Protein AF-0000000086704972 (afdb_homodimer)

Sequence (748 aa):
MHHIGVEHRFFHHFTAEGTTPDLCILLVTHLLPDRPLFIETLAQIGRIGAILPKPKSIHADTLAWVARQYPIIELDRRWTASPGDVLARVLPLLRPHERLLILDIGGYFATTLAALHRALGERFLGVVEMTENGHQRYEAQAAPQVPVLSVARSFLKQAEDVQIGLSVVYSAESLARSLNRTFNACQAALFGYGKVGHSIAAELRRRNLWLDLVETCPLRQVEALSHGFHLADKASALARAELLICATGNGALSSADLLLLQDGAMLASVTSADDEFAFTLAELGWPSQEICHRVLRLARPDGTFIYLLNRGEAVNFVHGAVIGEYVYLVLAEIIEGVRLLATRQRAGGLHELPTAVMRDIARLWLADFHGVKGMHHIGVEHRFFHHFTAEGTTPDLCILLVTHLLPDRPLFIETLAQIGRIGAILPKPKSIHADTLAWVARQYPIIELDRRWTASPGDVLARVLPLLRPHERLLILDIGGYFATTLAALHRALGERFLGVVEMTENGHQRYEAQAAPQVPVLSVARSFLKQAEDVQIGLSVVYSAESLARSLNRTFNACQAALFGYGKVGHSIAAELRRRNLWLDLVETCPLRQVEALSHGFHLADKASALARAELLICATGNGALSSADLLLLQDGAMLASVTSADDEFAFTLAELGWPSQEICHRVLRLARPDGTFIYLLNRGEAVNFVHGAVIGEYVYLVLAEIIEGVRLLATRQRAGGLHELPTAVMRDIARLWLADFHGVKG

InterPro domains:
  IPR000043 Adenosylhomocysteinase-like [PTHR23420] (97-327)
  IPR015878 S-adenosyl-L-homocysteine hydrolase, NAD binding domain [PF00670] (174-317)
  IPR015878 S-adenosyl-L-homocysteine hydrolase, NAD binding domain [SM00997] (168-322)
  IPR036291 NAD(P)-binding domain superfamily [SSF51735] (173-319)
  IPR042172 Adenosylhomocysteinase-like superfamily [G3DSA:3.40.50.1480] (22-363)

Solvent-accessible surface area (backbone atoms only — not comparable to full-atom values): 38665 Å² total; per-residue (Å²): 128,81,77,72,49,62,65,53,60,57,56,48,69,76,47,72,88,45,61,47,84,51,34,31,31,40,38,40,40,63,27,40,87,71,37,60,61,55,51,54,51,50,49,52,34,24,44,62,46,29,38,26,48,42,82,92,39,67,32,68,69,39,47,54,56,44,62,77,74,40,51,72,45,88,62,53,68,68,45,35,52,29,50,68,49,38,51,68,63,50,56,76,54,53,55,94,83,39,25,40,35,35,36,36,66,52,34,56,50,44,76,23,48,65,53,49,34,70,76,46,43,85,34,40,46,29,35,37,30,50,31,55,68,9,44,52,46,43,65,67,49,67,75,40,83,47,23,30,39,37,47,39,82,35,77,57,33,50,30,31,30,34,35,48,13,51,32,31,54,51,36,49,48,56,50,35,42,76,71,77,41,69,59,65,74,30,38,29,21,36,34,30,62,47,70,38,24,48,29,33,54,57,54,46,55,74,48,55,35,47,65,32,34,30,60,85,52,43,58,48,42,50,44,40,46,50,74,70,48,47,78,38,58,65,69,65,32,33,48,59,15,46,33,37,37,40,42,65,52,66,32,81,40,42,73,72,54,61,71,45,36,34,78,64,16,36,35,38,22,61,36,49,36,76,34,29,28,62,50,47,75,77,72,66,64,52,60,68,46,72,79,51,92,51,29,24,39,35,43,43,96,86,71,43,40,34,32,25,32,47,63,34,26,34,24,30,49,75,73,67,54,67,51,72,76,40,55,53,50,44,53,49,50,51,53,53,46,51,49,48,42,73,74,41,93,62,68,48,22,84,41,64,79,56,65,69,58,52,37,51,51,32,43,52,50,33,35,62,76,66,66,44,78,129,129,81,78,72,48,63,63,55,60,57,55,47,70,75,47,69,86,45,61,46,83,51,34,32,31,39,37,41,39,62,30,39,86,71,37,61,62,55,53,54,51,48,48,51,34,22,45,64,45,31,39,26,47,42,83,93,41,66,31,67,68,40,47,54,56,43,63,75,75,39,52,74,46,88,61,52,68,69,46,35,53,29,51,69,50,38,50,66,64,51,56,76,55,53,56,93,84,38,24,41,35,36,37,36,67,53,35,55,49,43,78,22,47,66,53,48,35,70,74,46,44,84,33,42,46,30,35,37,31,50,31,56,68,10,44,52,45,45,65,68,48,66,75,40,84,45,25,32,40,37,44,40,82,37,76,59,33,50,29,30,31,34,34,48,13,50,32,32,52,51,37,49,48,56,51,35,42,76,69,76,40,70,59,65,73,31,37,30,22,37,34,29,62,47,70,39,24,48,29,33,53,56,54,46,55,76,46,56,36,46,64,32,34,29,60,85,51,44,58,46,43,50,43,41,45,51,75,71,50,47,79,39,57,65,69,66,32,35,48,60,16,46,32,38,39,41,41,63,52,66,32,80,42,41,75,73,53,60,70,46,38,34,79,64,17,36,34,35,22,61,36,48,35,76,34,31,27,61,50,49,75,77,72,67,65,53,59,67,44,73,79,51,91,51,29,23,39,35,44,43,95,86,73,43,40,34,33,24,33,46,62,33,27,34,22,32,49,76,74,68,52,67,51,70,74,41,55,52,49,44,53,49,49,50,55,51,46,51,50,50,42,73,75,38,92,65,69,46,21,83,42,64,78,55,67,69,59,53,35,51,51,32,43,53,49,34,36,59,77,66,66,43,78,132

Radius of gyration: 28.43 Å; Cα contacts (8 Å, |Δi|>4): 1533; chains: 2; bounding box: 58×79×82 Å

Structure (mmCIF, N/CA/C/O backbone):
data_AF-0000000086704972-model_v1
#
loop_
_entity.id
_entity.type
_entity.pdbx_description
1 polymer Adenosylhomocysteinase
#
loop_
_atom_site.group_PDB
_atom_site.id
_atom_site.type_symbol
_atom_site.label_atom_id
_atom_site.label_alt_id
_atom_site.label_comp_id
_atom_site.label_asym_id
_atom_site.label_entity_id
_atom_site.label_seq_id
_atom_site.pdbx_PDB_ins_code
_atom_site.Cartn_x
_atom_site.Cartn_y
_atom_site.Cartn_z
_atom_site.occupancy
_atom_site.B_iso_or_equiv
_atom_site.auth_seq_id
_atom_site.auth_comp_id
_atom_site.auth_asym_id
_atom_site.auth_atom_id
_atom_site.pdbx_PDB_model_num
ATOM 1 N N . MET A 1 1 ? -6.613 -9.383 -42.125 1 21.89 1 MET A N 1
ATOM 2 C CA . MET A 1 1 ? -5.68 -8.742 -41.188 1 21.89 1 MET A CA 1
ATOM 3 C C . MET A 1 1 ? -5.914 -9.227 -39.75 1 21.89 1 MET A C 1
ATOM 5 O O . MET A 1 1 ? -6.996 -9.031 -39.219 1 21.89 1 MET A O 1
ATOM 9 N N . HIS A 1 2 ? -5.57 -10.336 -39.312 1 32.59 2 HIS A N 1
ATOM 10 C CA . HIS A 1 2 ? -5.836 -11.008 -38.031 1 32.59 2 HIS A CA 1
ATOM 11 C C . HIS A 1 2 ? -5.672 -10.047 -36.875 1 32.59 2 HIS A C 1
ATOM 13 O O . HIS A 1 2 ? -4.723 -9.258 -36.844 1 32.59 2 HIS A O 1
ATOM 19 N N . HIS A 1 3 ? -6.625 -9.336 -36.344 1 41.12 3 HIS A N 1
ATOM 20 C CA . HIS A 1 3 ? -6.703 -8.336 -35.281 1 41.12 3 HIS A CA 1
ATOM 21 C C . HIS A 1 3 ? -5.648 -8.586 -34.188 1 41.12 3 HIS A C 1
ATOM 23 O O . HIS A 1 3 ? -5.75 -9.547 -33.438 1 41.12 3 HIS A O 1
ATOM 29 N N . ILE A 1 4 ? -4.465 -8.414 -34.531 1 55.97 4 ILE A N 1
ATOM 30 C CA . ILE A 1 4 ? -3.387 -8.508 -33.562 1 55.97 4 ILE A CA 1
ATOM 31 C C . ILE A 1 4 ? -3.834 -7.898 -32.25 1 55.97 4 ILE A C 1
ATOM 33 O O . ILE A 1 4 ? -4.164 -6.711 -32.188 1 55.97 4 ILE A O 1
ATOM 37 N N . GLY A 1 5 ? -4.305 -8.727 -31.281 1 80.31 5 GLY A N 1
ATOM 38 C CA . GLY A 1 5 ? -4.906 -8.344 -30.016 1 80.31 5 GLY A CA 1
ATOM 39 C C . GLY A 1 5 ? -4.047 -7.379 -29.219 1 80.31 5 GLY A C 1
ATOM 40 O O . GLY A 1 5 ? -2.855 -7.23 -29.484 1 80.31 5 GLY A O 1
ATOM 41 N N . VAL A 1 6 ? -4.492 -6.305 -28.641 1 89.38 6 VAL A N 1
ATOM 42 C CA . VAL A 1 6 ? -3.852 -5.281 -27.828 1 89.38 6 VAL A CA 1
ATOM 43 C C . VAL A 1 6 ? -2.68 -5.891 -27.062 1 89.38 6 VAL A C 1
ATOM 45 O O . VAL A 1 6 ? -1.641 -5.25 -26.891 1 89.38 6 VAL A O 1
ATOM 48 N N . GLU A 1 7 ? -2.705 -7.195 -26.781 1 92.56 7 GLU A N 1
ATOM 49 C CA . GLU A 1 7 ? -1.648 -7.871 -26.047 1 92.56 7 GLU A CA 1
ATOM 50 C C . GLU A 1 7 ? -0.398 -8.047 -26.906 1 92.56 7 GLU A C 1
ATOM 52 O O . GLU A 1 7 ? 0.724 -7.914 -26.406 1 92.56 7 GLU A O 1
ATOM 57 N N . HIS A 1 8 ? -0.597 -8.352 -28.172 1 92 8 HIS A N 1
ATOM 58 C CA . HIS A 1 8 ? 0.532 -8.516 -29.078 1 92 8 HIS A CA 1
ATOM 59 C C . HIS A 1 8 ? 1.293 -7.203 -29.25 1 92 8 HIS A C 1
ATOM 61 O O . HIS A 1 8 ? 2.525 -7.188 -29.234 1 92 8 HIS A O 1
ATOM 67 N N . ARG A 1 9 ? 0.533 -6.18 -29.422 1 90.75 9 ARG A N 1
ATOM 68 C CA . ARG A 1 9 ? 1.146 -4.859 -29.531 1 90.75 9 ARG A CA 1
ATOM 69 C C . ARG A 1 9 ? 1.957 -4.523 -28.281 1 90.75 9 ARG A C 1
ATOM 71 O O . ARG A 1 9 ? 3.088 -4.043 -28.375 1 90.75 9 ARG A O 1
ATOM 78 N N . PHE A 1 10 ? 1.417 -4.781 -27.141 1 94.88 10 PHE A N 1
ATOM 79 C CA . PHE A 1 10 ? 2.084 -4.48 -25.891 1 94.88 10 PHE A CA 1
ATOM 80 C C . PHE A 1 10 ? 3.404 -5.234 -25.781 1 94.88 10 PHE A C 1
ATOM 82 O O . PHE A 1 10 ? 4.445 -4.637 -25.5 1 94.88 10 PHE A O 1
ATOM 89 N N . PHE A 1 11 ? 3.432 -6.512 -26.094 1 94.81 11 PHE A N 1
ATOM 90 C CA . PHE A 1 11 ? 4.637 -7.32 -25.938 1 94.81 11 PHE A CA 1
ATOM 91 C C . PHE A 1 11 ? 5.66 -6.969 -27.016 1 94.81 11 PHE A C 1
ATOM 93 O O . PHE A 1 11 ? 6.863 -7.125 -26.812 1 94.81 11 PHE A O 1
ATOM 100 N N . HIS A 1 12 ? 5.203 -6.434 -28.094 1 93.38 12 HIS A N 1
ATOM 101 C CA . HIS A 1 12 ? 6.102 -6.043 -29.188 1 93.38 12 HIS A CA 1
ATOM 102 C C . HIS A 1 12 ? 7.047 -4.934 -28.734 1 93.38 12 HIS A C 1
ATOM 104 O O . HIS A 1 12 ? 8.195 -4.871 -29.188 1 93.38 12 HIS A O 1
ATOM 110 N N . HIS A 1 13 ? 6.578 -4.07 -27.828 1 94.31 13 HIS A N 1
ATOM 111 C CA . HIS A 1 13 ? 7.422 -2.992 -27.312 1 94.31 13 HIS A CA 1
ATOM 112 C C . HIS A 1 13 ? 8.703 -3.539 -26.703 1 94.31 13 HIS A C 1
ATOM 114 O O . HIS A 1 13 ? 9.711 -2.84 -26.625 1 94.31 13 HIS A O 1
ATOM 120 N N . PHE A 1 14 ? 8.68 -4.797 -26.25 1 94.62 14 PHE A N 1
ATOM 121 C CA . PHE A 1 14 ? 9.781 -5.32 -25.453 1 94.62 14 PHE A CA 1
ATOM 122 C C . PHE A 1 14 ? 10.703 -6.191 -26.297 1 94.62 14 PHE A C 1
ATOM 124 O O . PHE A 1 14 ? 11.656 -6.777 -25.781 1 94.62 14 PHE A O 1
ATOM 131 N N . THR A 1 15 ? 10.492 -6.277 -27.594 1 92.25 15 THR A N 1
ATOM 132 C CA . THR A 1 15 ? 11.336 -7.066 -28.484 1 92.25 15 THR A CA 1
ATOM 133 C C . THR A 1 15 ? 12.07 -6.164 -29.469 1 92.25 15 THR A C 1
ATOM 135 O O . THR A 1 15 ? 12.82 -6.652 -30.312 1 92.25 15 THR A O 1
ATOM 138 N N . ALA A 1 16 ? 11.828 -4.926 -29.328 1 84.69 16 ALA A N 1
ATOM 139 C CA . ALA A 1 16 ? 12.375 -3.969 -30.281 1 84.69 16 ALA A CA 1
ATOM 140 C C . ALA A 1 16 ? 13.906 -3.971 -30.25 1 84.69 16 ALA A C 1
ATOM 142 O O . ALA A 1 16 ? 14.555 -3.721 -31.266 1 84.69 16 ALA A O 1
ATOM 143 N N . GLU A 1 17 ? 14.5 -4.223 -29.109 1 82.81 17 GLU A N 1
ATOM 144 C CA . GLU A 1 17 ? 15.953 -4.195 -28.984 1 82.81 17 GLU A CA 1
ATOM 145 C C . GLU A 1 17 ? 16.578 -5.461 -29.547 1 82.81 17 GLU A C 1
ATOM 147 O O . GLU A 1 17 ? 17.812 -5.551 -29.672 1 82.81 17 GLU A O 1
ATOM 152 N N . GLY A 1 18 ? 15.789 -6.445 -29.906 1 85.56 18 GLY A N 1
ATOM 153 C CA . GLY A 1 18 ? 16.266 -7.641 -30.578 1 85.56 18 GLY A CA 1
ATOM 154 C C . GLY A 1 18 ? 16.766 -8.711 -29.625 1 85.56 18 GLY A C 1
ATOM 155 O O . GLY A 1 18 ? 16.438 -8.672 -28.438 1 85.56 18 GLY A O 1
ATOM 156 N N . THR A 1 19 ? 17.547 -9.641 -30.156 1 89.62 19 THR A N 1
ATOM 157 C CA . THR A 1 19 ? 17.969 -10.844 -29.453 1 89.62 19 THR A CA 1
ATOM 158 C C . THR A 1 19 ? 19.266 -10.602 -28.703 1 89.62 19 THR A C 1
ATOM 160 O O . THR A 1 19 ? 20.156 -9.883 -29.188 1 89.62 19 THR A O 1
ATOM 163 N N . THR A 1 20 ? 19.328 -11.039 -27.453 1 90.62 20 THR A N 1
ATOM 164 C CA . THR A 1 20 ? 20.594 -11.125 -26.719 1 90.62 20 THR A CA 1
ATOM 165 C C . THR A 1 20 ? 21.344 -12.398 -27.094 1 90.62 20 THR A C 1
ATOM 167 O O . THR A 1 20 ? 20.906 -13.5 -26.75 1 90.62 20 THR A O 1
ATOM 170 N N . PRO A 1 21 ? 22.484 -12.125 -27.703 1 88.06 21 PRO A N 1
ATOM 171 C CA . PRO A 1 21 ? 23.203 -13.312 -28.156 1 88.06 21 PRO A CA 1
ATOM 172 C C . PRO A 1 21 ? 23.703 -14.172 -27 1 88.06 21 PRO A C 1
ATOM 174 O O . PRO A 1 21 ? 23.984 -13.656 -25.922 1 88.06 21 PRO A O 1
ATOM 177 N N . ASP A 1 22 ? 23.688 -15.508 -27.031 1 94.88 22 ASP A N 1
ATOM 178 C CA . ASP A 1 22 ? 24.266 -16.484 -26.125 1 94.88 22 ASP A CA 1
ATOM 179 C C . ASP A 1 22 ? 23.453 -16.594 -24.844 1 94.88 22 ASP A C 1
ATOM 181 O O . ASP A 1 22 ? 23.969 -17.047 -23.812 1 94.88 22 ASP A O 1
ATOM 185 N N . LEU A 1 23 ? 22.281 -16 -24.828 1 97.19 23 LEU A N 1
ATOM 186 C CA . LEU A 1 23 ? 21.438 -16.078 -23.656 1 97.19 23 LEU A CA 1
ATOM 187 C C . LEU A 1 23 ? 20.562 -17.344 -23.688 1 97.19 23 LEU A C 1
ATOM 189 O O . LEU A 1 23 ? 19.859 -17.578 -24.672 1 97.19 23 LEU A O 1
ATOM 193 N N . CYS A 1 24 ? 20.703 -18.156 -22.656 1 98.44 24 CYS A N 1
ATOM 194 C CA . CYS A 1 24 ? 19.844 -19.312 -22.422 1 98.44 24 CYS A CA 1
ATOM 195 C C . CYS A 1 24 ? 18.938 -19.094 -21.219 1 98.44 24 CYS A C 1
ATOM 197 O O . CYS A 1 24 ? 19.422 -18.812 -20.109 1 98.44 24 CYS A O 1
ATOM 199 N N . ILE A 1 25 ? 17.641 -19.219 -21.391 1 98.5 25 ILE A N 1
ATOM 200 C CA . ILE A 1 25 ? 16.672 -18.953 -20.344 1 98.5 25 ILE A CA 1
ATOM 201 C C . ILE A 1 25 ? 16.078 -20.266 -19.844 1 98.5 25 ILE A C 1
ATOM 203 O O . ILE A 1 25 ? 15.602 -21.078 -20.641 1 98.5 25 ILE A O 1
ATOM 207 N N . LEU A 1 26 ? 16.219 -20.562 -18.609 1 98.75 26 LEU A N 1
ATOM 208 C CA . LEU A 1 26 ? 15.438 -21.594 -17.922 1 98.75 26 LEU A CA 1
ATOM 209 C C . LEU A 1 26 ? 14.164 -21.016 -17.328 1 98.75 26 LEU A C 1
ATOM 211 O O . LEU A 1 26 ? 14.227 -20.188 -16.422 1 98.75 26 LEU A O 1
ATOM 215 N N . LEU A 1 27 ? 13.008 -21.438 -17.75 1 98.69 27 LEU A N 1
ATOM 216 C CA . LEU A 1 27 ? 11.766 -20.719 -17.5 1 98.69 27 LEU A CA 1
ATOM 217 C C . LEU A 1 27 ? 10.828 -21.547 -16.625 1 98.69 27 LEU A C 1
ATOM 219 O O . LEU A 1 27 ? 10.258 -22.531 -17.078 1 98.69 27 LEU A O 1
ATOM 223 N N . VAL A 1 28 ? 10.703 -21.203 -15.367 1 98 28 VAL A N 1
ATOM 224 C CA . VAL A 1 28 ? 9.617 -21.688 -14.523 1 98 28 VAL A CA 1
ATOM 225 C C . VAL A 1 28 ? 8.375 -20.812 -14.734 1 98 28 VAL A C 1
ATOM 227 O O . VAL A 1 28 ? 8.422 -19.594 -14.555 1 98 28 VAL A O 1
ATOM 230 N N . THR A 1 29 ? 7.254 -21.422 -15.141 1 96.75 29 THR A N 1
ATOM 231 C CA . THR A 1 29 ? 6.109 -20.562 -15.445 1 96.75 29 THR A CA 1
ATOM 232 C C . THR A 1 29 ? 4.805 -21.344 -15.336 1 96.75 29 THR A C 1
ATOM 234 O O . THR A 1 29 ? 4.805 -22.578 -15.391 1 96.75 29 THR A O 1
ATOM 237 N N . HIS A 1 30 ? 3.721 -20.609 -15.078 1 94.06 30 HIS A N 1
ATOM 238 C CA . HIS A 1 30 ? 2.375 -21.141 -15.281 1 94.06 30 HIS A CA 1
ATOM 239 C C . HIS A 1 30 ? 2.059 -21.297 -16.766 1 94.06 30 HIS A C 1
ATOM 241 O O . HIS A 1 30 ? 2.416 -20.438 -17.578 1 94.06 30 HIS A O 1
ATOM 247 N N . LEU A 1 31 ? 1.431 -22.422 -17.094 1 95.06 31 LEU A N 1
ATOM 248 C CA . LEU A 1 31 ? 1.012 -22.594 -18.484 1 95.06 31 LEU A CA 1
ATOM 249 C C . LEU A 1 31 ? -0.48 -22.328 -18.641 1 95.06 31 LEU A C 1
ATOM 251 O O . LEU A 1 31 ? -1.264 -23.25 -18.859 1 95.06 31 LEU A O 1
ATOM 255 N N . LEU A 1 32 ? -0.772 -21.047 -18.578 1 92.12 32 LEU A N 1
ATOM 256 C CA . LEU A 1 32 ? -2.135 -20.562 -18.766 1 92.12 32 LEU A CA 1
ATOM 257 C C . LEU A 1 32 ? -2.418 -20.297 -20.234 1 92.12 32 LEU A C 1
ATOM 259 O O . LEU A 1 32 ? -1.503 -20.312 -21.062 1 92.12 32 LEU A O 1
ATOM 263 N N . PRO A 1 33 ? -3.646 -20.031 -20.625 1 87.94 33 PRO A N 1
ATOM 264 C CA . PRO A 1 33 ? -4.008 -19.891 -22.047 1 87.94 33 PRO A CA 1
ATOM 265 C C . PRO A 1 33 ? -3.275 -18.75 -22.734 1 87.94 33 PRO A C 1
ATOM 267 O O . PRO A 1 33 ? -3 -18.812 -23.922 1 87.94 33 PRO A O 1
ATOM 270 N N . ASP A 1 34 ? -2.945 -17.75 -21.969 1 88.69 34 ASP A N 1
ATOM 271 C CA . ASP A 1 34 ? -2.348 -16.578 -22.594 1 88.69 34 ASP A CA 1
ATOM 272 C C . ASP A 1 34 ? -0.824 -16.625 -22.531 1 88.69 34 ASP A C 1
ATOM 274 O O . ASP A 1 34 ? -0.143 -15.703 -22.984 1 88.69 34 ASP A O 1
ATOM 278 N N . ARG A 1 35 ? -0.202 -17.688 -22.031 1 93.38 35 ARG A N 1
ATOM 279 C CA . ARG A 1 35 ? 1.223 -17.734 -21.719 1 93.38 35 ARG A CA 1
ATOM 280 C C . ARG A 1 35 ? 2.057 -17.875 -22.984 1 93.38 35 ARG A C 1
ATOM 282 O O . ARG A 1 35 ? 3.223 -17.484 -23.016 1 93.38 35 ARG A O 1
ATOM 289 N N . PRO A 1 36 ? 1.452 -18.453 -24.094 1 95.25 36 PRO A N 1
ATOM 290 C CA . PRO A 1 36 ? 2.252 -18.625 -25.312 1 95.25 36 PRO A CA 1
ATOM 291 C C . PRO A 1 36 ? 2.842 -17.312 -25.812 1 95.25 36 PRO A C 1
ATOM 293 O O . PRO A 1 36 ? 3.996 -17.281 -26.25 1 95.25 36 PRO A O 1
ATOM 296 N N . LEU A 1 37 ? 2.1 -16.25 -25.766 1 93.44 37 LEU A N 1
ATOM 297 C CA . LEU A 1 37 ? 2.598 -14.961 -26.234 1 93.44 37 LEU A CA 1
ATOM 298 C C . LEU A 1 37 ? 3.811 -14.523 -25.422 1 93.44 37 LEU A C 1
ATOM 300 O O . LEU A 1 37 ? 4.785 -14.016 -25.984 1 93.44 37 LEU A O 1
ATOM 304 N N . PHE A 1 38 ? 3.773 -14.672 -24.188 1 96.19 38 PHE A N 1
ATOM 305 C CA . PHE A 1 38 ? 4.887 -14.344 -23.312 1 96.19 38 PHE A CA 1
ATOM 306 C C . PHE A 1 38 ? 6.105 -15.195 -23.641 1 96.19 38 PHE A C 1
ATOM 308 O O . PHE A 1 38 ? 7.219 -14.68 -23.766 1 96.19 38 PHE A O 1
ATOM 315 N N . ILE A 1 39 ? 5.906 -16.453 -23.781 1 97.56 39 ILE A N 1
ATOM 316 C CA . ILE A 1 39 ? 6.98 -17.391 -24.078 1 97.56 39 ILE A CA 1
ATOM 317 C C . ILE A 1 39 ? 7.621 -17.031 -25.422 1 97.56 39 ILE A C 1
ATOM 319 O O . ILE A 1 39 ? 8.852 -17 -25.547 1 97.56 39 ILE A O 1
ATOM 323 N N . GLU A 1 40 ? 6.793 -16.719 -26.391 1 96.25 40 GLU A N 1
ATOM 324 C CA . GLU A 1 40 ? 7.297 -16.312 -27.688 1 96.25 40 GLU A CA 1
ATOM 325 C C . GLU A 1 40 ? 8.133 -15.047 -27.609 1 96.25 40 GLU A C 1
ATOM 327 O O . GLU A 1 40 ? 9.164 -14.922 -28.266 1 96.25 40 GLU A O 1
ATOM 332 N N . THR A 1 41 ? 7.668 -14.148 -26.797 1 96.44 41 THR A N 1
ATOM 333 C CA . THR A 1 41 ? 8.398 -12.898 -26.609 1 96.44 41 THR A CA 1
ATOM 334 C C . THR A 1 41 ? 9.766 -13.164 -25.969 1 96.44 41 THR A C 1
ATOM 336 O O . THR A 1 41 ? 10.781 -12.648 -26.453 1 96.44 41 THR A O 1
ATOM 339 N N . LEU A 1 42 ? 9.805 -13.984 -24.938 1 97.38 42 LEU A N 1
ATOM 340 C CA . LEU A 1 42 ? 11.062 -14.352 -24.297 1 97.38 42 LEU A CA 1
ATOM 341 C C . LEU A 1 42 ? 12.008 -15.023 -25.297 1 97.38 42 LEU A C 1
ATOM 343 O O . LEU A 1 42 ? 13.211 -14.766 -25.297 1 97.38 42 LEU A O 1
ATOM 347 N N . ALA A 1 43 ? 11.422 -15.859 -26.188 1 96.5 43 ALA A N 1
ATOM 348 C CA . ALA A 1 43 ? 12.211 -16.609 -27.156 1 96.5 43 ALA A CA 1
ATOM 349 C C . ALA A 1 43 ? 12.867 -15.672 -28.172 1 96.5 43 ALA A C 1
ATOM 351 O O . ALA A 1 43 ? 13.883 -16.016 -28.781 1 96.5 43 ALA A O 1
ATOM 352 N N . GLN A 1 44 ? 12.266 -14.516 -28.359 1 95.5 44 GLN A N 1
ATOM 353 C CA . GLN A 1 44 ? 12.859 -13.508 -29.234 1 95.5 44 GLN A CA 1
ATOM 354 C C . GLN A 1 44 ? 14.016 -12.789 -28.562 1 95.5 44 GLN A C 1
ATOM 356 O O . GLN A 1 44 ? 14.852 -12.18 -29.234 1 95.5 44 GLN A O 1
ATOM 361 N N . ILE A 1 45 ? 14.086 -12.891 -27.297 1 95.62 45 ILE A N 1
ATOM 362 C CA . ILE A 1 45 ? 15.125 -12.203 -26.531 1 95.62 45 ILE A CA 1
ATOM 363 C C . ILE A 1 45 ? 16.297 -13.148 -26.281 1 95.62 45 ILE A C 1
ATOM 365 O O . ILE A 1 45 ? 17.453 -12.758 -26.406 1 95.62 45 ILE A O 1
ATOM 369 N N . GLY A 1 46 ? 16.016 -14.375 -25.969 1 96.56 46 GLY A N 1
ATOM 370 C CA . GLY A 1 46 ? 16.984 -15.422 -25.734 1 96.56 46 GLY A CA 1
ATOM 371 C C . GLY A 1 46 ? 16.438 -16.812 -26.016 1 96.56 46 GLY A C 1
ATOM 372 O O . GLY A 1 46 ? 15.234 -17 -26.156 1 96.56 46 GLY A O 1
ATOM 373 N N . ARG A 1 47 ? 17.375 -17.75 -26.094 1 97.62 47 ARG A N 1
ATOM 374 C CA . ARG A 1 47 ? 16.953 -19.125 -26.328 1 97.62 47 ARG A CA 1
ATOM 375 C C . ARG A 1 47 ? 16.328 -19.734 -25.062 1 97.62 47 ARG A C 1
ATOM 377 O O . ARG A 1 47 ? 16.906 -19.625 -23.969 1 97.62 47 ARG A O 1
ATOM 384 N N . ILE A 1 48 ? 15.195 -20.328 -25.219 1 98.19 48 ILE A N 1
ATOM 385 C CA . ILE A 1 48 ? 14.602 -21.062 -24.109 1 98.19 48 ILE A CA 1
ATOM 386 C C . ILE A 1 48 ? 15.211 -22.453 -24.016 1 98.19 48 ILE A C 1
ATOM 388 O O . ILE A 1 48 ? 14.961 -23.297 -24.891 1 98.19 48 ILE A O 1
ATOM 392 N N . GLY A 1 49 ? 15.977 -22.656 -23 1 98.19 49 GLY A N 1
ATOM 393 C CA . GLY A 1 49 ? 16.609 -23.969 -22.812 1 98.19 49 GLY A CA 1
ATOM 394 C C . GLY A 1 49 ? 15.617 -25.047 -22.406 1 98.19 49 GLY A C 1
ATOM 395 O O . GLY A 1 49 ? 15.695 -26.172 -22.891 1 98.19 49 GLY A O 1
ATOM 396 N N . ALA A 1 50 ? 14.773 -24.656 -21.484 1 98.56 50 ALA A N 1
ATOM 397 C CA . ALA A 1 50 ? 13.703 -25.547 -21.031 1 98.56 50 ALA A CA 1
ATOM 398 C C . ALA A 1 50 ? 12.609 -24.781 -20.312 1 98.56 50 ALA A C 1
ATOM 400 O O . ALA A 1 50 ? 12.852 -23.672 -19.812 1 98.56 50 ALA A O 1
ATOM 401 N N . ILE A 1 51 ? 11.453 -25.312 -20.359 1 98.56 51 ILE A N 1
ATOM 402 C CA . ILE A 1 51 ? 10.32 -24.797 -19.609 1 98.56 51 ILE A CA 1
ATOM 403 C C . ILE A 1 51 ? 9.953 -25.766 -18.484 1 98.56 51 ILE A C 1
ATOM 405 O O . ILE A 1 51 ? 9.898 -26.984 -18.703 1 98.56 51 ILE A O 1
ATOM 409 N N . LEU A 1 52 ? 9.883 -25.281 -17.312 1 98.19 52 LEU A N 1
ATOM 410 C CA . LEU A 1 52 ? 9.438 -26.016 -16.125 1 98.19 52 LEU A CA 1
ATOM 411 C C . LEU A 1 52 ? 8.055 -25.562 -15.688 1 98.19 52 LEU A C 1
ATOM 413 O O . LEU A 1 52 ? 7.93 -24.609 -14.914 1 98.19 52 LEU A O 1
ATOM 417 N N . PRO A 1 53 ? 6.98 -26.25 -16.094 1 96.88 53 PRO A N 1
ATOM 418 C CA . PRO A 1 53 ? 5.625 -25.828 -15.75 1 96.88 53 PRO A CA 1
ATOM 419 C C . PRO A 1 53 ? 5.301 -26.016 -14.266 1 96.88 53 PRO A C 1
ATOM 421 O O . PRO A 1 53 ? 5.633 -27.047 -13.688 1 96.88 53 PRO A O 1
ATOM 424 N N . LYS A 1 54 ? 4.711 -25.016 -13.711 1 92.5 54 LYS A N 1
ATOM 425 C CA . LYS A 1 54 ? 4.148 -25.188 -12.375 1 92.5 54 LYS A CA 1
ATOM 426 C C . LYS A 1 54 ? 3.064 -26.266 -12.367 1 92.5 54 LYS A C 1
ATOM 428 O O . LYS A 1 54 ? 2.117 -26.203 -13.156 1 92.5 54 LYS A O 1
ATOM 433 N N . PRO A 1 55 ? 3.121 -27.281 -11.57 1 83.31 55 PRO A N 1
ATOM 434 C CA . PRO A 1 55 ? 2.266 -28.469 -11.664 1 83.31 55 PRO A CA 1
ATOM 435 C C . PRO A 1 55 ? 0.783 -28.141 -11.508 1 83.31 55 PRO A C 1
ATOM 437 O O . PRO A 1 55 ? -0.059 -28.734 -12.188 1 83.31 55 PRO A O 1
ATOM 440 N N . LYS A 1 56 ? 0.261 -27.281 -10.711 1 80.44 56 LYS A N 1
ATOM 441 C CA . LYS A 1 56 ? -1.157 -27.094 -10.422 1 80.44 56 LYS A CA 1
ATOM 442 C C . LYS A 1 56 ? -1.713 -25.891 -11.164 1 80.44 56 LYS A C 1
ATOM 444 O O . LYS A 1 56 ? -2.752 -25.344 -10.781 1 80.44 56 LYS A O 1
ATOM 449 N N . SER A 1 57 ? -1.023 -25.531 -12.25 1 86.88 57 SER A N 1
ATOM 450 C CA . SER A 1 57 ? -1.459 -24.391 -13.039 1 86.88 57 SER A CA 1
ATOM 451 C C . SER A 1 57 ? -1.154 -24.594 -14.516 1 86.88 57 SER A C 1
ATOM 453 O O . SER A 1 57 ? -0.449 -23.781 -15.133 1 86.88 57 SER A O 1
ATOM 455 N N . ILE A 1 58 ? -1.758 -25.656 -15.062 1 90.56 58 ILE A N 1
ATOM 456 C CA . ILE A 1 58 ? -1.453 -26.062 -16.422 1 90.56 58 ILE A CA 1
ATOM 457 C C . ILE A 1 58 ? -2.744 -26.141 -17.25 1 90.56 58 ILE A C 1
ATOM 459 O O . ILE A 1 58 ? -3.68 -26.844 -16.859 1 90.56 58 ILE A O 1
ATOM 463 N N . HIS A 1 59 ? -2.771 -25.406 -18.25 1 90.69 59 HIS A N 1
ATOM 464 C CA . HIS A 1 59 ? -3.779 -25.531 -19.312 1 90.69 59 HIS A CA 1
ATOM 465 C C . HIS A 1 59 ? -3.35 -26.531 -20.375 1 90.69 59 HIS A C 1
ATOM 467 O O . HIS A 1 59 ? -2.27 -26.406 -20.953 1 90.69 59 HIS A O 1
ATOM 473 N N . ALA A 1 60 ? -4.156 -27.422 -20.688 1 92.56 60 ALA A N 1
ATOM 474 C CA . ALA A 1 60 ? -3.797 -28.562 -21.516 1 92.56 60 ALA A CA 1
ATOM 475 C C . ALA A 1 60 ? -3.318 -28.125 -22.891 1 92.56 60 ALA A C 1
ATOM 477 O O . ALA A 1 60 ? -2.287 -28.609 -23.375 1 92.56 60 ALA A O 1
ATOM 478 N N . ASP A 1 61 ? -4.047 -27.25 -23.516 1 94 61 ASP A N 1
ATOM 479 C CA . ASP A 1 61 ? -3.686 -26.812 -24.859 1 94 61 ASP A CA 1
ATOM 480 C C . ASP A 1 61 ? -2.355 -26.062 -24.859 1 94 61 ASP A C 1
ATOM 482 O O . ASP A 1 61 ? -1.552 -26.219 -25.781 1 94 61 ASP A O 1
ATOM 486 N N . THR A 1 62 ? -2.164 -25.297 -23.844 1 95.44 62 THR A N 1
ATOM 487 C CA . THR A 1 62 ? -0.905 -24.578 -23.734 1 95.44 62 THR A CA 1
ATOM 488 C C . THR A 1 62 ? 0.259 -25.531 -23.516 1 95.44 62 THR A C 1
ATOM 490 O O . THR A 1 62 ? 1.325 -25.375 -24.109 1 95.44 62 THR A O 1
ATOM 493 N N . LEU A 1 63 ? 0.066 -26.516 -22.703 1 96.62 63 LEU A N 1
ATOM 494 C CA . LEU A 1 63 ? 1.097 -27.531 -22.484 1 96.62 63 LEU A CA 1
ATOM 495 C C . LEU A 1 63 ? 1.446 -28.234 -23.797 1 96.62 63 LEU A C 1
ATOM 497 O O . LEU A 1 63 ? 2.623 -28.438 -24.094 1 96.62 63 LEU A O 1
ATOM 501 N N . ALA A 1 64 ? 0.454 -28.594 -24.516 1 97.06 64 ALA A N 1
ATOM 502 C CA . ALA A 1 64 ? 0.668 -29.25 -25.781 1 97.06 64 ALA A CA 1
ATOM 503 C C . ALA A 1 64 ? 1.47 -28.375 -26.75 1 97.06 64 ALA A C 1
ATOM 505 O O . ALA A 1 64 ? 2.379 -28.859 -27.422 1 97.06 64 ALA A O 1
ATOM 506 N N . TRP A 1 65 ? 1.058 -27.141 -26.766 1 97 65 TRP A N 1
ATOM 507 C CA . TRP A 1 65 ? 1.761 -26.188 -27.625 1 97 65 TRP A CA 1
ATOM 508 C C . TRP A 1 65 ? 3.227 -26.078 -27.203 1 97 65 TRP A C 1
ATOM 510 O O . TRP A 1 65 ? 4.121 -26.125 -28.062 1 97 65 TRP A O 1
ATOM 520 N N . VAL A 1 66 ? 3.508 -25.984 -25.969 1 97.56 66 VAL A N 1
ATOM 521 C CA . VAL A 1 66 ? 4.859 -25.859 -25.438 1 97.56 66 VAL A CA 1
ATOM 522 C C . VAL A 1 66 ? 5.66 -27.125 -25.734 1 97.56 66 VAL A C 1
ATOM 524 O O . VAL A 1 66 ? 6.812 -27.047 -26.172 1 97.56 66 VAL A O 1
ATOM 527 N N . ALA A 1 67 ? 5.062 -28.266 -25.562 1 97.25 67 ALA A N 1
ATOM 528 C CA . ALA A 1 67 ? 5.73 -29.547 -25.719 1 97.25 67 ALA A CA 1
ATOM 529 C C . ALA A 1 67 ? 6.227 -29.734 -27.141 1 97.25 67 ALA A C 1
ATOM 531 O O . ALA A 1 67 ? 7.195 -30.469 -27.391 1 97.25 67 ALA A O 1
ATOM 532 N N . ARG A 1 68 ? 5.621 -29.094 -28.094 1 97.31 68 ARG A N 1
ATOM 533 C CA . ARG A 1 68 ? 5.992 -29.203 -29.5 1 97.31 68 ARG A CA 1
ATOM 534 C C . ARG A 1 68 ? 7.199 -28.328 -29.812 1 97.31 68 ARG A C 1
ATOM 536 O O . ARG A 1 68 ? 7.902 -28.562 -30.797 1 97.31 68 ARG A O 1
ATOM 543 N N . GLN A 1 69 ? 7.445 -27.375 -29 1 96.94 69 GLN A N 1
ATOM 544 C CA . GLN A 1 69 ? 8.383 -26.344 -29.422 1 96.94 69 GLN A CA 1
ATOM 545 C C . GLN A 1 69 ? 9.594 -26.297 -28.484 1 96.94 69 GLN A C 1
ATOM 547 O O . GLN A 1 69 ? 10.672 -25.844 -28.891 1 96.94 69 GLN A O 1
ATOM 552 N N . TYR A 1 70 ? 9.391 -26.719 -27.234 1 97.62 70 TYR A N 1
ATOM 553 C CA . TYR A 1 70 ? 10.445 -26.516 -26.25 1 97.62 70 TYR A CA 1
ATOM 554 C C . TYR A 1 70 ? 10.648 -27.781 -25.406 1 97.62 70 TYR A C 1
ATOM 556 O O . TYR A 1 70 ? 9.703 -28.547 -25.188 1 97.62 70 TYR A O 1
ATOM 564 N N . PRO A 1 71 ? 11.891 -28.031 -24.938 1 97.38 71 PRO A N 1
ATOM 565 C CA . PRO A 1 71 ? 12.07 -29.078 -23.922 1 97.38 71 PRO A CA 1
ATOM 566 C C . PRO A 1 71 ? 11.312 -28.781 -22.641 1 97.38 71 PRO A C 1
ATOM 568 O O . PRO A 1 71 ? 11.25 -27.625 -22.203 1 97.38 71 PRO A O 1
ATOM 571 N N . ILE A 1 72 ? 10.695 -29.75 -22.047 1 97.81 72 ILE A N 1
ATOM 572 C CA . ILE A 1 72 ? 9.961 -29.625 -20.797 1 97.81 72 ILE A CA 1
ATOM 573 C C . ILE A 1 72 ? 10.648 -30.453 -19.719 1 97.81 72 ILE A C 1
ATOM 575 O O . ILE A 1 72 ? 11.055 -31.594 -19.953 1 97.81 72 ILE A O 1
ATOM 579 N N . ILE A 1 73 ? 10.906 -29.859 -18.594 1 97.44 73 ILE A N 1
ATOM 580 C CA . ILE A 1 73 ? 11.383 -30.547 -17.406 1 97.44 73 ILE A CA 1
ATOM 581 C C . ILE A 1 73 ? 10.344 -30.453 -16.297 1 97.44 73 ILE A C 1
ATOM 583 O O . ILE A 1 73 ? 9.875 -29.344 -15.977 1 97.44 73 ILE A O 1
ATOM 587 N N . GLU A 1 74 ? 9.953 -31.562 -15.695 1 96.06 74 GLU A N 1
ATOM 588 C CA . GLU A 1 74 ? 9 -31.547 -14.586 1 96.06 74 GLU A CA 1
ATOM 589 C C . GLU A 1 74 ? 9.57 -30.812 -13.383 1 96.06 74 GLU A C 1
ATOM 591 O O . GLU A 1 74 ? 10.703 -31.062 -12.969 1 96.06 74 GLU A O 1
ATOM 596 N N . LEU A 1 75 ? 8.805 -29.906 -12.922 1 95.19 75 LEU A N 1
ATOM 597 C CA . LEU A 1 75 ? 9.242 -29.109 -11.781 1 95.19 75 LEU A CA 1
ATOM 598 C C . LEU A 1 75 ? 8.953 -29.828 -10.469 1 95.19 75 LEU A C 1
ATOM 600 O O . LEU A 1 75 ? 7.824 -30.266 -10.234 1 95.19 75 LEU A O 1
ATOM 604 N N . ASP A 1 76 ? 9.961 -29.922 -9.633 1 91.75 76 ASP A N 1
ATOM 605 C CA . ASP A 1 76 ? 9.891 -30.578 -8.336 1 91.75 76 ASP A CA 1
ATOM 606 C C . ASP A 1 76 ? 10.883 -29.969 -7.348 1 91.75 76 ASP A C 1
ATOM 608 O O . ASP A 1 76 ? 12.016 -29.672 -7.711 1 91.75 76 ASP A O 1
ATOM 612 N N . ARG A 1 77 ? 10.445 -29.812 -6.098 1 89.88 77 ARG A N 1
ATOM 613 C CA . ARG A 1 77 ? 11.297 -29.172 -5.105 1 89.88 77 ARG A CA 1
ATOM 614 C C . ARG A 1 77 ? 12.453 -30.078 -4.703 1 89.88 77 ARG A C 1
ATOM 616 O O . ARG A 1 77 ? 13.492 -29.594 -4.238 1 89.88 77 ARG A O 1
ATOM 623 N N . ARG A 1 78 ? 12.32 -31.328 -4.879 1 92 78 ARG A N 1
ATOM 624 C CA . ARG A 1 78 ? 13.352 -32.281 -4.48 1 92 78 ARG A CA 1
ATOM 625 C C . ARG A 1 78 ? 14.617 -32.094 -5.324 1 92 78 ARG A C 1
ATOM 627 O O . ARG A 1 78 ? 15.695 -31.859 -4.785 1 92 78 ARG A O 1
ATOM 634 N N . TRP A 1 79 ? 14.445 -32.094 -6.613 1 95.19 79 TRP A N 1
ATOM 635 C CA . TRP A 1 79 ? 15.656 -32 -7.422 1 95.19 79 TRP A CA 1
ATOM 636 C C . TRP A 1 79 ? 16.156 -30.562 -7.52 1 95.19 79 TRP A C 1
ATOM 638 O O . TRP A 1 79 ? 17.359 -30.328 -7.629 1 95.19 79 TRP A O 1
ATOM 648 N N . THR A 1 80 ? 15.273 -29.547 -7.453 1 96.5 80 THR A N 1
ATOM 649 C CA . THR A 1 80 ? 15.711 -28.156 -7.551 1 96.5 80 THR A CA 1
ATOM 650 C C . THR A 1 80 ? 16.5 -27.75 -6.309 1 96.5 80 THR A C 1
ATOM 652 O O . THR A 1 80 ? 17.266 -26.797 -6.348 1 96.5 80 THR A O 1
ATOM 655 N N . ALA A 1 81 ? 16.344 -28.516 -5.195 1 94.56 81 ALA A N 1
ATOM 656 C CA . ALA A 1 81 ? 17.062 -28.219 -3.955 1 94.56 81 ALA A CA 1
ATOM 657 C C . ALA A 1 81 ? 18.328 -29.062 -3.855 1 94.56 81 ALA A C 1
ATOM 659 O O . ALA A 1 81 ? 19.094 -28.906 -2.9 1 94.56 81 ALA A O 1
ATOM 660 N N . SER A 1 82 ? 18.641 -29.906 -4.805 1 97.12 82 SER A N 1
ATOM 661 C CA . SER A 1 82 ? 19.828 -30.766 -4.836 1 97.12 82 SER A CA 1
ATOM 662 C C . SER A 1 82 ? 20.875 -30.234 -5.805 1 97.12 82 SER A C 1
ATOM 664 O O . SER A 1 82 ? 20.688 -30.281 -7.02 1 97.12 82 SER A O 1
ATOM 666 N N . PRO A 1 83 ? 21.984 -29.812 -5.246 1 96.81 83 PRO A N 1
ATOM 667 C CA . PRO A 1 83 ? 23.031 -29.266 -6.125 1 96.81 83 PRO A CA 1
ATOM 668 C C . PRO A 1 83 ? 23.406 -30.219 -7.25 1 96.81 83 PRO A C 1
ATOM 670 O O . PRO A 1 83 ? 23.516 -29.812 -8.406 1 96.81 83 PRO A O 1
ATOM 673 N N . GLY A 1 84 ? 23.578 -31.453 -6.902 1 97.69 84 GLY A N 1
ATOM 674 C CA . GLY A 1 84 ? 23.953 -32.438 -7.902 1 97.69 84 GLY A CA 1
ATOM 675 C C . GLY A 1 84 ? 22.891 -32.625 -8.977 1 97.69 84 GLY A C 1
ATOM 676 O O . GLY A 1 84 ? 23.219 -32.625 -10.172 1 97.69 84 GLY A O 1
ATOM 677 N N . ASP A 1 85 ? 21.641 -32.688 -8.594 1 98 85 ASP A N 1
ATOM 678 C CA . ASP A 1 85 ? 20.547 -32.906 -9.539 1 98 85 ASP A CA 1
ATOM 679 C C . ASP A 1 85 ? 20.359 -31.672 -10.445 1 98 85 ASP A C 1
ATOM 681 O O . ASP A 1 85 ? 20.109 -31.812 -11.641 1 98 85 ASP A O 1
ATOM 685 N N . VAL A 1 86 ? 20.453 -30.531 -9.859 1 98.19 86 VAL A N 1
ATOM 686 C CA . VAL A 1 86 ? 20.281 -29.297 -10.625 1 98.19 86 VAL A CA 1
ATOM 687 C C . VAL A 1 86 ? 21.359 -29.188 -11.695 1 98.19 86 VAL A C 1
ATOM 689 O O . VAL A 1 86 ? 21.062 -28.891 -12.859 1 98.19 86 VAL A O 1
ATOM 692 N N . LEU A 1 87 ? 22.641 -29.484 -11.336 1 98.19 87 LEU A N 1
ATOM 693 C CA . LEU A 1 87 ? 23.734 -29.406 -12.297 1 98.19 87 LEU A CA 1
ATOM 694 C C . LEU A 1 87 ? 23.562 -30.438 -13.398 1 98.19 87 LEU A C 1
ATOM 696 O O . LEU A 1 87 ? 23.766 -30.141 -14.578 1 98.19 87 LEU A O 1
ATOM 700 N N . ALA A 1 88 ? 23.109 -31.609 -13.031 1 97.75 88 ALA A N 1
ATOM 701 C CA . ALA A 1 88 ? 22.938 -32.688 -13.984 1 97.75 88 ALA A CA 1
ATOM 702 C C . ALA A 1 88 ? 21.844 -32.375 -15 1 97.75 88 ALA A C 1
ATOM 704 O O . ALA A 1 88 ? 21.906 -32.812 -16.156 1 97.75 88 ALA A O 1
ATOM 705 N N . ARG A 1 89 ? 20.859 -31.609 -14.633 1 97.44 89 ARG A N 1
ATOM 706 C CA . ARG A 1 89 ? 19.703 -31.359 -15.492 1 97.44 89 ARG A CA 1
ATOM 707 C C . ARG A 1 89 ? 19.859 -30.047 -16.25 1 97.44 89 ARG A C 1
ATOM 709 O O . ARG A 1 89 ? 19.375 -29.922 -17.375 1 97.44 89 ARG A O 1
ATOM 716 N N . VAL A 1 90 ? 20.5 -29.078 -15.656 1 97.69 90 VAL A N 1
ATOM 717 C CA . VAL A 1 90 ? 20.516 -27.734 -16.203 1 97.69 90 VAL A CA 1
ATOM 718 C C . VAL A 1 90 ? 21.703 -27.547 -17.125 1 97.69 90 VAL A C 1
ATOM 720 O O . VAL A 1 90 ? 21.578 -26.969 -18.219 1 97.69 90 VAL A O 1
ATOM 723 N N . LEU A 1 91 ? 22.938 -28.062 -16.797 1 97.44 91 LEU A N 1
ATOM 724 C CA . LEU A 1 91 ? 24.172 -27.781 -17.531 1 97.44 91 LEU A CA 1
ATOM 725 C C . LEU A 1 91 ? 24.078 -28.328 -18.953 1 97.44 91 LEU A C 1
ATOM 727 O O . LEU A 1 91 ? 24.5 -27.656 -19.906 1 97.44 91 LEU A O 1
ATOM 731 N N . PRO A 1 92 ? 23.453 -29.516 -19.156 1 97.25 92 PRO A N 1
ATOM 732 C CA . PRO A 1 92 ? 23.375 -30.047 -20.516 1 97.25 92 PRO A CA 1
ATOM 733 C C . PRO A 1 92 ? 22.484 -29.219 -21.422 1 97.25 92 PRO A C 1
ATOM 735 O O . PRO A 1 92 ? 22.531 -29.375 -22.656 1 97.25 92 PRO A O 1
ATOM 738 N N . LEU A 1 93 ? 21.656 -28.391 -20.844 1 96.69 93 LEU A N 1
ATOM 739 C CA . LEU A 1 93 ? 20.766 -27.547 -21.641 1 96.69 93 LEU A CA 1
ATOM 740 C C . LEU A 1 93 ? 21.531 -26.438 -22.344 1 96.69 93 LEU A C 1
ATOM 742 O O . LEU A 1 93 ? 21.047 -25.844 -23.312 1 96.69 93 LEU A O 1
ATOM 746 N N . LEU A 1 94 ? 22.719 -26.078 -21.828 1 97.44 94 LEU A N 1
ATOM 747 C CA . LEU A 1 94 ? 23.484 -24.938 -22.312 1 97.44 94 LEU A CA 1
ATOM 748 C C . LEU A 1 94 ? 24.406 -25.344 -23.469 1 97.44 94 LEU A C 1
ATOM 750 O O . LEU A 1 94 ? 25.078 -26.375 -23.391 1 97.44 94 LEU A O 1
ATOM 754 N N . ARG A 1 95 ? 24.312 -24.625 -24.562 1 95.25 95 ARG A N 1
ATOM 755 C CA . ARG A 1 95 ? 25.344 -24.719 -25.609 1 95.25 95 ARG A CA 1
ATOM 756 C C . ARG A 1 95 ? 26.656 -24.109 -25.141 1 95.25 95 ARG A C 1
ATOM 758 O O . ARG A 1 95 ? 26.688 -23.359 -24.156 1 95.25 95 ARG A O 1
ATOM 765 N N . PRO A 1 96 ? 27.703 -24.453 -26.094 1 89.62 96 PRO A N 1
ATOM 766 C CA . PRO A 1 96 ? 28.984 -23.844 -25.719 1 89.62 96 PRO A CA 1
ATOM 767 C C . PRO A 1 96 ? 28.938 -22.312 -25.734 1 89.62 96 PRO A C 1
ATOM 769 O O . PRO A 1 96 ? 28.281 -21.719 -26.594 1 89.62 96 PRO A O 1
ATOM 772 N N . HIS A 1 97 ? 29.266 -21.562 -24.719 1 92.25 97 HIS A N 1
ATOM 773 C CA . HIS A 1 97 ? 29.438 -20.125 -24.609 1 92.25 97 HIS A CA 1
ATOM 774 C C . HIS A 1 97 ? 28.156 -19.453 -24.109 1 92.25 97 HIS A C 1
ATOM 776 O O . HIS A 1 97 ? 28.125 -18.234 -23.938 1 92.25 97 HIS A O 1
ATOM 782 N N . GLU A 1 98 ? 27.031 -20.25 -24.094 1 97.19 98 GLU A N 1
ATOM 783 C CA . GLU A 1 98 ? 25.781 -19.641 -23.641 1 97.19 98 GLU A CA 1
ATOM 784 C C . GLU A 1 98 ? 25.844 -19.266 -22.156 1 97.19 98 GLU A C 1
ATOM 786 O O . GLU A 1 98 ? 26.562 -19.922 -21.391 1 97.19 98 GLU A O 1
ATOM 791 N N . ARG A 1 99 ? 25.188 -18.234 -21.844 1 97.19 99 ARG A N 1
ATOM 792 C CA . ARG A 1 99 ? 25 -17.781 -20.469 1 97.19 99 ARG A CA 1
ATOM 793 C C . ARG A 1 99 ? 23.609 -18.109 -19.969 1 97.19 99 ARG A C 1
ATOM 795 O O . ARG A 1 99 ? 22.641 -18.062 -20.734 1 97.19 99 ARG A O 1
ATOM 802 N N . LEU A 1 100 ? 23.484 -18.422 -18.656 1 98.19 100 LEU A N 1
ATOM 803 C CA . LEU A 1 100 ? 22.234 -18.922 -18.094 1 98.19 100 LEU A CA 1
ATOM 804 C C . LEU A 1 100 ? 21.531 -17.828 -17.297 1 98.19 100 LEU A C 1
ATOM 806 O O . LEU A 1 100 ? 22.156 -17.109 -16.516 1 98.19 100 LEU A O 1
ATOM 810 N N . LEU A 1 101 ? 20.312 -17.672 -17.516 1 98.25 101 LEU A N 1
ATOM 811 C CA . LEU A 1 101 ? 19.406 -16.891 -16.688 1 98.25 101 LEU A CA 1
ATOM 812 C C . LEU A 1 101 ? 18.172 -17.703 -16.312 1 98.25 101 LEU A C 1
ATOM 814 O O . LEU A 1 101 ? 17.562 -18.359 -17.172 1 98.25 101 LEU A O 1
ATOM 818 N N . ILE A 1 102 ? 17.812 -17.703 -15.047 1 98.56 102 ILE A N 1
ATOM 819 C CA . ILE A 1 102 ? 16.672 -18.469 -14.578 1 98.56 102 ILE A CA 1
ATOM 820 C C . ILE A 1 102 ? 15.508 -17.531 -14.273 1 98.56 102 ILE A C 1
ATOM 822 O O . ILE A 1 102 ? 15.68 -16.531 -13.562 1 98.56 102 ILE A O 1
ATOM 826 N N . LEU A 1 103 ? 14.414 -17.766 -14.859 1 98.69 103 LEU A N 1
ATOM 827 C CA . LEU A 1 103 ? 13.164 -17.156 -14.445 1 98.69 103 LEU A CA 1
ATOM 828 C C . LEU A 1 103 ? 12.406 -18.062 -13.484 1 98.69 103 LEU A C 1
ATOM 830 O O . LEU A 1 103 ? 11.969 -19.156 -13.867 1 98.69 103 LEU A O 1
ATOM 834 N N . ASP A 1 104 ? 12.281 -17.594 -12.281 1 97.94 104 ASP A N 1
ATOM 835 C CA . ASP A 1 104 ? 11.75 -18.469 -11.227 1 97.94 104 ASP A CA 1
ATOM 836 C C . ASP A 1 104 ? 10.438 -17.922 -10.68 1 97.94 104 ASP A C 1
ATOM 838 O O . ASP A 1 104 ? 10.211 -16.703 -10.672 1 97.94 104 ASP A O 1
ATOM 842 N N . ILE A 1 105 ? 9.523 -18.828 -10.344 1 95.56 105 ILE A N 1
ATOM 843 C CA . ILE A 1 105 ? 8.266 -18.562 -9.656 1 95.56 105 ILE A CA 1
ATOM 844 C C . ILE A 1 105 ? 8.172 -19.438 -8.406 1 95.56 105 ILE A C 1
ATOM 846 O O . ILE A 1 105 ? 7.738 -20.594 -8.484 1 95.56 105 ILE A O 1
ATOM 850 N N . GLY A 1 106 ? 8.562 -18.859 -7.293 1 92.88 106 GLY A N 1
ATOM 851 C CA . GLY A 1 106 ? 8.406 -19.625 -6.062 1 92.88 106 GLY A CA 1
ATOM 852 C C . GLY A 1 106 ? 9.734 -19.953 -5.398 1 92.88 106 GLY A C 1
ATOM 853 O O . GLY A 1 106 ? 9.766 -20.703 -4.418 1 92.88 106 GLY A O 1
ATOM 854 N N . GLY A 1 107 ? 10.828 -19.562 -5.906 1 94.94 107 GLY A N 1
ATOM 855 C CA . GLY A 1 107 ? 12.133 -19.719 -5.281 1 94.94 107 GLY A CA 1
ATOM 856 C C . GLY A 1 107 ? 12.656 -21.141 -5.34 1 94.94 107 GLY A C 1
ATOM 857 O O . GLY A 1 107 ? 13.258 -21.625 -4.379 1 94.94 107 GLY A O 1
ATOM 858 N N . TYR A 1 108 ? 12.461 -21.797 -6.41 1 95.81 108 TYR A N 1
ATOM 859 C CA . TYR A 1 108 ? 12.797 -23.203 -6.535 1 95.81 108 TYR A CA 1
ATOM 860 C C . TYR A 1 108 ? 14.305 -23.406 -6.523 1 95.81 108 TYR A C 1
ATOM 862 O O . TYR A 1 108 ? 14.797 -24.469 -6.113 1 95.81 108 TYR A O 1
ATOM 870 N N . PHE A 1 109 ? 15.07 -22.406 -6.871 1 97.12 109 PHE A N 1
ATOM 871 C CA . PHE A 1 109 ? 16.5 -22.578 -7.035 1 97.12 109 PHE A CA 1
ATOM 872 C C . PHE A 1 109 ? 17.266 -21.828 -5.957 1 97.12 109 PHE A C 1
ATOM 874 O O . PHE A 1 109 ? 18.484 -21.594 -6.09 1 97.12 109 PHE A O 1
ATOM 881 N N . ALA A 1 110 ? 16.562 -21.344 -4.918 1 95.88 110 ALA A N 1
ATOM 882 C CA . ALA A 1 110 ? 17.156 -20.5 -3.885 1 95.88 110 ALA A CA 1
ATOM 883 C C . ALA A 1 110 ? 18.328 -21.203 -3.203 1 95.88 110 ALA A C 1
ATOM 885 O O . ALA A 1 110 ? 19.359 -20.578 -2.91 1 95.88 110 ALA A O 1
ATOM 886 N N . THR A 1 111 ? 18.344 -22.516 -3.021 1 94.81 111 THR A N 1
ATOM 887 C CA . THR A 1 111 ? 19.344 -23.234 -2.248 1 94.81 111 THR A CA 1
ATOM 888 C C . THR A 1 111 ? 20.453 -23.766 -3.158 1 94.81 111 THR A C 1
ATOM 890 O O . THR A 1 111 ? 21.438 -24.328 -2.68 1 94.81 111 THR A O 1
ATOM 893 N N . THR A 1 112 ? 20.359 -23.625 -4.48 1 96.19 112 THR A N 1
ATOM 894 C CA . THR A 1 112 ? 21.328 -24.219 -5.387 1 96.19 112 THR A CA 1
ATOM 895 C C . THR A 1 112 ? 22.047 -23.156 -6.207 1 96.19 112 THR A C 1
ATOM 897 O O . THR A 1 112 ? 22.75 -23.469 -7.168 1 96.19 112 THR A O 1
ATOM 900 N N . LEU A 1 113 ? 21.859 -21.906 -5.863 1 94.88 113 LEU A N 1
ATOM 901 C CA . LEU A 1 113 ? 22.5 -20.797 -6.578 1 94.88 113 LEU A CA 1
ATOM 902 C C . LEU A 1 113 ? 24.016 -20.922 -6.543 1 94.88 113 LEU A C 1
ATOM 904 O O . LEU A 1 113 ? 24.688 -20.703 -7.555 1 94.88 113 LEU A O 1
ATOM 908 N N . ALA A 1 114 ? 24.516 -21.25 -5.375 1 93.56 114 ALA A N 1
ATOM 909 C CA . ALA A 1 114 ? 25.969 -21.344 -5.203 1 93.56 114 ALA A CA 1
ATOM 910 C C . ALA A 1 114 ? 26.547 -22.422 -6.102 1 93.56 114 ALA A C 1
ATOM 912 O O . ALA A 1 114 ? 27.625 -22.25 -6.68 1 93.56 114 ALA A O 1
ATOM 913 N N . ALA A 1 115 ? 25.891 -23.531 -6.184 1 95.81 115 ALA A N 1
ATOM 914 C CA . ALA A 1 115 ? 26.359 -24.641 -7.023 1 95.81 115 ALA A CA 1
ATOM 915 C C . ALA A 1 115 ? 26.406 -24.219 -8.492 1 95.81 115 ALA A C 1
ATOM 917 O O . ALA A 1 115 ? 27.375 -24.516 -9.203 1 95.81 115 ALA A O 1
ATOM 918 N N . LEU A 1 116 ? 25.359 -23.562 -8.914 1 96.25 116 LEU A N 1
ATOM 919 C CA . LEU A 1 116 ? 25.297 -23.094 -10.289 1 96.25 116 LEU A CA 1
ATOM 920 C C . LEU A 1 116 ? 26.375 -22.062 -10.57 1 96.25 116 LEU A C 1
ATOM 922 O O . LEU A 1 116 ? 27.016 -22.078 -11.625 1 96.25 116 LEU A O 1
ATOM 926 N N . HIS A 1 117 ? 26.594 -21.188 -9.609 1 95 117 HIS A N 1
ATOM 927 C CA . HIS A 1 117 ? 27.625 -20.156 -9.75 1 95 117 HIS A CA 1
ATOM 928 C C . HIS A 1 117 ? 29.016 -20.781 -9.828 1 95 117 HIS A C 1
ATOM 930 O O . HIS A 1 117 ? 29.859 -20.328 -10.602 1 95 117 HIS A O 1
ATOM 936 N N . ARG A 1 118 ? 29.297 -21.703 -9.016 1 95.38 118 ARG A N 1
ATOM 937 C CA . ARG A 1 118 ? 30.594 -22.375 -9.031 1 95.38 118 ARG A CA 1
ATOM 938 C C . ARG A 1 118 ? 30.828 -23.078 -10.367 1 95.38 118 ARG A C 1
ATOM 940 O O . ARG A 1 118 ? 31.938 -23.047 -10.898 1 95.38 118 ARG A O 1
ATOM 947 N N . ALA A 1 119 ? 29.859 -23.656 -10.883 1 96.56 119 ALA A N 1
ATOM 948 C CA . ALA A 1 119 ? 29.984 -24.438 -12.109 1 96.56 119 ALA A CA 1
ATOM 949 C C . ALA A 1 119 ? 30.109 -23.516 -13.328 1 96.56 119 ALA A C 1
ATOM 951 O O . ALA A 1 119 ? 30.859 -23.828 -14.258 1 96.56 119 ALA A O 1
ATOM 952 N N . LEU A 1 120 ? 29.375 -22.359 -13.328 1 96.12 120 LEU A N 1
ATOM 953 C CA . LEU A 1 120 ? 29.25 -21.578 -14.547 1 96.12 120 LEU A CA 1
ATOM 954 C C . LEU A 1 120 ? 30 -20.25 -14.422 1 96.12 120 LEU A C 1
ATOM 956 O O . LEU A 1 120 ? 30.297 -19.609 -15.43 1 96.12 120 LEU A O 1
ATOM 960 N N . GLY A 1 121 ? 30.266 -19.812 -13.164 1 92.88 121 GLY A N 1
ATOM 961 C CA . GLY A 1 121 ? 30.938 -18.531 -12.945 1 92.88 121 GLY A CA 1
ATOM 962 C C . GLY A 1 121 ? 30.172 -17.359 -13.531 1 92.88 121 GLY A C 1
ATOM 963 O O . GLY A 1 121 ? 28.969 -17.203 -13.266 1 92.88 121 GLY A O 1
ATOM 964 N N . GLU A 1 122 ? 30.797 -16.641 -14.422 1 92.06 122 GLU A N 1
ATOM 965 C CA . GLU A 1 122 ? 30.234 -15.422 -15 1 92.06 122 GLU A CA 1
ATOM 966 C C . GLU A 1 122 ? 29.156 -15.758 -16.031 1 92.06 122 GLU A C 1
ATOM 968 O O . GLU A 1 122 ? 28.391 -14.883 -16.438 1 92.06 122 GLU A O 1
ATOM 973 N N . ARG A 1 123 ? 29.109 -16.984 -16.359 1 95 123 ARG A N 1
ATOM 974 C CA . ARG A 1 123 ? 28.094 -17.391 -17.344 1 95 123 ARG A CA 1
ATOM 975 C C . ARG A 1 123 ? 26.734 -17.547 -16.672 1 95 123 ARG A C 1
ATOM 977 O O . ARG A 1 123 ? 25.719 -17.672 -17.359 1 95 123 ARG A O 1
ATOM 984 N N . PHE A 1 124 ? 26.703 -17.609 -15.43 1 96.69 124 PHE A N 1
ATOM 985 C CA . PHE A 1 124 ? 25.438 -17.578 -14.711 1 96.69 124 PHE A CA 1
ATOM 986 C C . PHE A 1 124 ? 25.031 -16.141 -14.383 1 96.69 124 PHE A C 1
ATOM 988 O O . PHE A 1 124 ? 25.594 -15.523 -13.469 1 96.69 124 PHE A O 1
ATOM 995 N N . LEU A 1 125 ? 24.031 -15.672 -15 1 96.75 125 LEU A N 1
ATOM 996 C CA . LEU A 1 125 ? 23.672 -14.258 -14.961 1 96.75 125 LEU A CA 1
ATOM 997 C C . LEU A 1 125 ? 22.781 -13.953 -13.766 1 96.75 125 LEU A C 1
ATOM 999 O O . LEU A 1 125 ? 22.609 -12.789 -13.391 1 96.75 125 LEU A O 1
ATOM 1003 N N . GLY A 1 126 ? 22.125 -15.047 -13.203 1 96.69 126 GLY A N 1
ATOM 1004 C CA . GLY A 1 126 ? 21.297 -14.836 -12.023 1 96.69 126 GLY A CA 1
ATOM 1005 C C . GLY A 1 126 ? 19.859 -15.297 -12.219 1 96.69 126 GLY A C 1
ATOM 1006 O O . GLY A 1 126 ? 19.594 -16.203 -13.008 1 96.69 126 GLY A O 1
ATOM 1007 N N . VAL A 1 127 ? 18.984 -14.734 -11.367 1 97.88 127 VAL A N 1
ATOM 1008 C CA . VAL A 1 127 ? 17.594 -15.172 -11.328 1 97.88 127 VAL A CA 1
ATOM 1009 C C . VAL A 1 127 ? 16.656 -13.961 -11.359 1 97.88 127 VAL A C 1
ATOM 1011 O O . VAL A 1 127 ? 16.938 -12.938 -10.727 1 97.88 127 VAL A O 1
ATOM 1014 N N . VAL A 1 128 ? 15.617 -14.062 -12.125 1 98.19 128 VAL A N 1
ATOM 1015 C CA . VAL A 1 128 ? 14.484 -13.164 -11.984 1 98.19 128 VAL A CA 1
ATOM 1016 C C . VAL A 1 128 ? 13.344 -13.875 -11.25 1 98.19 128 VAL A C 1
ATOM 1018 O O . VAL A 1 128 ? 12.891 -14.938 -11.68 1 98.19 128 VAL A O 1
ATOM 1021 N N . GLU A 1 129 ? 12.93 -13.336 -10.125 1 98.06 129 GLU A N 1
ATOM 1022 C CA . GLU A 1 129 ? 11.922 -13.953 -9.273 1 98.06 129 GLU A CA 1
ATOM 1023 C C . GLU A 1 129 ? 10.617 -13.156 -9.289 1 98.06 129 GLU A C 1
ATOM 1025 O O . GLU A 1 129 ? 10.633 -11.93 -9.172 1 98.06 129 GLU A O 1
ATOM 1030 N N . MET A 1 130 ? 9.547 -13.898 -9.352 1 96.56 130 MET A N 1
ATOM 1031 C CA . MET A 1 130 ? 8.266 -13.227 -9.555 1 96.56 130 MET A CA 1
ATOM 1032 C C . MET A 1 130 ? 7.48 -13.141 -8.25 1 96.56 130 MET A C 1
ATOM 1034 O O . MET A 1 130 ? 6.781 -12.156 -8 1 96.56 130 MET A O 1
ATOM 1038 N N . THR A 1 131 ? 7.543 -14.141 -7.387 1 93.81 131 THR A N 1
ATOM 1039 C CA . THR A 1 131 ? 6.566 -14.258 -6.309 1 93.81 131 THR A CA 1
ATOM 1040 C C . THR A 1 131 ? 7.184 -13.836 -4.977 1 93.81 131 THR A C 1
ATOM 1042 O O . THR A 1 131 ? 8.398 -13.906 -4.801 1 93.81 131 THR A O 1
ATOM 1045 N N . GLU A 1 132 ? 6.34 -13.445 -4.086 1 92.75 132 GLU A N 1
ATOM 1046 C CA . GLU A 1 132 ? 6.742 -13.086 -2.73 1 92.75 132 GLU A CA 1
ATOM 1047 C C . GLU A 1 132 ? 7.379 -14.266 -2.006 1 92.75 132 GLU A C 1
ATOM 1049 O O . GLU A 1 132 ? 8.406 -14.109 -1.339 1 92.75 132 GLU A O 1
ATOM 1054 N N . ASN A 1 133 ? 6.777 -15.469 -2.092 1 89.5 133 ASN A N 1
ATOM 1055 C CA . ASN A 1 133 ? 7.363 -16.656 -1.465 1 89.5 133 ASN A CA 1
ATOM 1056 C C . ASN A 1 133 ? 8.781 -16.906 -1.969 1 89.5 133 ASN A C 1
ATOM 1058 O O . ASN A 1 133 ? 9.68 -17.188 -1.181 1 89.5 133 ASN A O 1
ATOM 1062 N N . GLY A 1 134 ? 8.906 -16.797 -3.264 1 93.69 134 GLY A N 1
ATOM 1063 C CA . GLY A 1 134 ? 10.242 -16.938 -3.826 1 93.69 134 GLY A CA 1
ATOM 1064 C C . GLY A 1 134 ? 11.203 -15.867 -3.34 1 93.69 134 GLY A C 1
ATOM 1065 O O . GLY A 1 134 ? 12.352 -16.172 -3.002 1 93.69 134 GLY A O 1
ATOM 1066 N N . HIS A 1 135 ? 10.719 -14.648 -3.34 1 94.75 135 HIS A N 1
ATOM 1067 C CA . HIS A 1 135 ? 11.531 -13.547 -2.82 1 94.75 135 HIS A CA 1
ATOM 1068 C C . HIS A 1 135 ? 12.047 -13.859 -1.422 1 94.75 135 HIS A C 1
ATOM 1070 O O . HIS A 1 135 ? 13.234 -13.68 -1.142 1 94.75 135 HIS A O 1
ATOM 1076 N N . GLN A 1 136 ? 11.188 -14.289 -0.552 1 91.5 136 GLN A N 1
ATOM 1077 C CA . GLN A 1 136 ? 11.562 -14.602 0.823 1 91.5 136 GLN A CA 1
ATOM 1078 C C . GLN A 1 136 ? 12.602 -15.719 0.868 1 91.5 136 GLN A C 1
ATOM 1080 O O . GLN A 1 136 ? 13.539 -15.672 1.673 1 91.5 136 GLN A O 1
ATOM 1085 N N . ARG A 1 137 ? 12.484 -16.688 0.057 1 92.88 137 ARG A N 1
ATOM 1086 C CA . ARG A 1 137 ? 13.422 -17.797 0.02 1 92.88 137 ARG A CA 1
ATOM 1087 C C . ARG A 1 137 ? 14.805 -17.344 -0.436 1 92.88 137 ARG A C 1
ATOM 1089 O O . ARG A 1 137 ? 15.82 -17.75 0.121 1 92.88 137 ARG A O 1
ATOM 1096 N N . TYR A 1 138 ? 14.812 -16.469 -1.406 1 95.75 138 TYR A N 1
ATOM 1097 C CA . TYR A 1 138 ? 16.094 -15.938 -1.863 1 95.75 138 TYR A CA 1
ATOM 1098 C C . TYR A 1 138 ? 16.703 -15.016 -0.815 1 95.75 138 TYR A C 1
ATOM 1100 O O . TYR A 1 138 ? 17.922 -15.031 -0.602 1 95.75 138 TYR A O 1
ATOM 1108 N N . GLU A 1 139 ? 15.82 -14.211 -0.216 1 92.62 139 GLU A N 1
ATOM 1109 C CA . GLU A 1 139 ? 16.281 -13.312 0.837 1 92.62 139 GLU A CA 1
ATOM 1110 C C . GLU A 1 139 ? 16.891 -14.086 2 1 92.62 139 GLU A C 1
ATOM 1112 O O . GLU A 1 139 ? 17.828 -13.609 2.637 1 92.62 139 GLU A O 1
ATOM 1117 N N . ALA A 1 140 ? 16.438 -15.234 2.293 1 90.69 140 ALA A N 1
ATOM 1118 C CA . ALA A 1 140 ? 16.875 -16.062 3.41 1 90.69 140 ALA A CA 1
ATOM 1119 C C . ALA A 1 140 ? 18.281 -16.609 3.162 1 90.69 140 ALA A C 1
ATOM 1121 O O . ALA A 1 140 ? 18.953 -17.047 4.098 1 90.69 140 ALA A O 1
ATOM 1122 N N . GLN A 1 141 ? 18.719 -16.734 1.854 1 87.75 141 GLN A N 1
ATOM 1123 C CA . GLN A 1 141 ? 20.047 -17.266 1.517 1 87.75 141 GLN A CA 1
ATOM 1124 C C . GLN A 1 141 ? 21.125 -16.234 1.782 1 87.75 141 GLN A C 1
ATOM 1126 O O . GLN A 1 141 ? 22.312 -16.562 1.788 1 87.75 141 GLN A O 1
ATOM 1131 N N . ALA A 1 142 ? 21.453 -15.773 2.957 1 67.5 142 ALA A N 1
ATOM 1132 C CA . ALA A 1 142 ? 22.469 -14.805 3.324 1 67.5 142 ALA A CA 1
ATOM 1133 C C . ALA A 1 142 ? 23.219 -14.305 2.094 1 67.5 142 ALA A C 1
ATOM 1135 O O . ALA A 1 142 ? 23.984 -15.055 1.475 1 67.5 142 ALA A O 1
ATOM 1136 N N . ALA A 1 143 ? 23.156 -13.078 1.554 1 67.38 143 ALA A N 1
ATOM 1137 C CA . ALA A 1 143 ? 23.766 -12.336 0.453 1 67.38 143 ALA A CA 1
ATOM 1138 C C . ALA A 1 143 ? 24.172 -13.273 -0.688 1 67.38 143 ALA A C 1
ATOM 1140 O O . ALA A 1 143 ? 25.266 -13.828 -0.692 1 67.38 143 ALA A O 1
ATOM 1141 N N . PRO A 1 144 ? 23.172 -13.578 -1.635 1 74.81 144 PRO A N 1
ATOM 1142 C CA . PRO A 1 144 ? 23.516 -14.438 -2.773 1 74.81 144 PRO A CA 1
ATOM 1143 C C . PRO A 1 144 ? 24.703 -13.922 -3.568 1 74.81 144 PRO A C 1
ATOM 1145 O O . PRO A 1 144 ? 24.875 -12.711 -3.717 1 74.81 144 PRO A O 1
ATOM 1148 N N . GLN A 1 145 ? 25.641 -14.766 -3.91 1 83.62 145 GLN A N 1
ATOM 1149 C CA . GLN A 1 145 ? 26.812 -14.422 -4.703 1 83.62 145 GLN A CA 1
ATOM 1150 C C . GLN A 1 145 ? 26.422 -13.992 -6.113 1 83.62 145 GLN A C 1
ATOM 1152 O O . GLN A 1 145 ? 27.219 -13.391 -6.832 1 83.62 145 GLN A O 1
ATOM 1157 N N . VAL A 1 146 ? 25.188 -14.398 -6.484 1 91.75 146 VAL A N 1
ATOM 1158 C CA . VAL A 1 146 ? 24.688 -14.039 -7.805 1 91.75 146 VAL A CA 1
ATOM 1159 C C . VAL A 1 146 ? 23.5 -13.086 -7.66 1 91.75 146 VAL A C 1
ATOM 1161 O O . VAL A 1 146 ? 22.812 -13.094 -6.637 1 91.75 146 VAL A O 1
ATOM 1164 N N . PRO A 1 147 ? 23.234 -12.297 -8.727 1 95.81 147 PRO A N 1
ATOM 1165 C CA . PRO A 1 147 ? 22.125 -11.352 -8.641 1 95.81 147 PRO A CA 1
ATOM 1166 C C . PRO A 1 147 ? 20.766 -12.031 -8.742 1 95.81 147 PRO A C 1
ATOM 1168 O O . PRO A 1 147 ? 20.578 -12.938 -9.562 1 95.81 147 PRO A O 1
ATOM 1171 N N . VAL A 1 148 ? 19.891 -11.672 -7.895 1 97.19 148 VAL A N 1
ATOM 1172 C CA . VAL A 1 148 ? 18.484 -12.039 -7.953 1 97.19 148 VAL A CA 1
ATOM 1173 C C . VAL A 1 148 ? 17.625 -10.781 -8.102 1 97.19 148 VAL A C 1
ATOM 1175 O O . VAL A 1 148 ? 17.578 -9.953 -7.191 1 97.19 148 VAL A O 1
ATOM 1178 N N . LEU A 1 149 ? 17.047 -10.609 -9.25 1 97.56 149 LEU A N 1
ATOM 1179 C CA . LEU A 1 149 ? 16.125 -9.5 -9.469 1 97.56 149 LEU A CA 1
ATOM 1180 C C . LEU A 1 149 ? 14.695 -9.93 -9.172 1 97.56 149 LEU A C 1
ATOM 1182 O O . LEU A 1 149 ? 14.125 -10.75 -9.906 1 97.56 149 LEU A O 1
ATOM 1186 N N . SER A 1 150 ? 14.148 -9.398 -8.125 1 97.56 150 SER A N 1
ATOM 1187 C CA . SER A 1 150 ? 12.797 -9.773 -7.715 1 97.56 150 SER A CA 1
ATOM 1188 C C . SER A 1 150 ? 11.789 -8.695 -8.086 1 97.56 150 SER A C 1
ATOM 1190 O O . SER A 1 150 ? 12 -7.516 -7.793 1 97.56 150 SER A O 1
ATOM 1192 N N . VAL A 1 151 ? 10.703 -9.141 -8.734 1 97.88 151 VAL A N 1
ATOM 1193 C CA . VAL A 1 151 ? 9.641 -8.188 -9.055 1 97.88 151 VAL A CA 1
ATOM 1194 C C . VAL A 1 151 ? 8.453 -8.414 -8.125 1 97.88 151 VAL A C 1
ATOM 1196 O O . VAL A 1 151 ? 7.395 -7.805 -8.305 1 97.88 151 VAL A O 1
ATOM 1199 N N . ALA A 1 152 ? 8.625 -9.25 -7.105 1 95.94 152 ALA A N 1
ATOM 1200 C CA . ALA A 1 152 ? 7.551 -9.68 -6.219 1 95.94 152 ALA A CA 1
ATOM 1201 C C . ALA A 1 152 ? 6.961 -8.5 -5.449 1 95.94 152 ALA A C 1
ATOM 1203 O O . ALA A 1 152 ? 5.781 -8.508 -5.102 1 95.94 152 ALA A O 1
ATOM 1204 N N . ARG A 1 153 ? 7.781 -7.492 -5.223 1 94.06 153 ARG A N 1
ATOM 1205 C CA . ARG A 1 153 ? 7.355 -6.387 -4.375 1 94.06 153 ARG A CA 1
ATOM 1206 C C . ARG A 1 153 ? 7.336 -5.074 -5.156 1 94.06 153 ARG A C 1
ATOM 1208 O O . ARG A 1 153 ? 7.367 -3.994 -4.566 1 94.06 153 ARG A O 1
ATOM 1215 N N . SER A 1 154 ? 7.332 -5.234 -6.48 1 95.69 154 SER A N 1
ATOM 1216 C CA . SER A 1 154 ? 7.305 -4.051 -7.332 1 95.69 154 SER A CA 1
ATOM 1217 C C . SER A 1 154 ? 5.949 -3.352 -7.262 1 95.69 154 SER A C 1
ATOM 1219 O O . SER A 1 154 ? 4.949 -3.961 -6.875 1 95.69 154 SER A O 1
ATOM 1221 N N . PHE A 1 155 ? 5.926 -2.098 -7.652 1 92.75 155 PHE A N 1
ATOM 1222 C CA . PHE A 1 155 ? 4.703 -1.3 -7.699 1 92.75 155 PHE A CA 1
ATOM 1223 C C . PHE A 1 155 ? 3.705 -1.897 -8.68 1 92.75 155 PHE A C 1
ATOM 1225 O O . PHE A 1 155 ? 2.51 -1.97 -8.391 1 92.75 155 PHE A O 1
ATOM 1232 N N . LEU A 1 156 ? 4.152 -2.346 -9.805 1 95.5 156 LEU A N 1
ATOM 1233 C CA . LEU A 1 156 ? 3.27 -2.877 -10.844 1 95.5 156 LEU A CA 1
ATOM 1234 C C . LEU A 1 156 ? 2.68 -4.219 -10.414 1 95.5 156 LEU A C 1
ATOM 1236 O O . LEU A 1 156 ? 1.541 -4.539 -10.766 1 95.5 156 LEU A O 1
ATOM 1240 N N . LYS A 1 157 ? 3.449 -4.965 -9.664 1 95.94 157 LYS A N 1
ATOM 1241 C CA . LYS A 1 157 ? 2.965 -6.25 -9.164 1 95.94 157 LYS A CA 1
ATOM 1242 C C . LYS A 1 157 ? 1.778 -6.059 -8.227 1 95.94 157 LYS A C 1
ATOM 1244 O O . LYS A 1 157 ? 0.893 -6.914 -8.156 1 95.94 157 LYS A O 1
ATOM 1249 N N . GLN A 1 158 ? 1.719 -4.977 -7.574 1 94.06 158 GLN A N 1
ATOM 1250 C CA . GLN A 1 158 ? 0.622 -4.699 -6.652 1 94.06 158 GLN A CA 1
ATOM 1251 C C . GLN A 1 158 ? -0.716 -4.664 -7.383 1 94.06 158 GLN A C 1
ATOM 1253 O O . GLN A 1 158 ? -1.739 -5.086 -6.84 1 94.06 158 GLN A O 1
ATOM 1258 N N . ALA A 1 159 ? -0.683 -4.129 -8.609 1 95.19 159 ALA A N 1
ATOM 1259 C CA . ALA A 1 159 ? -1.904 -4.094 -9.406 1 95.19 159 ALA A CA 1
ATOM 1260 C C . ALA A 1 159 ? -2.395 -5.504 -9.719 1 95.19 159 ALA A C 1
ATOM 1262 O O . ALA A 1 159 ? -3.598 -5.773 -9.688 1 95.19 159 ALA A O 1
ATOM 1263 N N . GLU A 1 160 ? -1.485 -6.316 -10 1 94.25 160 GLU A N 1
ATOM 1264 C CA . GLU A 1 160 ? -1.826 -7.719 -10.219 1 94.25 160 GLU A CA 1
ATOM 1265 C C . GLU A 1 160 ? -2.387 -8.359 -8.953 1 94.25 160 GLU A C 1
ATOM 1267 O O . GLU A 1 160 ? -3.373 -9.094 -9.008 1 94.25 160 GLU A O 1
ATOM 1272 N N . ASP A 1 161 ? -1.762 -8.109 -7.805 1 94.94 161 ASP A N 1
ATOM 1273 C CA . ASP A 1 161 ? -2.156 -8.711 -6.531 1 94.94 161 ASP A CA 1
ATOM 1274 C C . ASP A 1 161 ? -3.598 -8.352 -6.18 1 94.94 161 ASP A C 1
ATOM 1276 O O . ASP A 1 161 ? -4.332 -9.18 -5.629 1 94.94 161 ASP A O 1
ATOM 1280 N N . VAL A 1 162 ? -3.984 -7.133 -6.512 1 96.06 162 VAL A N 1
ATOM 1281 C CA . VAL A 1 162 ? -5.359 -6.711 -6.277 1 96.06 162 VAL A CA 1
ATOM 1282 C C . VAL A 1 162 ? -6.32 -7.613 -7.051 1 96.06 162 VAL A C 1
ATOM 1284 O O . VAL A 1 162 ? -7.297 -8.109 -6.488 1 96.06 162 VAL A O 1
ATOM 1287 N N . GLN A 1 163 ? -6.008 -7.879 -8.289 1 95.25 163 GLN A N 1
ATOM 1288 C CA . GLN A 1 163 ? -6.875 -8.695 -9.133 1 95.25 163 GLN A CA 1
ATOM 1289 C C . GLN A 1 163 ? -6.879 -10.148 -8.68 1 95.25 163 GLN A C 1
ATOM 1291 O O . GLN A 1 163 ? -7.902 -10.828 -8.773 1 95.25 163 GLN A O 1
ATOM 1296 N N . ILE A 1 164 ? -5.766 -10.602 -8.211 1 95.12 164 ILE A N 1
ATOM 1297 C CA . ILE A 1 164 ? -5.695 -11.961 -7.676 1 95.12 164 ILE A CA 1
ATOM 1298 C C . ILE A 1 164 ? -6.648 -12.102 -6.492 1 95.12 164 ILE A C 1
ATOM 1300 O O . ILE A 1 164 ? -7.375 -13.086 -6.383 1 95.12 164 ILE A O 1
ATOM 1304 N N . GLY A 1 165 ? -6.684 -11.117 -5.602 1 96.69 165 GLY A N 1
ATOM 1305 C CA . GLY A 1 165 ? -7.613 -11.141 -4.48 1 96.69 165 GLY A CA 1
ATOM 1306 C C . GLY A 1 165 ? -9.062 -11.219 -4.91 1 96.69 165 GLY A C 1
ATOM 1307 O O . GLY A 1 165 ? -9.852 -11.969 -4.336 1 96.69 165 GLY A O 1
ATOM 1308 N N . LEU A 1 166 ? -9.398 -10.438 -5.957 1 94.81 166 LEU A N 1
ATOM 1309 C CA . LEU A 1 166 ? -10.75 -10.469 -6.492 1 94.81 166 LEU A CA 1
ATOM 1310 C C . LEU A 1 166 ? -11.086 -11.852 -7.047 1 94.81 166 LEU A C 1
ATOM 1312 O O . LEU A 1 166 ? -12.18 -12.375 -6.816 1 94.81 166 LEU A O 1
ATOM 1316 N N . SER A 1 167 ? -10.078 -12.398 -7.73 1 95.44 167 SER A N 1
ATOM 1317 C CA . SER A 1 167 ? -10.258 -13.719 -8.32 1 95.44 167 SER A CA 1
ATOM 1318 C C . SER A 1 167 ? -10.453 -14.781 -7.242 1 95.44 167 SER A C 1
ATOM 1320 O O . SER A 1 167 ? -11.273 -15.688 -7.395 1 95.44 167 SER A O 1
ATOM 1322 N N . VAL A 1 168 ? -9.758 -14.688 -6.145 1 96.69 168 VAL A N 1
ATOM 1323 C CA . VAL A 1 168 ? -9.859 -15.625 -5.035 1 96.69 168 VAL A CA 1
ATOM 1324 C C . VAL A 1 168 ? -11.273 -15.609 -4.469 1 96.69 168 VAL A C 1
ATOM 1326 O O . VAL A 1 168 ? -11.898 -16.656 -4.301 1 96.69 168 VAL A O 1
ATOM 1329 N N . VAL A 1 169 ? -11.805 -14.438 -4.219 1 96.88 169 VAL A N 1
ATOM 1330 C CA . VAL A 1 169 ? -13.125 -14.312 -3.625 1 96.88 169 VAL A CA 1
ATOM 1331 C C . VAL A 1 169 ? -14.18 -14.82 -4.605 1 96.88 169 VAL A C 1
ATOM 1333 O O . VAL A 1 169 ? -15.086 -15.562 -4.227 1 96.88 169 VAL A O 1
ATOM 1336 N N . TYR A 1 170 ? -13.984 -14.469 -5.902 1 95.12 170 TYR A N 1
ATOM 1337 C CA . TYR A 1 170 ? -14.906 -14.922 -6.934 1 95.12 170 TYR A CA 1
ATOM 1338 C C . TYR A 1 170 ? -14.945 -16.438 -7 1 95.12 170 TYR A C 1
ATOM 1340 O O . TYR A 1 170 ? -16.016 -17.047 -6.945 1 95.12 170 TYR A O 1
ATOM 1348 N N . SER A 1 171 ? -13.789 -17.047 -7.098 1 96.31 171 SER A N 1
ATOM 1349 C CA . SER A 1 171 ? -13.695 -18.5 -7.254 1 96.31 171 SER A CA 1
ATOM 1350 C C . SER A 1 171 ? -14.18 -19.219 -6.004 1 96.31 171 SER A C 1
ATOM 1352 O O . SER A 1 171 ? -14.859 -20.234 -6.098 1 96.31 171 SER A O 1
ATOM 1354 N N . ALA A 1 172 ? -13.844 -18.703 -4.828 1 96.81 172 ALA A N 1
ATOM 1355 C CA . ALA A 1 172 ? -14.305 -19.297 -3.582 1 96.81 172 ALA A CA 1
ATOM 1356 C C . ALA A 1 172 ? -15.828 -19.266 -3.496 1 96.81 172 ALA A C 1
ATOM 1358 O O . ALA A 1 172 ? -16.453 -20.266 -3.121 1 96.81 172 ALA A O 1
ATOM 1359 N N . GLU A 1 173 ? -16.391 -18.172 -3.879 1 95.88 173 GLU A N 1
ATOM 1360 C CA . GLU A 1 173 ? -17.844 -18.062 -3.826 1 95.88 173 GLU A CA 1
ATOM 1361 C C . GLU A 1 173 ? -18.516 -19 -4.836 1 95.88 173 GLU A C 1
ATOM 1363 O O . GLU A 1 173 ? -19.547 -19.609 -4.547 1 95.88 173 GLU A O 1
ATOM 1368 N N . SER A 1 174 ? -17.906 -19.016 -6.023 1 95.44 174 SER A N 1
ATOM 1369 C CA . SER A 1 174 ? -18.406 -19.938 -7.035 1 95.44 174 SER A CA 1
ATOM 1370 C C . SER A 1 174 ? -18.469 -21.375 -6.504 1 95.44 174 SER A C 1
ATOM 1372 O O . SER A 1 174 ? -19.484 -22.062 -6.656 1 95.44 174 SER A O 1
ATOM 1374 N N . LEU A 1 175 ? -17.438 -21.781 -5.816 1 96.44 175 LEU A N 1
ATOM 1375 C CA . LEU A 1 175 ? -17.391 -23.141 -5.277 1 96.44 175 LEU A CA 1
ATOM 1376 C C . LEU A 1 175 ? -18.328 -23.281 -4.09 1 96.44 175 LEU A C 1
ATOM 1378 O O . LEU A 1 175 ? -18.969 -24.328 -3.922 1 96.44 175 LEU A O 1
ATOM 1382 N N . ALA A 1 176 ? -18.484 -22.266 -3.271 1 95.5 176 ALA A N 1
ATOM 1383 C CA . ALA A 1 176 ? -19.438 -22.297 -2.166 1 95.5 176 ALA A CA 1
ATOM 1384 C C . ALA A 1 176 ? -20.859 -22.5 -2.676 1 95.5 176 ALA A C 1
ATOM 1386 O O . ALA A 1 176 ? -21.641 -23.234 -2.072 1 95.5 176 ALA A O 1
ATOM 1387 N N . ARG A 1 177 ? -21.172 -21.906 -3.752 1 92.75 177 ARG A N 1
ATOM 1388 C CA . ARG A 1 177 ? -22.516 -22.031 -4.328 1 92.75 177 ARG A CA 1
ATOM 1389 C C . ARG A 1 177 ? -22.781 -23.453 -4.805 1 92.75 177 ARG A C 1
ATOM 1391 O O . ARG A 1 177 ? -23.906 -23.938 -4.758 1 92.75 177 ARG A O 1
ATOM 1398 N N . SER A 1 178 ? -21.703 -24.125 -5.219 1 94.44 178 SER A N 1
ATOM 1399 C CA . SER A 1 178 ? -21.859 -25.531 -5.562 1 94.44 178 SER A CA 1
ATOM 1400 C C . SER A 1 178 ? -22.234 -26.359 -4.34 1 94.44 178 SER A C 1
ATOM 1402 O O . SER A 1 178 ? -22.766 -27.469 -4.473 1 94.44 178 SER A O 1
ATOM 1404 N N . LEU A 1 179 ? -22 -25.812 -3.162 1 94.62 179 LEU A N 1
ATOM 1405 C CA . LEU A 1 179 ? -22.375 -26.453 -1.9 1 94.62 179 LEU A CA 1
ATOM 1406 C C . LEU A 1 179 ? -23.688 -25.875 -1.374 1 94.62 179 LEU A C 1
ATOM 1408 O O . LEU A 1 179 ? -24.062 -26.109 -0.223 1 94.62 179 LEU A O 1
ATOM 1412 N N . ASN A 1 180 ? -24.344 -25.094 -2.178 1 93.25 180 ASN A N 1
ATOM 1413 C CA . ASN A 1 180 ? -25.594 -24.422 -1.838 1 93.25 180 ASN A CA 1
ATOM 1414 C C . ASN A 1 180 ? -25.391 -23.422 -0.694 1 93.25 180 ASN A C 1
ATOM 1416 O O . ASN A 1 180 ? -26.234 -23.328 0.193 1 93.25 180 ASN A O 1
ATOM 1420 N N . ARG A 1 181 ? -24.25 -22.766 -0.699 1 93 181 ARG A N 1
ATOM 1421 C CA . ARG A 1 181 ? -23.906 -21.75 0.298 1 93 181 ARG A CA 1
ATOM 1422 C C . ARG A 1 181 ? -23.594 -20.422 -0.363 1 93 181 ARG A C 1
ATOM 1424 O O . ARG A 1 181 ? -23.141 -20.375 -1.511 1 93 181 ARG A O 1
ATOM 1431 N N . THR A 1 182 ? -23.906 -19.344 0.413 1 91.31 182 THR A N 1
ATOM 1432 C CA . THR A 1 182 ? -23.547 -18 -0.037 1 91.31 182 THR A CA 1
ATOM 1433 C C . THR A 1 182 ? -22.688 -17.297 1.005 1 91.31 182 THR A C 1
ATOM 1435 O O . THR A 1 182 ? -22.547 -17.781 2.131 1 91.31 182 THR A O 1
ATOM 1438 N N . PHE A 1 183 ? -22.109 -16.188 0.601 1 91.75 183 PHE A N 1
ATOM 1439 C CA . PHE A 1 183 ? -21.234 -15.43 1.488 1 91.75 183 PHE A CA 1
ATOM 1440 C C . PHE A 1 183 ? -22.047 -14.477 2.365 1 91.75 183 PHE A C 1
ATOM 1442 O O . PHE A 1 183 ? -21.547 -13.953 3.355 1 91.75 183 PHE A O 1
ATOM 1449 N N . ASN A 1 184 ? -23.375 -14.367 2.057 1 87.88 184 ASN A N 1
ATOM 1450 C CA . ASN A 1 184 ? -24.188 -13.43 2.818 1 87.88 184 ASN A CA 1
ATOM 1451 C C . ASN A 1 184 ? -24.328 -13.867 4.273 1 87.88 184 ASN A C 1
ATOM 1453 O O . ASN A 1 184 ? -24.734 -15 4.555 1 87.88 184 ASN A O 1
ATOM 1457 N N . ALA A 1 185 ? -23.953 -12.969 5.211 1 88.94 185 ALA A N 1
ATOM 1458 C CA . ALA A 1 185 ? -24.062 -13.164 6.652 1 88.94 185 ALA A CA 1
ATOM 1459 C C . ALA A 1 185 ? -23.219 -14.344 7.109 1 88.94 185 ALA A C 1
ATOM 1461 O O . ALA A 1 185 ? -23.469 -14.922 8.172 1 88.94 185 ALA A O 1
ATOM 1462 N N . CYS A 1 186 ? -22.25 -14.648 6.27 1 93.12 186 CYS A N 1
ATOM 1463 C CA . CYS A 1 186 ? -21.297 -15.719 6.578 1 93.12 186 CYS A CA 1
ATOM 1464 C C . CYS A 1 186 ? -20.234 -15.234 7.547 1 93.12 186 CYS A C 1
ATOM 1466 O O . CYS A 1 186 ? -19.734 -14.109 7.414 1 93.12 186 CYS A O 1
ATOM 1468 N N . GLN A 1 187 ? -19.906 -16.047 8.578 1 96.06 187 GLN A N 1
ATOM 1469 C CA . GLN A 1 187 ? -18.75 -15.773 9.422 1 96.06 187 GLN A CA 1
ATOM 1470 C C . GLN A 1 187 ? -17.469 -16.281 8.773 1 96.06 187 GLN A C 1
ATOM 1472 O O . GLN A 1 187 ? -17.25 -17.484 8.664 1 96.06 187 GLN A O 1
ATOM 1477 N N . ALA A 1 188 ? -16.594 -15.391 8.414 1 97.69 188 ALA A N 1
ATOM 1478 C CA . ALA A 1 188 ? -15.375 -15.773 7.703 1 97.69 188 ALA A CA 1
ATOM 1479 C C . ALA A 1 188 ? -14.133 -15.406 8.516 1 97.69 188 ALA A C 1
ATOM 1481 O O . ALA A 1 188 ? -14.195 -14.555 9.398 1 97.69 188 ALA A O 1
ATOM 1482 N N . ALA A 1 189 ? -13.062 -16.125 8.25 1 98.12 189 ALA A N 1
ATOM 1483 C CA . ALA A 1 189 ? -11.734 -15.797 8.758 1 98.12 189 ALA A CA 1
ATOM 1484 C C . ALA A 1 189 ? -10.727 -15.68 7.621 1 98.12 189 ALA A C 1
ATOM 1486 O O . ALA A 1 189 ? -10.758 -16.469 6.672 1 98.12 189 ALA A O 1
ATOM 1487 N N . LEU A 1 190 ? -9.922 -14.719 7.672 1 98.31 190 LEU A N 1
ATOM 1488 C CA . LEU A 1 190 ? -8.812 -14.539 6.742 1 98.31 190 LEU A CA 1
ATOM 1489 C C . LEU A 1 190 ? -7.48 -14.586 7.477 1 98.31 190 LEU A C 1
ATOM 1491 O O . LEU A 1 190 ? -7.25 -13.812 8.406 1 98.31 190 LEU A O 1
ATOM 1495 N N . PHE A 1 191 ? -6.668 -15.547 7.109 1 97.75 191 PHE A N 1
ATOM 1496 C CA . PHE A 1 191 ? -5.301 -15.617 7.621 1 97.75 191 PHE A CA 1
ATOM 1497 C C . PHE A 1 191 ? -4.336 -14.898 6.688 1 97.75 191 PHE A C 1
ATOM 1499 O O . PHE A 1 191 ? -4.113 -15.344 5.559 1 97.75 191 PHE A O 1
ATOM 1506 N N . GLY A 1 192 ? -3.768 -13.797 7.23 1 97 192 GLY A N 1
ATOM 1507 C CA . GLY A 1 192 ? -2.791 -13.062 6.445 1 97 192 GLY A CA 1
ATOM 1508 C C . GLY A 1 192 ? -3.342 -11.773 5.867 1 97 192 GLY A C 1
ATOM 1509 O O . GLY A 1 192 ? -4.344 -11.789 5.152 1 97 192 GLY A O 1
ATOM 1510 N N . TYR A 1 193 ? -2.678 -10.664 6.102 1 97 193 TYR A N 1
ATOM 1511 C CA . TYR A 1 193 ? -3.049 -9.352 5.59 1 97 193 TYR A CA 1
ATOM 1512 C C . TYR A 1 193 ? -1.903 -8.734 4.797 1 97 193 TYR A C 1
ATOM 1514 O O . TYR A 1 193 ? -1.564 -7.562 4.996 1 97 193 TYR A O 1
ATOM 1522 N N . GLY A 1 194 ? -1.338 -9.562 3.947 1 94.19 194 GLY A N 1
ATOM 1523 C CA . GLY A 1 194 ? -0.388 -9.086 2.957 1 94.19 194 GLY A CA 1
ATOM 1524 C C . GLY A 1 194 ? -1.055 -8.445 1.752 1 94.19 194 GLY A C 1
ATOM 1525 O O . GLY A 1 194 ? -2.203 -8.008 1.831 1 94.19 194 GLY A O 1
ATOM 1526 N N . LYS A 1 195 ? -0.385 -8.367 0.635 1 92.88 195 LYS A N 1
ATOM 1527 C CA . LYS A 1 195 ? -0.867 -7.66 -0.549 1 92.88 195 LYS A CA 1
ATOM 1528 C C . LYS A 1 195 ? -2.17 -8.266 -1.059 1 92.88 195 LYS A C 1
ATOM 1530 O O . LYS A 1 195 ? -3.16 -7.559 -1.249 1 92.88 195 LYS A O 1
ATOM 1535 N N . VAL A 1 196 ? -2.111 -9.578 -1.264 1 95.69 196 VAL A N 1
ATOM 1536 C CA . VAL A 1 196 ? -3.318 -10.242 -1.757 1 95.69 196 VAL A CA 1
ATOM 1537 C C . VAL A 1 196 ? -4.391 -10.234 -0.669 1 95.69 196 VAL A C 1
ATOM 1539 O O . VAL A 1 196 ? -5.574 -10.062 -0.958 1 95.69 196 VAL A O 1
ATOM 1542 N N . GLY A 1 197 ? -3.982 -10.453 0.604 1 96.94 197 GLY A N 1
ATOM 1543 C CA . GLY A 1 197 ? -4.902 -10.414 1.729 1 96.94 197 GLY A CA 1
ATOM 1544 C C . GLY A 1 197 ? -5.672 -9.109 1.823 1 96.94 197 GLY A C 1
ATOM 1545 O O . GLY A 1 197 ? -6.852 -9.102 2.186 1 96.94 197 GLY A O 1
ATOM 1546 N N . HIS A 1 198 ? -5.031 -7.969 1.493 1 95.81 198 HIS A N 1
ATOM 1547 C CA . HIS A 1 198 ? -5.688 -6.664 1.461 1 95.81 198 HIS A CA 1
ATOM 1548 C C . HIS A 1 198 ? -6.891 -6.676 0.524 1 95.81 198 HIS A C 1
ATOM 1550 O O . HIS A 1 198 ? -7.98 -6.25 0.905 1 95.81 198 HIS A O 1
ATOM 1556 N N . SER A 1 199 ? -6.625 -7.168 -0.646 1 96.56 199 SER A N 1
ATOM 1557 C CA . SER A 1 199 ? -7.664 -7.207 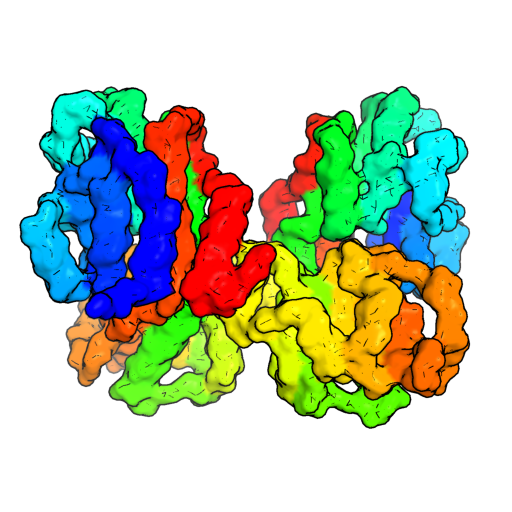-1.669 1 96.56 199 SER A CA 1
ATOM 1558 C C . SER A 1 199 ? -8.789 -8.156 -1.277 1 96.56 199 SER A C 1
ATOM 1560 O O . SER A 1 199 ? -9.969 -7.828 -1.428 1 96.56 199 SER A O 1
ATOM 1562 N N . ILE A 1 200 ? -8.43 -9.281 -0.724 1 97.56 200 ILE A N 1
ATOM 1563 C CA . ILE A 1 200 ? -9.422 -10.266 -0.31 1 97.56 200 ILE A CA 1
ATOM 1564 C C . ILE A 1 200 ? -10.312 -9.68 0.785 1 97.56 200 ILE A C 1
ATOM 1566 O O . ILE A 1 200 ? -11.539 -9.75 0.705 1 97.56 200 ILE A O 1
ATOM 1570 N N . ALA A 1 201 ? -9.688 -9.086 1.818 1 97.25 201 ALA A N 1
ATOM 1571 C CA . ALA A 1 201 ? -10.438 -8.508 2.932 1 97.25 201 ALA A CA 1
ATOM 1572 C C . ALA A 1 201 ? -11.414 -7.445 2.441 1 97.25 201 ALA A C 1
ATOM 1574 O O . ALA A 1 201 ? -12.586 -7.438 2.844 1 97.25 201 ALA A O 1
ATOM 1575 N N . ALA A 1 202 ? -10.938 -6.566 1.572 1 94.5 202 ALA A N 1
ATOM 1576 C CA . ALA A 1 202 ? -11.781 -5.504 1.04 1 94.5 202 ALA A CA 1
ATOM 1577 C C . ALA A 1 202 ? -12.969 -6.078 0.264 1 94.5 202 ALA A C 1
ATOM 1579 O O . ALA A 1 202 ? -14.102 -5.617 0.416 1 94.5 202 ALA A O 1
ATOM 1580 N N . GLU A 1 203 ? -12.688 -7.078 -0.591 1 93.94 203 GLU A N 1
ATOM 1581 C CA . GLU A 1 203 ? -13.727 -7.684 -1.413 1 93.94 203 GLU A CA 1
ATOM 1582 C C . GLU A 1 203 ? -14.75 -8.43 -0.553 1 93.94 203 GLU A C 1
ATOM 1584 O O . GLU A 1 203 ? -15.953 -8.359 -0.804 1 93.94 203 GLU A O 1
ATOM 1589 N N . LEU A 1 204 ? -14.297 -9.148 0.49 1 94.88 204 LEU A N 1
ATOM 1590 C CA . LEU A 1 204 ? -15.195 -9.867 1.382 1 94.88 204 LEU A CA 1
ATOM 1591 C C . LEU A 1 204 ? -16.109 -8.906 2.131 1 94.88 204 LEU A C 1
ATOM 1593 O O . LEU A 1 204 ? -17.297 -9.188 2.312 1 94.88 204 LEU A O 1
ATOM 1597 N N . ARG A 1 205 ? -15.586 -7.824 2.564 1 89.81 205 ARG A N 1
ATOM 1598 C CA . ARG A 1 205 ? -16.391 -6.824 3.266 1 89.81 205 ARG A CA 1
ATOM 1599 C C . ARG A 1 205 ? -17.547 -6.34 2.396 1 89.81 205 ARG A C 1
ATOM 1601 O O . ARG A 1 205 ? -18.641 -6.062 2.902 1 89.81 205 ARG A O 1
ATOM 1608 N N . ARG A 1 206 ? -17.375 -6.328 1.089 1 87.88 206 ARG A N 1
ATOM 1609 C CA . ARG A 1 206 ? -18.406 -5.863 0.16 1 87.88 206 ARG A CA 1
ATOM 1610 C C . ARG A 1 206 ? -19.484 -6.926 -0.041 1 87.88 206 ARG A C 1
ATOM 1612 O O . ARG A 1 206 ? -20.531 -6.648 -0.633 1 87.88 206 ARG A O 1
ATOM 1619 N N . ARG A 1 207 ? -19.297 -8.133 0.481 1 89.56 207 ARG A N 1
ATOM 1620 C CA . ARG A 1 207 ? -20.25 -9.234 0.329 1 89.56 207 ARG A CA 1
ATOM 1621 C C . ARG A 1 207 ? -21.109 -9.383 1.574 1 89.56 207 ARG A C 1
ATOM 1623 O O . ARG A 1 207 ? -21.812 -10.391 1.738 1 89.56 207 ARG A O 1
ATOM 1630 N N . ASN A 1 208 ? -21.172 -8.523 2.504 1 83.38 208 ASN A N 1
ATOM 1631 C CA . ASN A 1 208 ? -22 -8.492 3.701 1 83.38 208 ASN A CA 1
ATOM 1632 C C . ASN A 1 208 ? -21.672 -9.664 4.633 1 83.38 208 ASN A C 1
ATOM 1634 O O . ASN A 1 208 ? -22.578 -10.328 5.129 1 83.38 208 ASN A O 1
ATOM 1638 N N . LEU A 1 209 ? -20.453 -9.93 4.805 1 89.81 209 LEU A N 1
ATOM 1639 C CA . LEU A 1 209 ? -20.094 -10.992 5.738 1 89.81 209 LEU A CA 1
ATOM 1640 C C . LEU A 1 209 ? -19.359 -10.43 6.949 1 89.81 209 LEU A C 1
ATOM 1642 O O . LEU A 1 209 ? -18.984 -9.258 6.969 1 89.81 209 LEU A O 1
ATOM 1646 N N . TRP A 1 210 ? -19.266 -11.266 8.016 1 92.38 210 TRP A N 1
ATOM 1647 C CA . TRP A 1 210 ? -18.484 -10.945 9.203 1 92.38 210 TRP A CA 1
ATOM 1648 C C . TRP A 1 210 ? -17.078 -11.531 9.086 1 92.38 210 TRP A C 1
ATOM 1650 O O . TRP A 1 210 ? -16.906 -12.742 8.922 1 92.38 210 TRP A O 1
ATOM 1660 N N . LEU A 1 211 ? -16.094 -10.617 9.18 1 96.38 211 LEU A N 1
ATOM 1661 C CA . LEU A 1 211 ? -14.742 -11.055 8.883 1 96.38 211 LEU A CA 1
ATOM 1662 C C . LEU A 1 211 ? -13.844 -10.922 10.109 1 96.38 211 LEU A C 1
ATOM 1664 O O . LEU A 1 211 ? -13.695 -9.828 10.656 1 96.38 211 LEU A O 1
ATOM 1668 N N . ASP A 1 212 ? -13.266 -12.055 10.555 1 96.69 212 ASP A N 1
ATOM 1669 C CA . ASP A 1 212 ? -12.164 -12.07 11.516 1 96.69 212 ASP A CA 1
ATOM 1670 C C . ASP A 1 212 ? -10.82 -12.156 10.797 1 96.69 212 ASP A C 1
ATOM 1672 O O . ASP A 1 212 ? -10.586 -13.078 10.016 1 96.69 212 ASP A O 1
ATOM 1676 N N . LEU A 1 213 ? -9.953 -11.203 11.07 1 97.38 213 LEU A N 1
ATOM 1677 C CA . LEU A 1 213 ? -8.633 -11.195 10.461 1 97.38 213 LEU A CA 1
ATOM 1678 C C . LEU A 1 213 ? -7.578 -11.703 11.445 1 97.38 213 LEU A C 1
ATOM 1680 O O . LEU A 1 213 ? -7.504 -11.219 12.578 1 97.38 213 LEU A O 1
ATOM 1684 N N . VAL A 1 214 ? -6.863 -12.688 11.016 1 97.31 214 VAL A N 1
ATOM 1685 C CA . VAL A 1 214 ? -5.742 -13.203 11.805 1 97.31 214 VAL A CA 1
ATOM 1686 C C . VAL A 1 214 ? -4.426 -12.812 11.141 1 97.31 214 VAL A C 1
ATOM 1688 O O . VAL A 1 214 ? -4.164 -13.188 9.992 1 97.31 214 VAL A O 1
ATOM 1691 N N . GLU A 1 215 ? -3.656 -12.07 11.781 1 96.31 215 GLU A N 1
ATOM 1692 C CA . GLU A 1 215 ? -2.365 -11.57 11.32 1 96.31 215 GLU A CA 1
ATOM 1693 C C . GLU A 1 215 ? -1.336 -11.578 12.445 1 96.31 215 GLU A C 1
ATOM 1695 O O . GLU A 1 215 ? -1.648 -11.211 13.578 1 96.31 215 GLU A O 1
ATOM 1700 N N . THR A 1 216 ? -0.11 -12.039 12.086 1 94.12 216 THR A N 1
ATOM 1701 C CA . THR A 1 216 ? 0.899 -12.18 13.125 1 94.12 216 THR A CA 1
ATOM 1702 C C . THR A 1 216 ? 1.861 -11 13.117 1 94.12 216 THR A C 1
ATOM 1704 O O . THR A 1 216 ? 2.5 -10.703 14.125 1 94.12 216 THR A O 1
ATOM 1707 N N . CYS A 1 217 ? 2.078 -10.344 11.992 1 94.25 217 CYS A N 1
ATOM 1708 C CA . CYS A 1 217 ? 2.98 -9.203 11.891 1 94.25 217 CYS A CA 1
ATOM 1709 C C . CYS A 1 217 ? 2.357 -7.957 12.516 1 94.25 217 CYS A C 1
ATOM 1711 O O . CYS A 1 217 ? 1.318 -7.48 12.055 1 94.25 217 CYS A O 1
ATOM 1713 N N . PRO A 1 218 ? 2.988 -7.391 13.531 1 95.62 218 PRO A N 1
ATOM 1714 C CA . PRO A 1 218 ? 2.398 -6.23 14.195 1 95.62 218 PRO A CA 1
ATOM 1715 C C . PRO A 1 218 ? 2.176 -5.055 13.25 1 95.62 218 PRO A C 1
ATOM 1717 O O . PRO A 1 218 ? 1.205 -4.309 13.398 1 95.62 218 PRO A O 1
ATOM 1720 N N . LEU A 1 219 ? 3.051 -4.828 12.359 1 95.62 219 LEU A N 1
ATOM 1721 C CA . LEU A 1 219 ? 2.883 -3.74 11.406 1 95.62 219 LEU A CA 1
ATOM 1722 C C . LEU A 1 219 ? 1.615 -3.934 10.578 1 95.62 219 LEU A C 1
ATOM 1724 O O . LEU A 1 219 ? 0.845 -2.99 10.391 1 95.62 219 LEU A O 1
ATOM 1728 N N . ARG A 1 220 ? 1.396 -5.133 10.133 1 95.38 220 ARG A N 1
ATOM 1729 C CA . ARG A 1 220 ? 0.217 -5.434 9.328 1 95.38 220 ARG A CA 1
ATOM 1730 C C . ARG A 1 220 ? -1.048 -5.418 10.18 1 95.38 220 ARG A C 1
ATOM 1732 O O . ARG A 1 220 ? -2.131 -5.094 9.688 1 95.38 220 ARG A O 1
ATOM 1739 N N . GLN A 1 221 ? -0.869 -5.77 11.445 1 95.94 221 GLN A N 1
ATOM 1740 C CA . GLN A 1 221 ? -2.002 -5.652 12.359 1 95.94 221 GLN A CA 1
ATOM 1741 C C . GLN A 1 221 ? -2.467 -4.203 12.477 1 95.94 221 GLN A C 1
ATOM 1743 O O . GLN A 1 221 ? -3.664 -3.922 12.398 1 95.94 221 GLN A O 1
ATOM 1748 N N . VAL A 1 222 ? -1.523 -3.271 12.609 1 96 222 VAL A N 1
ATOM 1749 C CA . VAL A 1 222 ? -1.841 -1.85 12.688 1 96 222 VAL A CA 1
ATOM 1750 C C . VAL A 1 222 ? -2.529 -1.407 11.398 1 96 222 VAL A C 1
ATOM 1752 O O . VAL A 1 222 ? -3.529 -0.686 11.438 1 96 222 VAL A O 1
ATOM 1755 N N . GLU A 1 223 ? -1.991 -1.829 10.336 1 95.38 223 GLU A N 1
ATOM 1756 C CA . GLU A 1 223 ? -2.564 -1.493 9.039 1 95.38 223 GLU A CA 1
ATOM 1757 C C . GLU A 1 223 ? -4.012 -1.972 8.93 1 95.38 223 GLU A C 1
ATOM 1759 O O . GLU A 1 223 ? -4.891 -1.215 8.516 1 95.38 223 GLU A O 1
ATOM 1764 N N . ALA A 1 224 ? -4.242 -3.221 9.297 1 95.62 224 ALA A N 1
ATOM 1765 C CA . ALA A 1 224 ? -5.578 -3.807 9.219 1 95.62 224 ALA A CA 1
ATOM 1766 C C . ALA A 1 224 ? -6.574 -3.016 10.062 1 95.62 224 ALA A C 1
ATOM 1768 O O . ALA A 1 224 ? -7.684 -2.723 9.617 1 95.62 224 ALA A O 1
ATOM 1769 N N . LEU A 1 225 ? -6.191 -2.674 11.281 1 94.56 225 LEU A N 1
ATOM 1770 C CA . LEU A 1 225 ? -7.047 -1.883 12.156 1 94.56 225 LEU A CA 1
ATOM 1771 C C . LEU A 1 225 ? -7.359 -0.528 11.531 1 94.56 225 LEU A C 1
ATOM 1773 O O . LEU A 1 225 ? -8.5 -0.064 11.586 1 94.56 225 LEU A O 1
ATOM 1777 N N . SER A 1 226 ? -6.355 0.052 10.922 1 94.38 226 SER A N 1
ATOM 1778 C CA . SER A 1 226 ? -6.559 1.359 10.305 1 94.38 226 SER A CA 1
ATOM 1779 C C . SER A 1 226 ? -7.562 1.282 9.164 1 94.38 226 SER A C 1
ATOM 1781 O O . SER A 1 226 ? -8.219 2.271 8.844 1 94.38 226 SER A O 1
ATOM 1783 N N . HIS A 1 227 ? -7.656 0.118 8.5 1 93.25 227 HIS A N 1
ATOM 1784 C CA . HIS A 1 227 ? -8.609 -0.095 7.418 1 93.25 227 HIS A CA 1
ATOM 1785 C C . HIS A 1 227 ? -9.977 -0.511 7.957 1 93.25 227 HIS A C 1
ATOM 1787 O O . HIS A 1 227 ? -10.906 -0.744 7.184 1 93.25 227 HIS A O 1
ATOM 1793 N N . GLY A 1 228 ? -10.102 -0.699 9.336 1 92.5 228 GLY A N 1
ATOM 1794 C CA . GLY A 1 228 ? -11.391 -0.96 9.953 1 92.5 228 GLY A CA 1
ATOM 1795 C C . GLY A 1 228 ? -11.68 -2.439 10.125 1 92.5 228 GLY A C 1
ATOM 1796 O O . GLY A 1 228 ? -12.836 -2.834 10.289 1 92.5 228 GLY A O 1
ATOM 1797 N N . PHE A 1 229 ? -10.664 -3.256 10.062 1 94.06 229 PHE A N 1
ATOM 1798 C CA . PHE A 1 229 ? -10.898 -4.688 10.195 1 94.06 229 PHE A CA 1
ATOM 1799 C C . PHE A 1 229 ? -10.695 -5.141 11.633 1 94.06 229 PHE A C 1
ATOM 1801 O O . PHE A 1 229 ? -9.891 -4.559 12.367 1 94.06 229 PHE A O 1
ATOM 1808 N N . HIS A 1 230 ? -11.375 -6.141 11.984 1 93.81 230 HIS A N 1
ATOM 1809 C CA . HIS A 1 230 ? -11.289 -6.73 13.312 1 93.81 230 HIS A CA 1
ATOM 1810 C C . HIS A 1 230 ? -10.211 -7.809 13.367 1 93.81 230 HIS A C 1
ATOM 1812 O O . HIS A 1 230 ? -10.211 -8.734 12.547 1 93.81 230 HIS A O 1
ATOM 1818 N N . LEU A 1 231 ? -9.312 -7.641 14.367 1 95.75 231 LEU A N 1
ATOM 1819 C CA . LEU A 1 231 ? -8.289 -8.656 14.594 1 95.75 231 LEU A CA 1
ATOM 1820 C C . LEU A 1 231 ? -8.781 -9.711 15.578 1 95.75 231 LEU A C 1
ATOM 1822 O O . LEU A 1 231 ? -9.453 -9.391 16.562 1 95.75 231 LEU A O 1
ATOM 1826 N N . ALA A 1 232 ? -8.516 -10.945 15.273 1 95.94 232 ALA A N 1
ATOM 1827 C CA . ALA A 1 232 ? -8.875 -12.062 16.141 1 95.94 232 ALA A CA 1
ATOM 1828 C C . ALA A 1 232 ? -7.688 -12.992 16.359 1 95.94 232 ALA A C 1
ATOM 1830 O O . ALA A 1 232 ? -6.766 -13.031 15.547 1 95.94 232 ALA A O 1
ATOM 1831 N N . ASP A 1 233 ? -7.672 -13.641 17.5 1 95.25 233 ASP A N 1
ATOM 1832 C CA . ASP A 1 233 ? -6.691 -14.711 17.672 1 95.25 233 ASP A CA 1
ATOM 1833 C C . ASP A 1 233 ? -7.055 -15.938 16.844 1 95.25 233 ASP A C 1
ATOM 1835 O O . ASP A 1 233 ? -8.227 -16.156 16.516 1 95.25 233 ASP A O 1
ATOM 1839 N N . LYS A 1 234 ? -6.078 -16.734 16.578 1 96.31 234 LYS A N 1
ATOM 1840 C CA . LYS A 1 234 ? -6.215 -17.844 15.648 1 96.31 234 LYS A CA 1
ATOM 1841 C C . LYS A 1 234 ? -7.297 -18.812 16.125 1 96.31 234 LYS A C 1
ATOM 1843 O O . LYS A 1 234 ? -8.188 -19.188 15.344 1 96.31 234 LYS A O 1
ATOM 1848 N N . ALA A 1 235 ? -7.293 -19.188 17.359 1 96.44 235 ALA A N 1
ATOM 1849 C CA . ALA A 1 235 ? -8.211 -20.203 17.891 1 96.44 235 ALA A CA 1
ATOM 1850 C C . ALA A 1 235 ? -9.656 -19.719 17.797 1 96.44 235 ALA A C 1
ATOM 1852 O O . ALA A 1 235 ? -10.531 -20.453 17.328 1 96.44 235 ALA A O 1
ATOM 1853 N N . SER A 1 236 ? -9.883 -18.484 18.219 1 96.25 236 SER A N 1
ATOM 1854 C CA . SER A 1 236 ? -11.234 -17.922 18.188 1 96.25 236 SER A CA 1
ATOM 1855 C C . SER A 1 236 ? -11.758 -17.797 16.766 1 96.25 236 SER A C 1
ATOM 1857 O O . SER A 1 236 ? -12.922 -18.078 16.5 1 96.25 236 SER A O 1
ATOM 1859 N N . ALA A 1 237 ? -10.883 -17.375 15.883 1 97.38 237 ALA A N 1
ATOM 1860 C CA . ALA A 1 237 ? -11.273 -17.203 14.484 1 97.38 237 ALA A CA 1
ATOM 1861 C C . ALA A 1 237 ? -11.648 -18.547 13.859 1 97.38 237 ALA A C 1
ATOM 1863 O O . ALA A 1 237 ? -12.648 -18.656 13.148 1 97.38 237 ALA A O 1
ATOM 1864 N N . LEU A 1 238 ? -10.828 -19.562 14.133 1 97.75 238 LEU A N 1
ATOM 1865 C CA . LEU A 1 238 ? -11.078 -20.906 13.602 1 97.75 238 LEU A CA 1
ATOM 1866 C C . LEU A 1 238 ? -12.398 -21.453 14.125 1 97.75 238 LEU A C 1
ATOM 1868 O O . LEU A 1 238 ? -13.203 -21.984 13.352 1 97.75 238 LEU A O 1
ATOM 1872 N N . ALA A 1 239 ? -12.695 -21.266 15.375 1 96.56 239 ALA A N 1
ATOM 1873 C CA . ALA A 1 239 ? -13.859 -21.859 16.031 1 96.56 239 ALA A CA 1
ATOM 1874 C C . ALA A 1 239 ? -15.156 -21.266 15.469 1 96.56 239 ALA A C 1
ATOM 1876 O O . ALA A 1 239 ? -16.188 -21.922 15.477 1 96.56 239 ALA A O 1
ATOM 1877 N N . ARG A 1 240 ? -15.102 -20.109 14.914 1 96.25 240 ARG A N 1
ATOM 1878 C CA . ARG A 1 240 ? -16.312 -19.438 14.484 1 96.25 240 ARG A CA 1
ATOM 1879 C C . ARG A 1 240 ? -16.453 -19.484 12.961 1 96.25 240 ARG A C 1
ATOM 1881 O O . ARG A 1 240 ? -17.547 -19.234 12.43 1 96.25 240 ARG A O 1
ATOM 1888 N N . ALA A 1 241 ? -15.445 -19.828 12.242 1 97.5 241 ALA A N 1
ATOM 1889 C CA . ALA A 1 241 ? -15.383 -19.594 10.805 1 97.5 241 ALA A CA 1
ATOM 1890 C C . ALA A 1 241 ? -16.219 -20.641 10.047 1 97.5 241 ALA A C 1
ATOM 1892 O O . ALA A 1 241 ? -16.047 -21.844 10.258 1 97.5 241 ALA A O 1
ATOM 1893 N N . GLU A 1 242 ? -17.109 -20.109 9.258 1 97.31 242 GLU A N 1
ATOM 1894 C CA . GLU A 1 242 ? -17.781 -20.922 8.242 1 97.31 242 GLU A CA 1
ATOM 1895 C C . GLU A 1 242 ? -16.953 -20.984 6.961 1 97.31 242 GLU A C 1
ATOM 1897 O O . GLU A 1 242 ? -17.062 -21.953 6.195 1 97.31 242 GLU A O 1
ATOM 1902 N N . LEU A 1 243 ? -16.203 -19.984 6.727 1 98 243 LEU A N 1
ATOM 1903 C CA . LEU A 1 243 ? -15.273 -19.859 5.613 1 98 243 LEU A CA 1
ATOM 1904 C C . LEU A 1 243 ? -13.906 -19.406 6.102 1 98 243 LEU A C 1
ATOM 1906 O O . LEU A 1 243 ? -13.797 -18.375 6.785 1 98 243 LEU A O 1
ATOM 1910 N N . LEU A 1 244 ? -12.914 -20.188 5.828 1 98.12 244 LEU A N 1
ATOM 1911 C CA . LEU A 1 244 ? -11.531 -19.828 6.109 1 98.12 244 LEU A CA 1
ATOM 1912 C C . LEU A 1 244 ? -10.742 -19.641 4.82 1 98.12 244 LEU A C 1
ATOM 1914 O O . LEU A 1 244 ? -10.688 -20.547 3.984 1 98.12 244 LEU A O 1
ATOM 1918 N N . ILE A 1 245 ? -10.164 -18.5 4.598 1 97.69 245 ILE A N 1
ATOM 1919 C CA . ILE A 1 245 ? -9.242 -18.266 3.492 1 97.69 245 ILE A CA 1
ATOM 1920 C C . ILE A 1 245 ? -7.836 -18.047 4.035 1 97.69 245 ILE A C 1
ATOM 1922 O O . ILE A 1 245 ? -7.609 -17.141 4.852 1 97.69 245 ILE A O 1
ATOM 1926 N N . CYS A 1 246 ? -6.941 -18.828 3.641 1 96.81 246 CYS A N 1
ATOM 1927 C CA . CYS A 1 246 ? -5.551 -18.734 4.078 1 96.81 246 CYS A CA 1
ATOM 1928 C C . CYS A 1 246 ? -4.684 -18.078 3.012 1 96.81 246 CYS A C 1
ATOM 1930 O O . CYS A 1 246 ? -4.527 -18.625 1.916 1 96.81 246 CYS A O 1
ATOM 1932 N N . ALA A 1 247 ? -4.109 -16.938 3.34 1 96.06 247 ALA A N 1
ATOM 1933 C CA . ALA A 1 247 ? -3.318 -16.172 2.383 1 96.06 247 ALA A CA 1
ATOM 1934 C C . ALA A 1 247 ? -1.938 -15.844 2.949 1 96.06 247 ALA A C 1
ATOM 1936 O O . ALA A 1 247 ? -1.445 -14.719 2.795 1 96.06 247 ALA A O 1
ATOM 1937 N N . THR A 1 248 ? -1.314 -16.703 3.605 1 93 248 THR A N 1
ATOM 1938 C CA . THR A 1 248 ? -0.032 -16.453 4.25 1 93 248 THR A CA 1
ATOM 1939 C C . THR A 1 248 ? 1.112 -17.062 3.443 1 93 248 THR A C 1
ATOM 1941 O O . THR A 1 248 ? 2.215 -16.5 3.408 1 93 248 THR A O 1
ATOM 1944 N N . GLY A 1 249 ? 0.854 -18.203 2.918 1 87.31 249 GLY A N 1
ATOM 1945 C CA . GLY A 1 249 ? 1.875 -18.953 2.211 1 87.31 249 GLY A CA 1
ATOM 1946 C C . GLY A 1 249 ? 2.967 -19.484 3.123 1 87.31 249 GLY A C 1
ATOM 1947 O O . GLY A 1 249 ? 4.098 -19.703 2.686 1 87.31 249 GLY A O 1
ATOM 1948 N N . ASN A 1 250 ? 2.666 -19.641 4.414 1 88.06 250 ASN A N 1
ATOM 1949 C CA . ASN A 1 250 ? 3.732 -19.953 5.355 1 88.06 250 ASN A CA 1
ATOM 1950 C C . ASN A 1 250 ? 3.318 -21.062 6.316 1 88.06 250 ASN A C 1
ATOM 1952 O O . ASN A 1 250 ? 3.684 -21.031 7.492 1 88.06 250 ASN A O 1
ATOM 1956 N N . GLY A 1 251 ? 2.455 -21.969 5.836 1 90.19 251 GLY A N 1
ATOM 1957 C CA . GLY A 1 251 ? 2.078 -23.094 6.664 1 90.19 251 GLY A CA 1
ATOM 1958 C C . GLY A 1 251 ? 1.307 -22.703 7.906 1 90.19 251 GLY A C 1
ATOM 1959 O O . GLY A 1 251 ? 1.558 -23.219 8.992 1 90.19 251 GLY A O 1
ATOM 1960 N N . ALA A 1 252 ? 0.423 -21.781 7.754 1 90.12 252 ALA A N 1
ATOM 1961 C CA . ALA A 1 252 ? -0.249 -21.156 8.891 1 90.12 252 ALA A CA 1
ATOM 1962 C C . ALA A 1 252 ? -1.325 -22.078 9.461 1 90.12 252 ALA A C 1
ATOM 1964 O O . ALA A 1 252 ? -1.824 -21.844 10.562 1 90.12 252 ALA A O 1
ATOM 1965 N N . LEU A 1 253 ? -1.654 -23.125 8.758 1 93.56 253 LEU A N 1
ATOM 1966 C CA . LEU A 1 253 ? -2.736 -24 9.188 1 93.56 253 LEU A CA 1
ATOM 1967 C C . LEU A 1 253 ? -2.221 -25.406 9.438 1 93.56 253 LEU A C 1
ATOM 1969 O O . LEU A 1 253 ? -1.742 -26.078 8.516 1 93.56 253 LEU A O 1
ATOM 1973 N N . SER A 1 254 ? -2.33 -25.906 10.633 1 93.88 254 SER A N 1
ATOM 1974 C CA . SER A 1 254 ? -1.931 -27.266 11 1 93.88 254 SER A CA 1
ATOM 1975 C C . SER A 1 254 ? -3.121 -28.203 10.977 1 93.88 254 SER A C 1
ATOM 1977 O O . SER A 1 254 ? -4.27 -27.766 10.891 1 93.88 254 SER A O 1
ATOM 1979 N N . SER A 1 255 ? -2.758 -29.484 11.078 1 92.81 255 SER A N 1
ATOM 1980 C CA . SER A 1 255 ? -3.82 -30.484 11.172 1 92.81 255 SER A CA 1
ATOM 1981 C C . SER A 1 255 ? -4.652 -30.281 12.438 1 92.81 255 SER A C 1
ATOM 1983 O O . SER A 1 255 ? -5.863 -30.516 12.43 1 92.81 255 SER A O 1
ATOM 1985 N N . ALA A 1 256 ? -4.008 -29.859 13.531 1 94 256 ALA A N 1
ATOM 1986 C CA . ALA A 1 256 ? -4.715 -29.578 14.773 1 94 256 ALA A CA 1
ATOM 1987 C C . ALA A 1 256 ? -5.691 -28.406 14.602 1 94 256 ALA A C 1
ATOM 1989 O O . ALA A 1 256 ? -6.777 -28.406 15.188 1 94 256 ALA A O 1
ATOM 1990 N N . ASP A 1 257 ? -5.324 -27.469 13.797 1 95.88 257 ASP A N 1
ATOM 1991 C CA . ASP A 1 257 ? -6.18 -26.312 13.531 1 95.88 257 ASP A CA 1
ATOM 1992 C C . ASP A 1 257 ? -7.469 -26.734 12.828 1 95.88 257 ASP A C 1
ATOM 1994 O O . ASP A 1 257 ? -8.531 -26.156 13.07 1 95.88 257 ASP A O 1
ATOM 1998 N N . LEU A 1 258 ? -7.383 -27.719 11.992 1 95.19 258 LEU A N 1
ATOM 1999 C CA . LEU A 1 258 ? -8.547 -28.172 11.242 1 95.19 258 LEU A CA 1
ATOM 2000 C C . LEU A 1 258 ? -9.617 -28.734 12.172 1 95.19 258 LEU A C 1
ATOM 2002 O O . LEU A 1 258 ? -10.805 -28.656 11.867 1 95.19 258 LEU A O 1
ATOM 2006 N N . LEU A 1 259 ? -9.164 -29.219 13.289 1 95.44 259 LEU A N 1
ATOM 2007 C CA . LEU A 1 259 ? -10.086 -29.812 14.25 1 95.44 259 LEU A CA 1
ATOM 2008 C C . LEU A 1 259 ? -10.859 -28.734 15.008 1 95.44 259 LEU A C 1
ATOM 2010 O O . LEU A 1 259 ? -11.875 -29.031 15.633 1 95.44 259 LEU A O 1
ATOM 2014 N N . LEU A 1 260 ? -10.391 -27.5 14.961 1 96.56 260 LEU A N 1
ATOM 2015 C CA . LEU A 1 260 ? -11.039 -26.406 15.664 1 96.56 260 LEU A CA 1
ATOM 2016 C C . LEU A 1 260 ? -12.164 -25.812 14.828 1 96.56 260 LEU A C 1
ATOM 2018 O O . LEU A 1 260 ? -13 -25.062 15.344 1 96.56 260 LEU A O 1
ATOM 2022 N N . LEU A 1 261 ? -12.195 -26.141 13.516 1 97.06 261 LEU A N 1
ATOM 2023 C CA . LEU A 1 261 ? -13.172 -25.547 12.609 1 97.06 261 LEU A CA 1
ATOM 2024 C C . LEU A 1 261 ? -14.57 -26.078 12.906 1 97.06 261 LEU A C 1
ATOM 2026 O O . LEU A 1 261 ? -14.727 -27.172 13.445 1 97.06 261 LEU A O 1
ATOM 2030 N N . GLN A 1 262 ? -15.57 -25.344 12.5 1 95.62 262 GLN A N 1
ATOM 2031 C CA . GLN A 1 262 ? -16.953 -25.781 12.602 1 95.62 262 GLN A CA 1
ATOM 2032 C C . GLN A 1 262 ? -17.234 -26.922 11.617 1 95.62 262 GLN A C 1
ATOM 2034 O O . GLN A 1 262 ? -16.578 -27.031 10.578 1 95.62 262 GLN A O 1
ATOM 2039 N N . ASP A 1 263 ? -18.25 -27.703 12.094 1 96.88 263 ASP A N 1
ATOM 2040 C CA . ASP A 1 263 ? -18.75 -28.688 11.141 1 96.88 263 ASP A CA 1
ATOM 2041 C C . ASP A 1 263 ? -19.266 -28.016 9.867 1 96.88 263 ASP A C 1
ATOM 2043 O O . ASP A 1 263 ? -20.031 -27.047 9.938 1 96.88 263 ASP A O 1
ATOM 2047 N N . GLY A 1 264 ? -18.703 -28.453 8.75 1 97.12 264 GLY A N 1
ATOM 2048 C CA . GLY A 1 264 ? -19.156 -27.938 7.48 1 97.12 264 GLY A CA 1
ATOM 2049 C C . GLY A 1 264 ? -18.375 -26.734 7.008 1 97.12 264 GLY A C 1
ATOM 2050 O O . GLY A 1 264 ? -18.672 -26.156 5.953 1 97.12 264 GLY A O 1
ATOM 2051 N N . ALA A 1 265 ? -17.344 -26.328 7.723 1 97.94 265 ALA A N 1
ATOM 2052 C CA . ALA A 1 265 ? -16.547 -25.156 7.352 1 97.94 265 ALA A CA 1
ATOM 2053 C C . ALA A 1 265 ? -15.867 -25.359 6 1 97.94 265 ALA A C 1
ATOM 2055 O O . ALA A 1 265 ? -15.469 -26.469 5.656 1 97.94 265 ALA A O 1
ATOM 2056 N N . MET A 1 266 ? -15.75 -24.312 5.223 1 98 266 MET A N 1
ATOM 2057 C CA . MET A 1 266 ? -15.047 -24.297 3.943 1 98 266 MET A CA 1
ATOM 2058 C C . MET A 1 266 ? -13.664 -23.672 4.09 1 98 266 MET A C 1
ATOM 2060 O O . MET A 1 266 ? -13.508 -22.656 4.766 1 98 266 MET A O 1
ATOM 2064 N N . LEU A 1 267 ? -12.727 -24.344 3.482 1 97.19 267 LEU A N 1
ATOM 2065 C CA . LEU A 1 267 ? -11.344 -23.859 3.523 1 97.19 267 LEU A CA 1
ATOM 2066 C C . LEU A 1 267 ? -10.828 -23.578 2.117 1 97.19 267 LEU A C 1
ATOM 2068 O O . LEU A 1 267 ? -10.906 -24.438 1.237 1 97.19 267 LEU A O 1
ATOM 2072 N N . ALA A 1 268 ? -10.328 -22.375 1.888 1 96.5 268 ALA A N 1
ATOM 2073 C CA . ALA A 1 268 ? -9.719 -21.984 0.621 1 96.5 268 ALA A CA 1
ATOM 2074 C C . ALA A 1 268 ? -8.281 -21.531 0.824 1 96.5 268 ALA A C 1
ATOM 2076 O O . ALA A 1 268 ? -7.965 -20.844 1.802 1 96.5 268 ALA A O 1
ATOM 2077 N N . SER A 1 269 ? -7.461 -21.922 -0.079 1 95.25 269 SER A N 1
ATOM 2078 C CA . SER A 1 269 ? -6.059 -21.516 -0.071 1 95.25 269 SER A CA 1
ATOM 2079 C C . SER A 1 269 ? -5.758 -20.562 -1.219 1 95.25 269 SER A C 1
ATOM 2081 O O . SER A 1 269 ? -6.277 -20.719 -2.324 1 95.25 269 SER A O 1
ATOM 2083 N N . VAL A 1 270 ? -4.906 -19.562 -0.908 1 94.19 270 VAL A N 1
ATOM 2084 C CA . VAL A 1 270 ? -4.523 -18.578 -1.915 1 94.19 270 VAL A CA 1
ATOM 2085 C C . VAL A 1 270 ? -3.275 -19.047 -2.656 1 94.19 270 VAL A C 1
ATOM 2087 O O . VAL A 1 270 ? -3.117 -18.797 -3.852 1 94.19 270 VAL A O 1
ATOM 2090 N N . THR A 1 271 ? -2.377 -19.672 -1.944 1 89.12 271 THR A N 1
ATOM 2091 C CA . THR A 1 271 ? -1.195 -20.266 -2.549 1 89.12 271 THR A CA 1
ATOM 2092 C C . THR A 1 271 ? -1.314 -21.797 -2.568 1 89.12 271 THR A C 1
ATOM 2094 O O . THR A 1 271 ? -2.359 -22.344 -2.213 1 89.12 271 THR A O 1
ATOM 2097 N N . SER A 1 272 ? -0.305 -22.438 -3.066 1 84.5 272 SER A N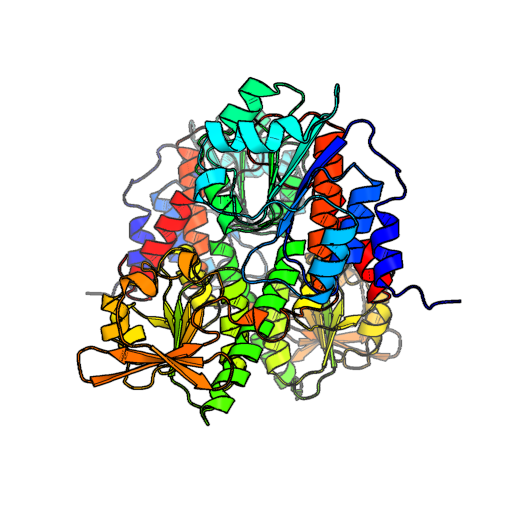 1
ATOM 2098 C CA . SER A 1 272 ? -0.317 -23.906 -3.121 1 84.5 272 SER A CA 1
ATOM 2099 C C . SER A 1 272 ? -0.542 -24.5 -1.738 1 84.5 272 SER A C 1
ATOM 2101 O O . SER A 1 272 ? -0.122 -23.938 -0.73 1 84.5 272 SER A O 1
ATOM 2103 N N . ALA A 1 273 ? -1.227 -25.594 -1.728 1 82.88 273 ALA A N 1
ATOM 2104 C CA . ALA A 1 273 ? -1.53 -26.281 -0.473 1 82.88 273 ALA A CA 1
ATOM 2105 C C . ALA A 1 273 ? -0.261 -26.531 0.334 1 82.88 273 ALA A C 1
ATOM 2107 O O . ALA A 1 273 ? -0.239 -26.328 1.55 1 82.88 273 ALA A O 1
ATOM 2108 N N . ASP A 1 274 ? 0.763 -26.844 -0.333 1 80.94 274 ASP A N 1
ATOM 2109 C CA . ASP A 1 274 ? 2.025 -27.172 0.321 1 80.94 274 ASP A CA 1
ATOM 2110 C C . ASP A 1 274 ? 2.65 -25.938 0.965 1 80.94 274 ASP A C 1
ATOM 2112 O O . ASP A 1 274 ? 3.484 -26.047 1.866 1 80.94 274 ASP A O 1
ATOM 2116 N N . ASP A 1 275 ? 2.248 -24.828 0.503 1 84.19 275 ASP A N 1
ATOM 2117 C CA . ASP A 1 275 ? 2.781 -23.594 1.067 1 84.19 275 ASP A CA 1
ATOM 2118 C C . ASP A 1 275 ? 1.892 -23.078 2.195 1 84.19 275 ASP A C 1
ATOM 2120 O O . ASP A 1 275 ? 2.385 -22.484 3.162 1 84.19 275 ASP A O 1
ATOM 2124 N N . GLU A 1 276 ? 0.632 -23.312 2.119 1 87 276 GLU A N 1
ATOM 2125 C CA . GLU A 1 276 ? -0.322 -22.734 3.057 1 87 276 GLU A CA 1
ATOM 2126 C C . GLU A 1 276 ? -0.507 -23.625 4.281 1 87 276 GLU A C 1
ATOM 2128 O O . GLU A 1 276 ? -0.695 -23.125 5.395 1 87 276 GLU A O 1
ATOM 2133 N N . PHE A 1 277 ? -0.459 -24.922 4.066 1 89.44 277 PHE A N 1
ATOM 2134 C CA . PHE A 1 277 ? -0.735 -25.875 5.137 1 89.44 277 PHE A CA 1
ATOM 2135 C C . PHE A 1 277 ? 0.562 -26.406 5.734 1 89.44 277 PHE A C 1
ATOM 2137 O O . PHE A 1 277 ? 1.554 -26.578 5.02 1 89.44 277 PHE A O 1
ATOM 2144 N N . ALA A 1 278 ? 0.532 -26.656 7.004 1 90 278 ALA A N 1
ATOM 2145 C CA . ALA A 1 278 ? 1.683 -27.25 7.684 1 90 278 ALA A CA 1
ATOM 2146 C C . ALA A 1 278 ? 1.67 -28.766 7.562 1 90 278 ALA A C 1
ATOM 2148 O O . ALA A 1 278 ? 2.297 -29.469 8.367 1 90 278 ALA A O 1
ATOM 2149 N N . PHE A 1 279 ? 0.799 -29.266 6.637 1 86.12 279 PHE A N 1
ATOM 2150 C CA . PHE A 1 279 ? 0.644 -30.688 6.371 1 86.12 279 PHE A CA 1
ATOM 2151 C C . PHE A 1 279 ? 0.353 -30.938 4.898 1 86.12 279 PHE A C 1
ATOM 2153 O O . PHE A 1 279 ? -0.055 -30.031 4.176 1 86.12 279 PHE A O 1
ATOM 2160 N N . THR A 1 280 ? 0.686 -32.156 4.469 1 86.44 280 THR A N 1
ATOM 2161 C CA . THR A 1 280 ? 0.154 -32.562 3.178 1 86.44 280 THR A CA 1
ATOM 2162 C C . THR A 1 280 ? -1.136 -33.375 3.361 1 86.44 280 THR A C 1
ATOM 2164 O O . THR A 1 280 ? -1.37 -33.938 4.426 1 86.44 280 THR A O 1
ATOM 2167 N N . LEU A 1 281 ? -1.967 -33.312 2.34 1 83.06 281 LEU A N 1
ATOM 2168 C CA . LEU A 1 281 ? -3.207 -34.062 2.418 1 83.06 281 LEU A CA 1
ATOM 2169 C C . LEU A 1 281 ? -2.918 -35.562 2.635 1 83.06 281 LEU A C 1
ATOM 2171 O O . LEU A 1 281 ? -3.66 -36.25 3.342 1 83.06 281 LEU A O 1
ATOM 2175 N N . ALA A 1 282 ? -1.853 -35.938 2.051 1 84.38 282 ALA A N 1
ATOM 2176 C CA . ALA A 1 282 ? -1.451 -37.344 2.217 1 84.38 282 ALA A CA 1
ATOM 2177 C C . ALA A 1 282 ? -1.101 -37.625 3.672 1 84.38 282 ALA A C 1
ATOM 2179 O O . ALA A 1 282 ? -1.471 -38.688 4.203 1 84.38 282 ALA A O 1
ATOM 2180 N N . GLU A 1 283 ? -0.468 -36.719 4.285 1 88.62 283 GLU A N 1
ATOM 2181 C CA . GLU A 1 283 ? -0.057 -36.875 5.68 1 88.62 283 GLU A CA 1
ATOM 2182 C C . GLU A 1 283 ? -1.258 -36.812 6.617 1 88.62 283 GLU A C 1
ATOM 2184 O O . GLU A 1 283 ? -1.26 -37.438 7.672 1 88.62 283 GLU A O 1
ATOM 2189 N N . LEU A 1 284 ? -2.166 -36 6.297 1 89.25 284 LEU A N 1
ATOM 2190 C CA . LEU A 1 284 ? -3.363 -35.875 7.121 1 89.25 284 LEU A CA 1
ATOM 2191 C C . LEU A 1 284 ? -4.055 -37.219 7.273 1 89.25 284 LEU A C 1
ATOM 2193 O O . LEU A 1 284 ? -4.445 -37.594 8.383 1 89.25 284 LEU A O 1
ATOM 2197 N N . GLY A 1 285 ? -4.211 -37.969 6.211 1 89.88 285 GLY A N 1
ATOM 2198 C CA . GLY A 1 285 ? -4.703 -39.344 6.238 1 89.88 285 GLY A CA 1
ATOM 2199 C C . GLY A 1 285 ? -6.199 -39.438 6.484 1 89.88 285 GLY A C 1
ATOM 2200 O O . GLY A 1 285 ? -6.719 -40.5 6.785 1 89.88 285 GLY A O 1
ATOM 2201 N N . TRP A 1 286 ? -6.926 -38.375 6.516 1 93.88 286 TRP A N 1
ATOM 2202 C CA . TRP A 1 286 ? -8.375 -38.375 6.672 1 93.88 286 TRP A CA 1
ATOM 2203 C C . TRP A 1 286 ? -9.055 -38.812 5.371 1 93.88 286 TRP A C 1
ATOM 2205 O O . TRP A 1 286 ? -8.617 -38.438 4.281 1 93.88 286 TRP A O 1
ATOM 2215 N N . PRO A 1 287 ? -10.109 -39.688 5.492 1 95.5 287 PRO A N 1
ATOM 2216 C CA . PRO A 1 287 ? -10.852 -39.969 4.266 1 95.5 287 PRO A CA 1
ATOM 2217 C C . PRO A 1 287 ? -11.32 -38.719 3.533 1 95.5 287 PRO A C 1
ATOM 2219 O O . PRO A 1 287 ? -11.766 -37.75 4.168 1 95.5 287 PRO A O 1
ATOM 2222 N N . SER A 1 288 ? -11.047 -38.688 2.324 1 94.75 288 SER A N 1
ATOM 2223 C CA . SER A 1 288 ? -11.414 -37.531 1.504 1 94.75 288 SER A CA 1
ATOM 2224 C C . SER A 1 288 ? -12.156 -37.969 0.244 1 94.75 288 SER A C 1
ATOM 2226 O O . SER A 1 288 ? -11.875 -39.031 -0.305 1 94.75 288 SER A O 1
ATOM 2228 N N . GLN A 1 289 ? -13.203 -37.219 -0.156 1 96.31 289 GLN A N 1
ATOM 2229 C CA . GLN A 1 289 ? -14 -37.469 -1.35 1 96.31 289 GLN A CA 1
ATOM 2230 C C . GLN A 1 289 ? -14.375 -36.188 -2.066 1 96.31 289 GLN A C 1
ATOM 2232 O O . GLN A 1 289 ? -14.797 -35.219 -1.433 1 96.31 289 GLN A O 1
ATOM 2237 N N . GLU A 1 290 ? -14.133 -36.125 -3.35 1 97 290 GLU A N 1
ATOM 2238 C CA . GLU A 1 290 ? -14.633 -35 -4.117 1 97 290 GLU A CA 1
ATOM 2239 C C . GLU A 1 290 ? -16.141 -35.062 -4.312 1 97 290 GLU A C 1
ATOM 2241 O O . GLU A 1 290 ? -16.641 -35.969 -4.992 1 97 290 GLU A O 1
ATOM 2246 N N . ILE A 1 291 ? -16.891 -34.188 -3.791 1 96.31 291 ILE A N 1
ATOM 2247 C CA . ILE A 1 291 ? -18.344 -34.344 -3.744 1 96.31 291 ILE A CA 1
ATOM 2248 C C . ILE A 1 291 ? -18.969 -33.469 -4.836 1 96.31 291 ILE A C 1
ATOM 2250 O O . ILE A 1 291 ? -20.125 -33.688 -5.211 1 96.31 291 ILE A O 1
ATOM 2254 N N . CYS A 1 292 ? -18.375 -32.469 -5.312 1 93.38 292 CYS A N 1
ATOM 2255 C CA . CYS A 1 292 ? -18.703 -31.672 -6.492 1 93.38 292 CYS A CA 1
ATOM 2256 C C . CYS A 1 292 ? -17.438 -31.125 -7.141 1 93.38 292 CYS A C 1
ATOM 2258 O O . CYS A 1 292 ? -16.328 -31.422 -6.707 1 93.38 292 CYS A O 1
ATOM 2260 N N . HIS A 1 293 ? -17.609 -30.391 -8.164 1 92.12 293 HIS A N 1
ATOM 2261 C CA . HIS A 1 293 ? -16.469 -29.922 -8.969 1 92.12 293 HIS A CA 1
ATOM 2262 C C . HIS A 1 293 ? -15.445 -29.203 -8.102 1 92.12 293 HIS A C 1
ATOM 2264 O O . HIS A 1 293 ? -15.688 -28.094 -7.637 1 92.12 293 HIS A O 1
ATOM 2270 N N . ARG A 1 294 ? -14.289 -29.859 -7.816 1 95.06 294 ARG A N 1
ATOM 2271 C CA . ARG A 1 294 ? -13.094 -29.297 -7.188 1 95.06 294 ARG A CA 1
ATOM 2272 C C . ARG A 1 294 ? -13.336 -29.031 -5.707 1 95.06 294 ARG A C 1
ATOM 2274 O O . ARG A 1 294 ? -12.633 -28.203 -5.102 1 95.06 294 ARG A O 1
ATOM 2281 N N . VAL A 1 295 ? -14.375 -29.672 -5.129 1 97.06 295 VAL A N 1
ATOM 2282 C CA . VAL A 1 295 ? -14.617 -29.562 -3.693 1 97.06 295 VAL A CA 1
ATOM 2283 C C . VAL A 1 295 ? -14.375 -30.906 -3.016 1 97.06 295 VAL A C 1
ATOM 2285 O O . VAL A 1 295 ? -15.062 -31.875 -3.301 1 97.06 295 VAL A O 1
ATOM 2288 N N . LEU A 1 296 ? -13.414 -30.906 -2.166 1 96.75 296 LEU A N 1
ATOM 2289 C CA . LEU A 1 296 ? -13.07 -32.125 -1.427 1 96.75 296 LEU A CA 1
ATOM 2290 C C . LEU A 1 296 ? -13.688 -32.094 -0.034 1 96.75 296 LEU A C 1
ATOM 2292 O O . LEU A 1 296 ? -13.492 -31.156 0.729 1 96.75 296 LEU A O 1
ATOM 2296 N N . ARG A 1 297 ? -14.492 -33.062 0.269 1 97.5 297 ARG A N 1
ATOM 2297 C CA . ARG A 1 297 ? -15 -33.281 1.622 1 97.5 297 ARG A CA 1
ATOM 2298 C C . ARG A 1 297 ? -14.031 -34.094 2.455 1 97.5 297 ARG A C 1
ATOM 2300 O O . ARG A 1 297 ? -13.609 -35.188 2.037 1 97.5 297 ARG A O 1
ATOM 2307 N N . LEU A 1 298 ? -13.617 -33.594 3.561 1 96.56 298 LEU A N 1
ATOM 2308 C CA . LEU A 1 298 ? -12.742 -34.281 4.5 1 96.56 298 LEU A CA 1
ATOM 2309 C C . LEU A 1 298 ? -13.523 -34.781 5.719 1 96.56 298 LEU A C 1
ATOM 2311 O O . LEU A 1 298 ? -14.203 -34 6.379 1 96.56 298 LEU A O 1
ATOM 2315 N N . ALA A 1 299 ? -13.398 -36.062 5.945 1 96.94 299 ALA A N 1
ATOM 2316 C CA . ALA A 1 299 ? -14.016 -36.625 7.145 1 96.94 299 ALA A CA 1
ATOM 2317 C C . ALA A 1 299 ? -13.062 -36.562 8.336 1 96.94 299 ALA A C 1
ATOM 2319 O O . ALA A 1 299 ? -12.008 -37.188 8.336 1 96.94 299 ALA A O 1
ATOM 2320 N N . ARG A 1 300 ? -13.453 -35.875 9.367 1 95.69 300 ARG A N 1
ATOM 2321 C CA . ARG A 1 300 ? -12.625 -35.75 10.562 1 95.69 300 ARG A CA 1
ATOM 2322 C C . ARG A 1 300 ? -12.805 -36.938 11.484 1 95.69 300 ARG A C 1
ATOM 2324 O O . ARG A 1 300 ? -13.781 -37.688 11.359 1 95.69 300 ARG A O 1
ATOM 2331 N N . PRO A 1 301 ? -11.844 -37.094 12.359 1 93.81 301 PRO A N 1
ATOM 2332 C CA . PRO A 1 301 ? -11.898 -38.25 13.258 1 93.81 301 PRO A CA 1
ATOM 2333 C C . PRO A 1 301 ? -13.164 -38.25 14.125 1 93.81 301 PRO A C 1
ATOM 2335 O O . PRO A 1 301 ? -13.625 -39.344 14.531 1 93.81 301 PRO A O 1
ATOM 2338 N N . ASP A 1 302 ? -13.758 -37.156 14.344 1 94.31 302 ASP A N 1
ATOM 2339 C CA . ASP A 1 302 ? -14.922 -37.094 15.227 1 94.31 302 ASP A CA 1
ATOM 2340 C C . ASP A 1 302 ? -16.219 -37.312 14.438 1 94.31 302 ASP A C 1
ATOM 2342 O O . ASP A 1 302 ? -17.312 -37.156 14.984 1 94.31 302 ASP A O 1
ATOM 2346 N N . GLY A 1 303 ? -16.109 -37.531 13.148 1 95 303 GLY A N 1
ATOM 2347 C CA . GLY A 1 303 ? -17.266 -37.875 12.336 1 95 303 GLY A CA 1
ATOM 2348 C C . GLY A 1 303 ? -17.828 -36.656 11.594 1 95 303 GLY A C 1
ATOM 2349 O O . GLY A 1 303 ? -18.719 -36.812 10.758 1 95 303 GLY A O 1
ATOM 2350 N N . THR A 1 304 ? -17.328 -35.531 11.945 1 96.62 304 THR A N 1
ATOM 2351 C CA . THR A 1 304 ? -17.766 -34.312 11.242 1 96.62 304 THR A CA 1
ATOM 2352 C C . THR A 1 304 ? -16.984 -34.125 9.953 1 96.62 304 THR A C 1
ATOM 2354 O O . THR A 1 304 ? -16.047 -34.875 9.672 1 96.62 304 THR A O 1
ATOM 2357 N N . PHE A 1 305 ? -17.469 -33.094 9.117 1 97.25 305 PHE A N 1
ATOM 2358 C CA . PHE A 1 305 ? -16.828 -32.906 7.824 1 97.25 305 PHE A CA 1
ATOM 2359 C C . PHE A 1 305 ? -16.438 -31.438 7.652 1 97.25 305 PHE A C 1
ATOM 2361 O O . PHE A 1 305 ? -17.078 -30.531 8.195 1 97.25 305 PHE A O 1
ATOM 2368 N N . ILE A 1 306 ? -15.398 -31.219 6.93 1 97.62 306 ILE A N 1
ATOM 2369 C CA . ILE A 1 306 ? -15.055 -29.906 6.414 1 97.62 306 ILE A CA 1
ATOM 2370 C C . ILE A 1 306 ? -14.789 -30 4.91 1 97.62 306 ILE A C 1
ATOM 2372 O O . ILE A 1 306 ? -14.664 -31.094 4.363 1 97.62 306 ILE A O 1
ATOM 2376 N N . TYR A 1 307 ? -14.766 -28.859 4.246 1 97.75 307 TYR A N 1
ATOM 2377 C CA . TYR A 1 307 ? -14.625 -28.844 2.793 1 97.75 307 TYR A CA 1
ATOM 2378 C C . TYR A 1 307 ? -13.383 -28.078 2.371 1 97.75 307 TYR A C 1
ATOM 2380 O O . TYR A 1 307 ? -13.156 -26.953 2.832 1 97.75 307 TYR A O 1
ATOM 2388 N N . LEU A 1 308 ? -12.57 -28.688 1.554 1 96.88 308 LEU A N 1
ATOM 2389 C CA . LEU A 1 308 ? -11.453 -28 0.911 1 96.88 308 LEU A CA 1
ATOM 2390 C C . LEU A 1 308 ? -11.844 -27.531 -0.484 1 96.88 308 LEU A C 1
ATOM 2392 O O . LEU A 1 308 ? -12.133 -28.328 -1.366 1 96.88 308 LEU A O 1
ATOM 2396 N N . LEU A 1 309 ? -11.875 -26.234 -0.648 1 97.06 309 LEU A N 1
ATOM 2397 C CA . LEU A 1 309 ? -12.141 -25.656 -1.961 1 97.06 309 LEU A CA 1
ATOM 2398 C C . LEU A 1 309 ? -10.938 -25.812 -2.879 1 97.06 309 LEU A C 1
ATOM 2400 O O . LEU A 1 309 ? -9.789 -25.703 -2.428 1 97.06 309 LEU A O 1
ATOM 2404 N N . ASN A 1 310 ? -11.234 -26.141 -4.133 1 96.19 310 ASN A N 1
ATOM 2405 C CA . ASN A 1 310 ? -10.211 -26.438 -5.129 1 96.19 310 ASN A CA 1
ATOM 2406 C C . ASN A 1 310 ? -9.273 -27.547 -4.656 1 96.19 310 ASN A C 1
ATOM 2408 O O . ASN A 1 310 ? -8.055 -27.469 -4.848 1 96.19 310 ASN A O 1
ATOM 2412 N N . ARG A 1 311 ? -9.82 -28.469 -3.881 1 93.69 311 ARG A N 1
ATOM 2413 C CA . ARG A 1 311 ? -9.094 -29.625 -3.365 1 93.69 311 ARG A CA 1
ATOM 2414 C C . ARG A 1 311 ? -7.938 -29.188 -2.475 1 93.69 311 ARG A C 1
ATOM 2416 O O . ARG A 1 311 ? -6.902 -29.859 -2.42 1 93.69 311 ARG A O 1
ATOM 2423 N N . GLY A 1 312 ? -8 -27.953 -1.974 1 92.88 312 GLY A N 1
ATOM 2424 C CA . GLY A 1 312 ? -6.98 -27.438 -1.079 1 92.88 312 GLY A CA 1
ATOM 2425 C C . GLY A 1 312 ? -5.922 -26.609 -1.794 1 92.88 312 GLY A C 1
ATOM 2426 O O . GLY A 1 312 ? -5.113 -25.938 -1.153 1 92.88 312 GLY A O 1
ATOM 2427 N N . GLU A 1 313 ? -5.965 -26.656 -3.115 1 92.69 313 GLU A N 1
ATOM 2428 C CA . GLU A 1 313 ? -4.992 -25.891 -3.904 1 92.69 313 GLU A CA 1
ATOM 2429 C C . GLU A 1 313 ? -5.426 -24.438 -4.066 1 92.69 313 GLU A C 1
ATOM 2431 O O . GLU A 1 313 ? -6.512 -24.062 -3.635 1 92.69 313 GLU A O 1
ATOM 2436 N N . ALA A 1 314 ? -4.59 -23.672 -4.699 1 93.69 314 ALA A N 1
ATOM 2437 C CA . ALA A 1 314 ? -4.891 -22.25 -4.879 1 93.69 314 ALA A CA 1
ATOM 2438 C C . ALA A 1 314 ? -6.223 -22.047 -5.594 1 93.69 314 ALA A C 1
ATOM 2440 O O . ALA A 1 314 ? -6.383 -22.469 -6.746 1 93.69 314 ALA A O 1
ATOM 2441 N N . VAL A 1 315 ? -7.133 -21.391 -4.973 1 95.69 315 VAL A N 1
ATOM 2442 C CA . VAL A 1 315 ? -8.531 -21.391 -5.391 1 95.69 315 VAL A CA 1
ATOM 2443 C C . VAL A 1 315 ? -8.695 -20.5 -6.613 1 95.69 315 VAL A C 1
ATOM 2445 O O . VAL A 1 315 ? -9.602 -20.703 -7.43 1 95.69 315 VAL A O 1
ATOM 2448 N N . ASN A 1 316 ? -7.773 -19.5 -6.805 1 93.12 316 ASN A N 1
ATOM 2449 C CA . ASN A 1 316 ? -7.926 -18.562 -7.918 1 93.12 316 ASN A CA 1
ATOM 2450 C C . ASN A 1 316 ? -7.684 -19.25 -9.258 1 93.12 316 ASN A C 1
ATOM 2452 O O . ASN A 1 316 ? -8.016 -18.688 -10.312 1 93.12 316 ASN A O 1
ATOM 2456 N N . PHE A 1 317 ? -7.25 -20.469 -9.266 1 91.31 317 PHE A N 1
ATOM 2457 C CA . PHE A 1 317 ? -6.938 -21.141 -10.516 1 91.31 317 PHE A CA 1
ATOM 2458 C C . PHE A 1 317 ? -8.141 -21.953 -11.016 1 91.31 317 PHE A C 1
ATOM 2460 O O . PHE A 1 317 ? -8.125 -22.453 -12.133 1 91.31 317 PHE A O 1
ATOM 2467 N N . VAL A 1 318 ? -9.188 -22.016 -10.25 1 89.75 318 VAL A N 1
ATOM 2468 C CA . VAL A 1 318 ? -10.383 -22.766 -10.609 1 89.75 318 VAL A CA 1
ATOM 2469 C C . VAL A 1 318 ? -10.953 -22.25 -11.93 1 89.75 318 VAL A C 1
ATOM 2471 O O . VAL A 1 318 ? -11.406 -23.016 -12.766 1 89.75 318 VAL A O 1
ATOM 2474 N N . HIS A 1 319 ? -10.906 -21.016 -12.117 1 86.38 319 HIS A N 1
ATOM 2475 C CA . HIS A 1 319 ? -11.492 -20.406 -13.305 1 86.38 319 HIS A CA 1
ATOM 2476 C C . HIS A 1 319 ? -10.406 -19.797 -14.203 1 86.38 319 HIS A C 1
ATOM 2478 O O . HIS A 1 319 ? -10.609 -18.75 -14.805 1 86.38 319 HIS A O 1
ATOM 2484 N N . GLY A 1 320 ? -9.227 -20.422 -14.125 1 84.25 320 GLY A N 1
ATOM 2485 C CA . GLY A 1 320 ? -8.172 -20.078 -15.062 1 84.25 320 GLY A CA 1
ATOM 2486 C C . GLY A 1 320 ? -7.281 -18.953 -14.562 1 84.25 320 GLY A C 1
ATOM 2487 O O . GLY A 1 320 ? -6.438 -18.438 -15.305 1 84.25 320 GLY A O 1
ATOM 2488 N N . ALA A 1 321 ? -7.535 -18.5 -13.344 1 86.94 321 ALA A N 1
ATOM 2489 C CA . ALA A 1 321 ? -6.727 -17.438 -12.742 1 86.94 321 ALA A CA 1
ATOM 2490 C C . ALA A 1 321 ? -6.719 -16.188 -13.609 1 86.94 321 ALA A C 1
ATOM 2492 O O . ALA A 1 321 ? -5.684 -15.547 -13.773 1 86.94 321 ALA A O 1
ATOM 2493 N N . VAL A 1 322 ? -7.879 -15.852 -14.172 1 83.69 322 VAL A N 1
ATOM 2494 C CA . VAL A 1 322 ? -7.988 -14.734 -15.102 1 83.69 322 VAL A CA 1
ATOM 2495 C C . VAL A 1 322 ? -7.961 -13.414 -14.336 1 83.69 322 VAL A C 1
ATOM 2497 O O . VAL A 1 322 ? -8.781 -13.195 -13.438 1 83.69 322 VAL A O 1
ATOM 2500 N N . ILE A 1 323 ? -7.004 -12.562 -14.711 1 88.81 323 ILE A N 1
ATOM 2501 C CA . ILE A 1 323 ? -6.906 -11.266 -14.055 1 88.81 323 ILE A CA 1
ATOM 2502 C C . ILE A 1 323 ? -6.766 -10.164 -15.102 1 88.81 323 ILE A C 1
ATOM 2504 O O . ILE A 1 323 ? -6.293 -9.062 -14.805 1 88.81 323 ILE A O 1
ATOM 2508 N N . GLY A 1 324 ? -7.125 -10.492 -16.328 1 89.5 324 GLY A N 1
ATOM 2509 C CA . GLY A 1 324 ? -7.121 -9.516 -17.406 1 89.5 324 GLY A CA 1
ATOM 2510 C C . GLY A 1 324 ? -5.727 -9.055 -17.781 1 89.5 324 GLY A C 1
ATOM 2511 O O . GLY A 1 324 ? -4.77 -9.828 -17.719 1 89.5 324 GLY A O 1
ATOM 2512 N N . GLU A 1 325 ? -5.66 -7.812 -18.234 1 93.62 325 GLU A N 1
ATOM 2513 C CA . GLU A 1 325 ? -4.414 -7.285 -18.781 1 93.62 325 GLU A CA 1
ATOM 2514 C C . GLU A 1 325 ? -3.42 -6.945 -17.672 1 93.62 325 GLU A C 1
ATOM 2516 O O . GLU A 1 325 ? -2.262 -6.625 -17.953 1 93.62 325 GLU A O 1
ATOM 2521 N N . TYR A 1 326 ? -3.799 -7.066 -16.406 1 94.56 326 TYR A N 1
ATOM 2522 C CA . TYR A 1 326 ? -2.926 -6.699 -15.297 1 94.56 326 TYR A CA 1
ATOM 2523 C C . TYR A 1 326 ? -1.756 -7.668 -15.18 1 94.56 326 TYR A C 1
ATOM 2525 O O . TYR A 1 326 ? -0.675 -7.297 -14.719 1 94.56 326 TYR A O 1
ATOM 2533 N N . VAL A 1 327 ? -1.933 -8.945 -15.633 1 94.44 327 VAL A N 1
ATOM 2534 C CA . VAL A 1 327 ? -0.857 -9.93 -15.578 1 94.44 327 VAL A CA 1
ATOM 2535 C C . VAL A 1 327 ? 0.281 -9.508 -16.5 1 94.44 327 VAL A C 1
ATOM 2537 O O . VAL A 1 327 ? 1.445 -9.82 -16.25 1 94.44 327 VAL A O 1
ATOM 2540 N N . TYR A 1 328 ? -0.013 -8.719 -17.531 1 95.88 328 TYR A N 1
ATOM 2541 C CA . TYR A 1 328 ? 0.991 -8.344 -18.531 1 95.88 328 TYR A CA 1
ATOM 2542 C C . TYR A 1 328 ? 1.97 -7.328 -17.953 1 95.88 328 TYR A C 1
ATOM 2544 O O . TYR A 1 328 ? 3.09 -7.184 -18.438 1 95.88 328 TYR A O 1
ATOM 2552 N N . LEU A 1 329 ? 1.521 -6.578 -16.875 1 97.25 329 LEU A N 1
ATOM 2553 C CA . LEU A 1 329 ? 2.434 -5.668 -16.188 1 97.25 329 LEU A CA 1
ATOM 2554 C C . LEU A 1 329 ? 3.613 -6.426 -15.602 1 97.25 329 LEU A C 1
ATOM 2556 O O . LEU A 1 329 ? 4.77 -6.055 -15.82 1 97.25 329 LEU A O 1
ATOM 2560 N N . VAL A 1 330 ? 3.352 -7.535 -14.945 1 97 330 VAL A N 1
ATOM 2561 C CA . VAL A 1 330 ? 4.387 -8.297 -14.266 1 97 330 VAL A CA 1
ATOM 2562 C C . VAL A 1 330 ? 5.227 -9.07 -15.281 1 97 330 VAL A C 1
ATOM 2564 O O . VAL A 1 330 ? 6.445 -9.188 -15.133 1 97 330 VAL A O 1
ATOM 2567 N N . LEU A 1 331 ? 4.559 -9.57 -16.328 1 97.31 331 LEU A N 1
ATOM 2568 C CA . LEU A 1 331 ? 5.305 -10.266 -17.375 1 97.31 331 LEU A CA 1
ATOM 2569 C C . LEU A 1 331 ? 6.281 -9.32 -18.062 1 97.31 331 LEU A C 1
ATOM 2571 O O . LEU A 1 331 ? 7.402 -9.711 -18.391 1 97.31 331 LEU A O 1
ATOM 2575 N N . ALA A 1 332 ? 5.84 -8.078 -18.25 1 97.56 332 ALA A N 1
ATOM 2576 C CA . ALA A 1 332 ? 6.734 -7.066 -18.812 1 97.56 332 ALA A CA 1
ATOM 2577 C C . ALA A 1 332 ? 7.906 -6.785 -17.875 1 97.56 332 ALA A C 1
ATOM 2579 O O . ALA A 1 332 ? 9.039 -6.609 -18.328 1 97.56 332 ALA A O 1
ATOM 2580 N N . GLU A 1 333 ? 7.625 -6.73 -16.578 1 98.19 333 GLU A N 1
ATOM 2581 C CA . GLU A 1 333 ? 8.695 -6.535 -15.609 1 98.19 333 GLU A CA 1
ATOM 2582 C C . GLU A 1 333 ? 9.719 -7.664 -15.68 1 98.19 333 GLU A C 1
ATOM 2584 O O . GLU A 1 333 ? 10.93 -7.426 -15.594 1 98.19 333 GLU A O 1
ATOM 2589 N N . ILE A 1 334 ? 9.234 -8.867 -15.82 1 98.06 334 ILE A N 1
ATOM 2590 C CA . ILE A 1 334 ? 10.109 -10.031 -15.914 1 98.06 334 ILE A CA 1
ATOM 2591 C C . ILE A 1 334 ? 10.992 -9.914 -17.156 1 98.06 334 ILE A C 1
ATOM 2593 O O . ILE A 1 334 ? 12.203 -10.141 -17.078 1 98.06 334 ILE A O 1
ATOM 2597 N N . ILE A 1 335 ? 10.398 -9.539 -18.266 1 97.44 335 ILE A N 1
ATOM 2598 C CA . ILE A 1 335 ? 11.141 -9.375 -19.516 1 97.44 335 ILE A CA 1
ATOM 2599 C C . ILE A 1 335 ? 12.234 -8.328 -19.328 1 97.44 335 ILE A C 1
ATOM 2601 O O . ILE A 1 335 ? 13.391 -8.547 -19.719 1 97.44 335 ILE A O 1
ATOM 2605 N N . GLU A 1 336 ? 11.891 -7.195 -18.719 1 96.94 336 GLU A N 1
ATOM 2606 C CA . GLU A 1 336 ? 12.875 -6.145 -18.484 1 96.94 336 GLU A CA 1
ATOM 2607 C C . GLU A 1 336 ? 13.945 -6.602 -17.5 1 96.94 336 GLU A C 1
ATOM 2609 O O . GLU A 1 336 ? 15.109 -6.203 -17.609 1 96.94 336 GLU A O 1
ATOM 2614 N N . GLY A 1 337 ? 13.523 -7.402 -16.516 1 97 337 GLY A N 1
ATOM 2615 C CA . GLY A 1 337 ? 14.5 -7.988 -15.617 1 97 337 GLY A CA 1
ATOM 2616 C C . GLY A 1 337 ? 15.516 -8.859 -16.328 1 97 337 GLY A C 1
ATOM 2617 O O . GLY A 1 337 ? 16.719 -8.797 -16.031 1 97 337 GLY A O 1
ATOM 2618 N N . VAL A 1 338 ? 15.07 -9.648 -17.297 1 96.5 338 VAL A N 1
ATOM 2619 C CA . VAL A 1 338 ? 15.945 -10.484 -18.109 1 96.5 338 VAL A CA 1
ATOM 2620 C C . VAL A 1 338 ? 16.953 -9.617 -18.859 1 96.5 338 VAL A C 1
ATOM 2622 O O . VAL A 1 338 ? 18.156 -9.883 -18.828 1 96.5 338 VAL A O 1
ATOM 2625 N N . ARG A 1 339 ? 16.484 -8.578 -19.422 1 94.56 339 ARG A N 1
ATOM 2626 C CA . ARG A 1 339 ? 17.328 -7.688 -20.203 1 94.56 339 ARG A CA 1
ATOM 2627 C C . ARG A 1 339 ? 18.391 -7.027 -19.312 1 94.56 339 ARG A C 1
ATOM 2629 O O . ARG A 1 339 ? 19.547 -6.926 -19.688 1 94.56 339 ARG A O 1
ATOM 2636 N N . LEU A 1 340 ? 17.953 -6.602 -18.203 1 94.62 340 LEU A N 1
ATOM 2637 C CA . LEU A 1 340 ? 18.875 -5.906 -17.297 1 94.62 340 LEU A CA 1
ATOM 2638 C C . LEU A 1 340 ? 19.984 -6.836 -16.828 1 94.62 340 LEU A C 1
ATOM 2640 O O . LEU A 1 340 ? 21.156 -6.438 -16.797 1 94.62 340 LEU A O 1
ATOM 2644 N N . LEU A 1 341 ? 19.609 -8.055 -16.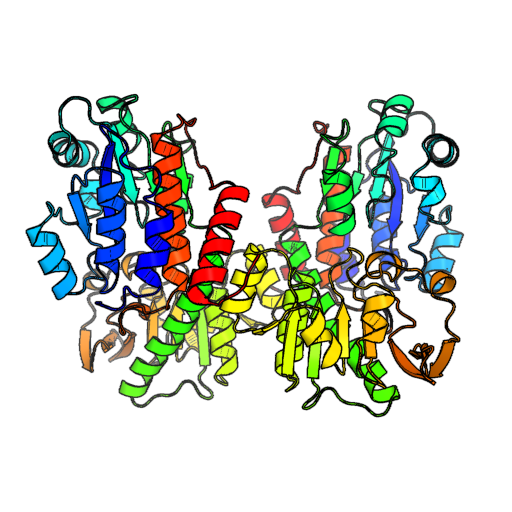484 1 95.56 341 LEU A N 1
ATOM 2645 C CA . LEU A 1 341 ? 20.609 -8.992 -16 1 95.56 341 LEU A CA 1
ATOM 2646 C C . LEU A 1 341 ? 21.5 -9.484 -17.141 1 95.56 341 LEU A C 1
ATOM 2648 O O . LEU A 1 341 ? 22.672 -9.781 -16.938 1 95.56 341 LEU A O 1
ATOM 2652 N N . ALA A 1 342 ? 20.984 -9.508 -18.359 1 94 342 ALA A N 1
ATOM 2653 C CA . ALA A 1 342 ? 21.703 -10.016 -19.516 1 94 342 ALA A CA 1
ATOM 2654 C C . ALA A 1 342 ? 22.703 -8.977 -20.031 1 94 342 ALA A C 1
ATOM 2656 O O . ALA A 1 342 ? 23.719 -9.328 -20.625 1 94 342 ALA A O 1
ATOM 2657 N N . THR A 1 343 ? 22.453 -7.699 -19.844 1 90.25 343 THR A N 1
ATOM 2658 C CA . THR A 1 343 ? 23.234 -6.656 -20.5 1 90.25 343 THR A CA 1
ATOM 2659 C C . THR A 1 343 ? 24.203 -6.016 -19.5 1 90.25 343 THR A C 1
ATOM 2661 O O . THR A 1 343 ? 25.203 -5.422 -19.906 1 90.25 343 THR A O 1
ATOM 2664 N N . ARG A 1 344 ? 23.891 -5.996 -18.234 1 84 344 ARG A N 1
ATOM 2665 C CA . ARG A 1 344 ? 24.75 -5.371 -17.234 1 84 344 ARG A CA 1
ATOM 2666 C C . ARG A 1 344 ? 25.016 -6.316 -16.078 1 84 344 ARG A C 1
ATOM 2668 O O . ARG A 1 344 ? 24.078 -6.828 -15.461 1 84 344 ARG A O 1
ATOM 2675 N N . GLN A 1 345 ? 26.328 -6.516 -15.93 1 78.75 345 GLN A N 1
ATOM 2676 C CA . GLN A 1 345 ? 26.688 -7.324 -14.766 1 78.75 345 GLN A CA 1
ATOM 2677 C C . GLN A 1 345 ? 26.297 -6.625 -13.469 1 78.75 345 GLN A C 1
ATOM 2679 O O . GLN A 1 345 ? 26.531 -5.426 -13.305 1 78.75 345 GLN A O 1
ATOM 2684 N N . ARG A 1 346 ? 25.578 -7.387 -12.633 1 84 346 ARG A N 1
ATOM 2685 C CA . ARG A 1 346 ? 25.172 -6.875 -11.328 1 84 346 ARG A CA 1
ATOM 2686 C C . ARG A 1 346 ? 25.859 -7.625 -10.203 1 84 346 ARG A C 1
ATOM 2688 O O . ARG A 1 346 ? 26.25 -8.781 -10.367 1 84 346 ARG A O 1
ATOM 2695 N N . ALA A 1 347 ? 26.094 -6.871 -9.156 1 88.56 347 ALA A N 1
ATOM 2696 C CA . ALA A 1 347 ? 26.641 -7.496 -7.961 1 88.56 347 ALA A CA 1
ATOM 2697 C C . ALA A 1 347 ? 25.656 -8.492 -7.359 1 88.56 347 ALA A C 1
ATOM 2699 O O . ALA A 1 347 ? 24.453 -8.398 -7.594 1 88.56 347 ALA A O 1
ATOM 2700 N N . GLY A 1 348 ? 26.234 -9.477 -6.672 1 91.31 348 GLY A N 1
ATOM 2701 C CA . GLY A 1 348 ? 25.375 -10.414 -5.969 1 91.31 348 GLY A CA 1
ATOM 2702 C C . GLY A 1 348 ? 24.422 -9.734 -4.992 1 91.31 348 GLY A C 1
ATOM 2703 O O . GLY A 1 348 ? 24.688 -8.625 -4.531 1 91.31 348 GLY A O 1
ATOM 2704 N N . GLY A 1 349 ? 23.281 -10.477 -4.754 1 93.69 349 GLY A N 1
ATOM 2705 C CA . GLY A 1 349 ? 22.297 -9.945 -3.828 1 93.69 349 GLY A CA 1
ATOM 2706 C C . GLY A 1 349 ? 20.938 -9.75 -4.457 1 93.69 349 GLY A C 1
ATOM 2707 O O . GLY A 1 349 ? 20.719 -10.117 -5.617 1 93.69 349 GLY A O 1
ATOM 2708 N N . LEU A 1 350 ? 20.031 -9.219 -3.68 1 94.88 350 LEU A N 1
ATOM 2709 C CA . LEU A 1 350 ? 18.672 -8.961 -4.137 1 94.88 350 LEU A CA 1
ATOM 2710 C C . LEU A 1 350 ? 18.562 -7.57 -4.758 1 94.88 350 LEU A C 1
ATOM 2712 O O . LEU A 1 350 ? 19.047 -6.594 -4.191 1 94.88 350 LEU A O 1
ATOM 2716 N N . HIS A 1 351 ? 18 -7.539 -5.918 1 95.19 351 HIS A N 1
ATOM 2717 C CA . HIS A 1 351 ? 17.812 -6.301 -6.66 1 95.19 351 HIS A CA 1
ATOM 2718 C C . HIS A 1 351 ? 16.344 -6.121 -7.062 1 95.19 351 HIS A C 1
ATOM 2720 O O . HIS A 1 351 ? 15.57 -7.078 -7.027 1 95.19 351 HIS A O 1
ATOM 2726 N N . GLU A 1 352 ? 16.016 -4.844 -7.383 1 95.38 352 GLU A N 1
ATOM 2727 C CA . GLU A 1 352 ? 14.688 -4.492 -7.891 1 95.38 352 GLU A CA 1
ATOM 2728 C C . GLU A 1 352 ? 14.789 -3.762 -9.227 1 95.38 352 GLU A C 1
ATOM 2730 O O . GLU A 1 352 ? 15.852 -3.266 -9.594 1 95.38 352 GLU A O 1
ATOM 2735 N N . LEU A 1 353 ? 13.719 -3.811 -9.938 1 96.25 353 LEU A N 1
ATOM 2736 C CA . LEU A 1 353 ? 13.672 -3.023 -11.172 1 96.25 353 LEU A CA 1
ATOM 2737 C C . LEU A 1 353 ? 13.703 -1.53 -10.859 1 96.25 353 LEU A C 1
ATOM 2739 O O . LEU A 1 353 ? 13.047 -1.07 -9.922 1 96.25 353 LEU A O 1
ATOM 2743 N N . PRO A 1 354 ? 14.492 -0.77 -11.609 1 95.38 354 PRO A N 1
ATOM 2744 C CA . PRO A 1 354 ? 14.477 0.684 -11.438 1 95.38 354 PRO A CA 1
ATOM 2745 C C . PRO A 1 354 ? 13.094 1.288 -11.672 1 95.38 354 PRO A C 1
ATOM 2747 O O . PRO A 1 354 ? 12.359 0.835 -12.555 1 95.38 354 PRO A O 1
ATOM 2750 N N . THR A 1 355 ? 12.789 2.324 -10.977 1 95 355 THR A N 1
ATOM 2751 C CA . THR A 1 355 ? 11.492 2.988 -11.055 1 95 355 THR A CA 1
ATOM 2752 C C . THR A 1 355 ? 11.234 3.502 -12.469 1 95 355 THR A C 1
ATOM 2754 O O . THR A 1 355 ? 10.102 3.465 -12.945 1 95 355 THR A O 1
ATOM 2757 N N . ALA A 1 356 ? 12.266 4.012 -13.094 1 96 356 ALA A N 1
ATOM 2758 C CA . ALA A 1 356 ? 12.117 4.543 -14.445 1 96 356 ALA A CA 1
ATOM 2759 C C . ALA A 1 356 ? 11.617 3.467 -15.406 1 96 356 ALA A C 1
ATOM 2761 O O . ALA A 1 356 ? 10.789 3.738 -16.281 1 96 356 ALA A O 1
ATOM 2762 N N . VAL A 1 357 ? 12.125 2.227 -15.242 1 96.75 357 VAL A N 1
ATOM 2763 C CA . VAL A 1 357 ? 11.719 1.109 -16.094 1 96.75 357 VAL A CA 1
ATOM 2764 C C . VAL A 1 357 ? 10.25 0.774 -15.828 1 96.75 357 VAL A C 1
ATOM 2766 O O . VAL A 1 357 ? 9.484 0.571 -16.766 1 96.75 357 VAL A O 1
ATOM 2769 N N . MET A 1 358 ? 9.867 0.738 -14.609 1 97.62 358 MET A N 1
ATOM 2770 C CA . MET A 1 358 ? 8.477 0.461 -14.258 1 97.62 358 MET A CA 1
ATOM 2771 C C . MET A 1 358 ? 7.551 1.533 -14.812 1 97.62 358 MET A C 1
ATOM 2773 O O . MET A 1 358 ? 6.449 1.227 -15.281 1 97.62 358 MET A O 1
ATOM 2777 N N . ARG A 1 359 ? 7.969 2.807 -14.766 1 97.06 359 ARG A N 1
ATOM 2778 C CA . ARG A 1 359 ? 7.18 3.904 -15.32 1 97.06 359 ARG A CA 1
ATOM 2779 C C . ARG A 1 359 ? 6.973 3.73 -16.812 1 97.06 359 ARG A C 1
ATOM 2781 O O . ARG A 1 359 ? 5.879 3.98 -17.328 1 97.06 359 ARG A O 1
ATOM 2788 N N . ASP A 1 360 ? 8.008 3.32 -17.469 1 96.81 360 ASP A N 1
ATOM 2789 C CA . ASP A 1 360 ? 7.906 3.096 -18.906 1 96.81 360 ASP A CA 1
ATOM 2790 C C . ASP A 1 360 ? 6.906 1.983 -19.219 1 96.81 360 ASP A C 1
ATOM 2792 O O . ASP A 1 360 ? 6.066 2.127 -20.109 1 96.81 360 ASP A O 1
ATOM 2796 N N . ILE A 1 361 ? 6.996 0.899 -18.484 1 97.69 361 ILE A N 1
ATOM 2797 C CA . ILE A 1 361 ? 6.059 -0.205 -18.656 1 97.69 361 ILE A CA 1
ATOM 2798 C C . ILE A 1 361 ? 4.633 0.289 -18.438 1 97.69 361 ILE A C 1
ATOM 2800 O O . ILE A 1 361 ? 3.734 -0.008 -19.219 1 97.69 361 ILE A O 1
ATOM 2804 N N . ALA A 1 362 ? 4.465 1.03 -17.359 1 97.69 362 ALA A N 1
ATOM 2805 C CA . ALA A 1 362 ? 3.143 1.553 -17.016 1 97.69 362 ALA A CA 1
ATOM 2806 C C . ALA A 1 362 ? 2.59 2.424 -18.141 1 97.69 362 ALA A C 1
ATOM 2808 O O . ALA A 1 362 ? 1.422 2.293 -18.531 1 97.69 362 ALA A O 1
ATOM 2809 N N . ARG A 1 363 ? 3.41 3.311 -18.688 1 96.94 363 ARG A N 1
ATOM 2810 C CA . ARG A 1 363 ? 2.977 4.203 -19.75 1 96.94 363 ARG A CA 1
ATOM 2811 C C . ARG A 1 363 ? 2.512 3.408 -20.969 1 96.94 363 ARG A C 1
ATOM 2813 O O . ARG A 1 363 ? 1.463 3.703 -21.547 1 96.94 363 ARG A O 1
ATOM 2820 N N . LEU A 1 364 ? 3.281 2.418 -21.344 1 96.31 364 LEU A N 1
ATOM 2821 C CA . LEU A 1 364 ? 2.928 1.581 -22.484 1 96.31 364 LEU A CA 1
ATOM 2822 C C . LEU A 1 364 ? 1.621 0.839 -22.234 1 96.31 364 LEU A C 1
ATOM 2824 O O . LEU A 1 364 ? 0.756 0.779 -23.109 1 96.31 364 LEU A O 1
ATOM 2828 N N . TRP A 1 365 ? 1.513 0.271 -21.031 1 96.44 365 TRP A N 1
ATOM 2829 C CA . TRP A 1 365 ? 0.32 -0.482 -20.656 1 96.44 365 TRP A CA 1
ATOM 2830 C C . TRP A 1 365 ? -0.914 0.415 -20.672 1 96.44 365 TRP A C 1
ATOM 2832 O O . TRP A 1 365 ? -1.963 0.034 -21.188 1 96.44 365 TRP A O 1
ATOM 2842 N N . LEU A 1 366 ? -0.811 1.671 -20.125 1 96.31 366 LEU A N 1
ATOM 2843 C CA . LEU A 1 366 ? -1.905 2.633 -20.062 1 96.31 366 LEU A CA 1
ATOM 2844 C C . LEU A 1 366 ? -2.332 3.043 -21.469 1 96.31 366 LEU A C 1
ATOM 2846 O O . LEU A 1 366 ? -3.527 3.121 -21.766 1 96.31 366 LEU A O 1
ATOM 2850 N N . ALA A 1 367 ? -1.386 3.252 -22.312 1 94.56 367 ALA A N 1
ATOM 2851 C CA . ALA A 1 367 ? -1.669 3.652 -23.688 1 94.56 367 ALA A CA 1
ATOM 2852 C C . ALA A 1 367 ? -2.35 2.525 -24.469 1 94.56 367 ALA A C 1
ATOM 2854 O O . ALA A 1 367 ? -3.373 2.74 -25.109 1 94.56 367 ALA A O 1
ATOM 2855 N N . ASP A 1 368 ? -1.832 1.312 -24.391 1 94.31 368 ASP A N 1
ATOM 2856 C CA . ASP A 1 368 ? -2.285 0.194 -25.219 1 94.31 368 ASP A CA 1
ATOM 2857 C C . ASP A 1 368 ? -3.645 -0.318 -24.75 1 94.31 368 ASP A C 1
ATOM 2859 O O . ASP A 1 368 ? -4.523 -0.601 -25.562 1 94.31 368 ASP A O 1
ATOM 2863 N N . PHE A 1 369 ? -3.844 -0.414 -23.453 1 93.81 369 PHE A N 1
ATOM 2864 C CA . PHE A 1 369 ? -5.031 -1.104 -22.953 1 93.81 369 PHE A CA 1
ATOM 2865 C C . PHE A 1 369 ? -6.098 -0.105 -22.531 1 93.81 369 PHE A C 1
ATOM 2867 O O . PHE A 1 369 ? -7.285 -0.436 -22.484 1 93.81 369 PHE A O 1
ATOM 2874 N N . HIS A 1 370 ? -5.711 1.187 -22.219 1 91.75 370 HIS A N 1
ATOM 2875 C CA . HIS A 1 370 ? -6.695 2.078 -21.609 1 91.75 370 HIS A CA 1
ATOM 2876 C C . HIS A 1 370 ? -6.723 3.428 -22.328 1 91.75 370 HIS A C 1
ATOM 2878 O O . HIS A 1 370 ? -7.469 4.328 -21.938 1 91.75 370 HIS A O 1
ATOM 2884 N N . GLY A 1 371 ? -5.914 3.59 -23.312 1 88 371 GLY A N 1
ATOM 2885 C CA . GLY A 1 371 ? -5.945 4.789 -24.141 1 88 371 GLY A CA 1
ATOM 2886 C C . GLY A 1 371 ? -5.488 6.031 -23.391 1 88 371 GLY A C 1
ATOM 2887 O O . GLY A 1 371 ? -5.871 7.148 -23.75 1 88 371 GLY A O 1
ATOM 2888 N N . VAL A 1 372 ? -4.816 5.809 -22.312 1 85.38 372 VAL A N 1
ATOM 2889 C CA . VAL A 1 372 ? -4.301 6.949 -21.562 1 85.38 372 VAL A CA 1
ATOM 2890 C C . VAL A 1 372 ? -2.988 7.426 -22.172 1 85.38 372 VAL A C 1
ATOM 2892 O O . VAL A 1 372 ? -2.055 6.641 -22.359 1 85.38 372 VAL A O 1
ATOM 2895 N N . LYS A 1 373 ? -2.93 8.641 -22.766 1 70.12 373 LYS A N 1
ATOM 2896 C CA . LYS A 1 373 ? -1.749 9.188 -23.438 1 70.12 373 LYS A CA 1
ATOM 2897 C C . LYS A 1 373 ? -0.882 9.969 -22.453 1 70.12 373 LYS A C 1
ATOM 2899 O O . LYS A 1 373 ? -1.398 10.633 -21.547 1 70.12 373 LYS A O 1
ATOM 2904 N N . GLY A 1 374 ? 0.405 9.586 -22.156 1 61.94 374 GLY A N 1
ATOM 2905 C CA . GLY A 1 374 ? 1.347 10.281 -21.297 1 61.94 374 GLY A CA 1
ATOM 2906 C C . GLY A 1 374 ? 1.488 11.758 -21.625 1 61.94 374 GLY A C 1
ATOM 2907 O O . GLY A 1 374 ? 1.127 12.188 -22.719 1 61.94 374 GLY A O 1
ATOM 2908 N N . MET B 1 1 ? -6.953 8.906 41.875 1 22.67 1 MET B N 1
ATOM 2909 C CA . MET B 1 1 ? -5.965 8.359 40.969 1 22.67 1 MET B CA 1
ATOM 2910 C C . MET B 1 1 ? -6.238 8.82 39.531 1 22.67 1 MET B C 1
ATOM 2912 O O . MET B 1 1 ? -7.301 8.539 38.969 1 22.67 1 MET B O 1
ATOM 2916 N N . HIS B 1 2 ? -6.004 9.961 39.094 1 32.78 2 HIS B N 1
ATOM 2917 C CA . HIS B 1 2 ? -6.332 10.617 37.844 1 32.78 2 HIS B CA 1
ATOM 2918 C C . HIS B 1 2 ? -6.105 9.688 36.656 1 32.78 2 HIS B C 1
ATOM 2920 O O . HIS B 1 2 ? -5.105 8.961 36.594 1 32.78 2 HIS B O 1
ATOM 2926 N N . HIS B 1 3 ? -7 8.922 36.094 1 41.03 3 HIS B N 1
ATOM 2927 C CA . HIS B 1 3 ? -7.02 7.922 35.031 1 41.03 3 HIS B CA 1
ATOM 2928 C C . HIS B 1 3 ? -5.988 8.25 33.969 1 41.03 3 HIS B C 1
ATOM 2930 O O . HIS B 1 3 ? -6.164 9.203 33.188 1 41.03 3 HIS B O 1
ATOM 2936 N N . ILE B 1 4 ? -4.773 8.148 34.281 1 56.28 4 ILE B N 1
ATOM 2937 C CA . ILE B 1 4 ? -3.715 8.328 33.312 1 56.28 4 ILE B CA 1
ATOM 2938 C C . ILE B 1 4 ? -4.125 7.676 31.984 1 56.28 4 ILE B C 1
ATOM 2940 O O . ILE B 1 4 ? -4.363 6.469 31.922 1 56.28 4 ILE B O 1
ATOM 2944 N N . GLY B 1 5 ? -4.68 8.469 31.016 1 80.62 5 GLY B N 1
ATOM 2945 C CA . GLY B 1 5 ? -5.27 8.031 29.766 1 80.62 5 GLY B CA 1
ATOM 2946 C C . GLY B 1 5 ? -4.348 7.148 28.953 1 80.62 5 GLY B C 1
ATOM 2947 O O . GLY B 1 5 ? -3.143 7.094 29.203 1 80.62 5 GLY B O 1
ATOM 2948 N N . VAL B 1 6 ? -4.707 6.031 28.391 1 89.44 6 VAL B N 1
ATOM 2949 C CA . VAL B 1 6 ? -4 5.062 27.547 1 89.44 6 VAL B CA 1
ATOM 2950 C C . VAL B 1 6 ? -2.895 5.766 26.766 1 89.44 6 VAL B C 1
ATOM 2952 O O . VAL B 1 6 ? -1.809 5.207 26.578 1 89.44 6 VAL B O 1
ATOM 2955 N N . 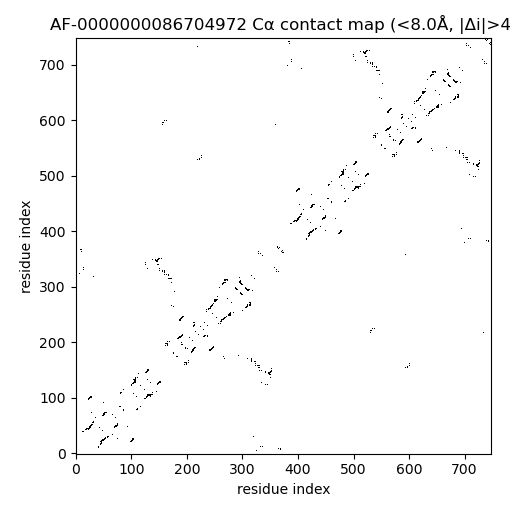GLU B 1 7 ? -3.023 7.066 26.5 1 92.62 7 GLU B N 1
ATOM 2956 C CA . GLU B 1 7 ? -2.033 7.828 25.75 1 92.62 7 GLU B CA 1
ATOM 2957 C C . GLU B 1 7 ? -0.792 8.102 26.594 1 92.62 7 GLU B C 1
ATOM 2959 O O . GLU B 1 7 ? 0.332 8.055 26.078 1 92.62 7 GLU B O 1
ATOM 2964 N N . HIS B 1 8 ? -0.996 8.391 27.859 1 92.06 8 HIS B N 1
ATOM 2965 C CA . HIS B 1 8 ? 0.128 8.641 28.766 1 92.06 8 HIS B CA 1
ATOM 2966 C C . HIS B 1 8 ? 0.994 7.398 28.922 1 92.06 8 HIS B C 1
ATOM 2968 O O . HIS B 1 8 ? 2.223 7.484 28.891 1 92.06 8 HIS B O 1
ATOM 2974 N N . ARG B 1 9 ? 0.312 6.312 29.109 1 90.81 9 ARG B N 1
ATOM 2975 C CA . ARG B 1 9 ? 1.03 5.047 29.203 1 90.81 9 ARG B CA 1
ATOM 2976 C C . ARG B 1 9 ? 1.853 4.777 27.953 1 90.81 9 ARG B C 1
ATOM 2978 O O . ARG B 1 9 ? 3.018 4.383 28.031 1 90.81 9 ARG B O 1
ATOM 2985 N N . PHE B 1 10 ? 1.291 4.992 26.812 1 94.88 10 PHE B N 1
ATOM 2986 C CA . PHE B 1 10 ? 1.967 4.75 25.547 1 94.88 10 PHE B CA 1
ATOM 2987 C C . PHE B 1 10 ? 3.221 5.605 25.438 1 94.88 10 PHE B C 1
ATOM 2989 O O . PHE B 1 10 ? 4.305 5.094 25.156 1 94.88 10 PHE B O 1
ATOM 2996 N N . PHE B 1 11 ? 3.154 6.883 25.734 1 94.88 11 PHE B N 1
ATOM 2997 C CA . PHE B 1 11 ? 4.289 7.785 25.578 1 94.88 11 PHE B CA 1
ATOM 2998 C C . PHE B 1 11 ? 5.348 7.516 26.641 1 94.88 11 PHE B C 1
ATOM 3000 O O . PHE B 1 11 ? 6.535 7.766 26.422 1 94.88 11 PHE B O 1
ATOM 3007 N N . HIS B 1 12 ? 4.945 6.945 27.734 1 93.38 12 HIS B N 1
ATOM 3008 C CA . HIS B 1 12 ? 5.883 6.633 28.812 1 93.38 12 HIS B CA 1
ATOM 3009 C C . HIS B 1 12 ? 6.91 5.602 28.359 1 93.38 12 HIS B C 1
ATOM 3011 O O . HIS B 1 12 ? 8.062 5.633 28.797 1 93.38 12 HIS B O 1
ATOM 3017 N N . HIS B 1 13 ? 6.5 4.695 27.453 1 94.38 13 HIS B N 1
ATOM 3018 C CA . HIS B 1 13 ? 7.422 3.691 26.938 1 94.38 13 HIS B CA 1
ATOM 3019 C C . HIS B 1 13 ? 8.648 4.34 26.297 1 94.38 13 HIS B C 1
ATOM 3021 O O . HIS B 1 13 ? 9.711 3.725 26.219 1 94.38 13 HIS B O 1
ATOM 3027 N N . PHE B 1 14 ? 8.516 5.594 25.844 1 94.69 14 PHE B N 1
ATOM 3028 C CA . PHE B 1 14 ? 9.562 6.203 25.047 1 94.69 14 PHE B CA 1
ATOM 3029 C C . PHE B 1 14 ? 10.422 7.145 25.875 1 94.69 14 PHE B C 1
ATOM 3031 O O . PHE B 1 14 ? 11.328 7.801 25.359 1 94.69 14 PHE B O 1
ATOM 3038 N N . THR B 1 15 ? 10.211 7.227 27.172 1 92.25 15 THR B N 1
ATOM 3039 C CA . THR B 1 15 ? 11 8.078 28.047 1 92.25 15 THR B CA 1
ATOM 3040 C C . THR B 1 15 ? 11.812 7.246 29.031 1 92.25 15 THR B C 1
ATOM 3042 O O . THR B 1 15 ? 12.523 7.789 29.875 1 92.25 15 THR B O 1
ATOM 3045 N N . ALA B 1 16 ? 11.672 5.984 28.891 1 84.75 16 ALA B N 1
ATOM 3046 C CA . ALA B 1 16 ? 12.297 5.078 29.844 1 84.75 16 ALA B CA 1
ATOM 3047 C C . ALA B 1 16 ? 13.82 5.199 29.797 1 84.75 16 ALA B C 1
ATOM 3049 O O . ALA B 1 16 ? 14.492 5.008 30.812 1 84.75 16 ALA B O 1
ATOM 3050 N N . GLU B 1 17 ? 14.391 5.496 28.672 1 82.75 17 GLU B N 1
ATOM 3051 C CA . GLU B 1 17 ? 15.836 5.59 28.531 1 82.75 17 GLU B CA 1
ATOM 3052 C C . GLU B 1 17 ? 16.375 6.902 29.094 1 82.75 17 GLU B C 1
ATOM 3054 O O . GLU B 1 17 ? 17.578 7.094 29.203 1 82.75 17 GLU B O 1
ATOM 3059 N N . GLY B 1 18 ? 15.5 7.824 29.438 1 85.56 18 GLY B N 1
ATOM 3060 C CA . GLY B 1 18 ? 15.891 9.055 30.109 1 85.56 18 GLY B CA 1
ATOM 3061 C C . GLY B 1 18 ? 16.297 10.156 29.141 1 85.56 18 GLY B C 1
ATOM 3062 O O . GLY B 1 18 ? 15.969 10.094 27.953 1 85.56 18 GLY B O 1
ATOM 3063 N N . THR B 1 19 ? 17 11.148 29.672 1 89.69 19 THR B N 1
ATOM 3064 C CA . THR B 1 19 ? 17.328 12.375 28.953 1 89.69 19 THR B CA 1
ATOM 3065 C C . THR B 1 19 ? 18.641 12.234 28.188 1 89.69 19 THR B C 1
ATOM 3067 O O . THR B 1 19 ? 19.578 11.594 28.672 1 89.69 19 THR B O 1
ATOM 3070 N N . THR B 1 20 ? 18.672 12.664 26.938 1 90.69 20 THR B N 1
ATOM 3071 C CA . THR B 1 20 ? 19.906 12.852 26.203 1 90.69 20 THR B CA 1
ATOM 3072 C C . THR B 1 20 ? 20.562 14.188 26.562 1 90.69 20 THR B C 1
ATOM 3074 O O . THR B 1 20 ? 20.031 15.25 26.234 1 90.69 20 THR B O 1
ATOM 3077 N N . PRO B 1 21 ? 21.719 14.008 27.172 1 88.19 21 PRO B N 1
ATOM 3078 C CA . PRO B 1 21 ? 22.359 15.25 27.609 1 88.19 21 PRO B CA 1
ATOM 3079 C C . PRO B 1 21 ? 22.766 16.156 26.453 1 88.19 21 PRO B C 1
ATOM 3081 O O . PRO B 1 21 ? 23.094 15.656 25.359 1 88.19 21 PRO B O 1
ATOM 3084 N N . ASP B 1 22 ? 22.641 17.484 26.484 1 94.88 22 ASP B N 1
ATOM 3085 C CA . ASP B 1 22 ? 23.125 18.5 25.578 1 94.88 22 ASP B CA 1
ATOM 3086 C C . ASP B 1 22 ? 22.297 18.547 24.297 1 94.88 22 ASP B C 1
ATOM 3088 O O . ASP B 1 22 ? 22.766 19.031 23.266 1 94.88 22 ASP B O 1
ATOM 3092 N N . LEU B 1 23 ? 21.172 17.844 24.297 1 97.19 23 LEU B N 1
ATOM 3093 C CA . LEU B 1 23 ? 20.312 17.859 23.125 1 97.19 23 LEU B CA 1
ATOM 3094 C C . LEU B 1 23 ? 19.344 19.047 23.172 1 97.19 23 LEU B C 1
ATOM 3096 O O . LEU B 1 23 ? 18.625 19.219 24.156 1 97.19 23 LEU B O 1
ATOM 3100 N N . CYS B 1 24 ? 19.406 19.875 22.125 1 98.44 24 CYS B N 1
ATOM 3101 C CA . CYS B 1 24 ? 18.453 20.953 21.922 1 98.44 24 CYS B CA 1
ATOM 3102 C C . CYS B 1 24 ? 17.562 20.656 20.719 1 98.44 24 CYS B C 1
ATOM 3104 O O . CYS B 1 24 ? 18.047 20.422 19.609 1 98.44 24 CYS B O 1
ATOM 3106 N N . ILE B 1 25 ? 16.25 20.688 20.906 1 98.5 25 ILE B N 1
ATOM 3107 C CA . ILE B 1 25 ? 15.297 20.344 19.859 1 98.5 25 ILE B CA 1
ATOM 3108 C C . ILE B 1 25 ? 14.594 21.609 19.375 1 98.5 25 ILE B C 1
ATOM 3110 O O . ILE B 1 25 ? 14.055 22.375 20.172 1 98.5 25 ILE B O 1
ATOM 3114 N N . LEU B 1 26 ? 14.688 21.922 18.125 1 98.75 26 LEU B N 1
ATOM 3115 C CA . LEU B 1 26 ? 13.828 22.891 17.453 1 98.75 26 LEU B CA 1
ATOM 3116 C C . LEU B 1 26 ? 12.594 22.203 16.875 1 98.75 26 LEU B C 1
ATOM 3118 O O . LEU B 1 26 ? 12.719 21.375 15.953 1 98.75 26 LEU B O 1
ATOM 3122 N N . LEU B 1 27 ? 11.406 22.516 17.312 1 98.69 27 LEU B N 1
ATOM 3123 C CA . LEU B 1 27 ? 10.219 21.703 17.062 1 98.69 27 LEU B CA 1
ATOM 3124 C C . LEU B 1 27 ? 9.211 22.453 16.203 1 98.69 27 LEU B C 1
ATOM 3126 O O . LEU B 1 27 ? 8.57 23.406 16.672 1 98.69 27 LEU B O 1
ATOM 3130 N N . VAL B 1 28 ? 9.109 22.109 14.945 1 98 28 VAL B N 1
ATOM 3131 C CA . VAL B 1 28 ? 7.977 22.5 14.117 1 98 28 VAL B CA 1
ATOM 3132 C C . VAL B 1 28 ? 6.809 21.547 14.336 1 98 28 VAL B C 1
ATOM 3134 O O . VAL B 1 28 ? 6.953 20.328 14.156 1 98 28 VAL B O 1
ATOM 3137 N N . THR B 1 29 ? 5.648 22.047 14.758 1 96.81 29 THR B N 1
ATOM 3138 C CA . THR B 1 29 ? 4.582 21.109 15.07 1 96.81 29 THR B CA 1
ATOM 3139 C C . THR B 1 29 ? 3.217 21.781 14.969 1 96.81 29 THR B C 1
ATOM 3141 O O . THR B 1 29 ? 3.119 23 15.031 1 96.81 29 THR B O 1
ATOM 3144 N N . HIS B 1 30 ? 2.193 20.969 14.727 1 94.12 30 HIS B N 1
ATOM 3145 C CA . HIS B 1 30 ? 0.813 21.375 14.938 1 94.12 30 HIS B CA 1
ATOM 3146 C C . HIS B 1 30 ? 0.502 21.516 16.422 1 94.12 30 HIS B C 1
ATOM 3148 O O . HIS B 1 30 ? 0.94 20.688 17.234 1 94.12 30 HIS B O 1
ATOM 3154 N N . LEU B 1 31 ? -0.215 22.578 16.781 1 95.06 31 LEU B N 1
ATOM 3155 C CA . LEU B 1 31 ? -0.634 22.719 18.172 1 95.06 31 LEU B CA 1
ATOM 3156 C C . LEU B 1 31 ? -2.1 22.328 18.328 1 95.06 31 LEU B C 1
ATOM 3158 O O . LEU B 1 31 ? -2.953 23.188 18.562 1 95.06 31 LEU B O 1
ATOM 3162 N N . LEU B 1 32 ? -2.291 21.047 18.266 1 92.25 32 LEU B N 1
ATOM 3163 C CA . LEU B 1 32 ? -3.609 20.453 18.469 1 92.25 32 LEU B CA 1
ATOM 3164 C C . LEU B 1 32 ? -3.855 20.156 19.938 1 92.25 32 LEU B C 1
ATOM 3166 O O . LEU B 1 32 ? -2.936 20.234 20.766 1 92.25 32 LEU B O 1
ATOM 3170 N N . PRO B 1 33 ? -5.059 19.797 20.359 1 87.94 33 PRO B N 1
ATOM 3171 C CA . PRO B 1 33 ? -5.395 19.625 21.766 1 87.94 33 PRO B CA 1
ATOM 3172 C C . PRO B 1 33 ? -4.562 18.531 22.438 1 87.94 33 PRO B C 1
ATOM 3174 O O . PRO B 1 33 ? -4.285 18.609 23.641 1 87.94 33 PRO B O 1
ATOM 3177 N N . ASP B 1 34 ? -4.148 17.578 21.688 1 88.81 34 ASP B N 1
ATOM 3178 C CA . ASP B 1 34 ? -3.453 16.438 22.297 1 88.81 34 ASP B CA 1
ATOM 3179 C C . ASP B 1 34 ? -1.938 16.625 22.219 1 88.81 34 ASP B C 1
ATOM 3181 O O . ASP B 1 34 ? -1.181 15.758 22.656 1 88.81 34 ASP B O 1
ATOM 3185 N N . ARG B 1 35 ? -1.413 17.734 21.719 1 93.38 35 ARG B N 1
ATOM 3186 C CA . ARG B 1 35 ? 0 17.891 21.406 1 93.38 35 ARG B CA 1
ATOM 3187 C C . ARG B 1 35 ? 0.832 18.109 22.656 1 93.38 35 ARG B C 1
ATOM 3189 O O . ARG B 1 35 ? 2.027 17.797 22.672 1 93.38 35 ARG B O 1
ATOM 3196 N N . PRO B 1 36 ? 0.189 18.625 23.781 1 95.25 36 PRO B N 1
ATOM 3197 C CA . PRO B 1 36 ? 0.986 18.859 24.984 1 95.25 36 PRO B CA 1
ATOM 3198 C C . PRO B 1 36 ? 1.688 17.594 25.484 1 95.25 36 PRO B C 1
ATOM 3200 O O . PRO B 1 36 ? 2.846 17.656 25.906 1 95.25 36 PRO B O 1
ATOM 3203 N N . LEU B 1 37 ? 1.033 16.469 25.438 1 93.5 37 LEU B N 1
ATOM 3204 C CA . LEU B 1 37 ? 1.637 15.227 25.891 1 93.5 37 LEU B CA 1
ATOM 3205 C C . LEU B 1 37 ? 2.875 14.891 25.062 1 93.5 37 LEU B C 1
ATOM 3207 O O . LEU B 1 37 ? 3.893 14.461 25.625 1 93.5 37 LEU B O 1
ATOM 3211 N N . PHE B 1 38 ? 2.811 15.039 23.844 1 96.25 38 PHE B N 1
ATOM 3212 C CA . PHE B 1 38 ? 3.936 14.812 22.938 1 96.25 38 PHE B CA 1
ATOM 3213 C C . PHE B 1 38 ? 5.086 15.758 23.25 1 96.25 38 PHE B C 1
ATOM 3215 O O . PHE B 1 38 ? 6.238 15.328 23.359 1 96.25 38 PHE B O 1
ATOM 3222 N N . ILE B 1 39 ? 4.785 16.984 23.406 1 97.62 39 ILE B N 1
ATOM 3223 C CA . ILE B 1 39 ? 5.785 18.016 23.703 1 97.62 39 ILE B CA 1
ATOM 3224 C C . ILE B 1 39 ? 6.465 17.719 25.031 1 97.62 39 ILE B C 1
ATOM 3226 O O . ILE B 1 39 ? 7.691 17.781 25.141 1 97.62 39 ILE B O 1
ATOM 3230 N N . GLU B 1 40 ? 5.676 17.312 26 1 96.31 40 GLU B N 1
ATOM 3231 C CA . GLU B 1 40 ? 6.223 16.969 27.297 1 96.31 40 GLU B CA 1
ATOM 3232 C C . GLU B 1 40 ? 7.156 15.758 27.203 1 96.31 40 GLU B C 1
ATOM 3234 O O . GLU B 1 40 ? 8.195 15.719 27.859 1 96.31 40 GLU B O 1
ATOM 3239 N N . THR B 1 41 ? 6.762 14.828 26.406 1 96.5 41 THR B N 1
ATOM 3240 C CA . THR B 1 41 ? 7.59 13.641 26.203 1 96.5 41 THR B CA 1
ATOM 3241 C C . THR B 1 41 ? 8.922 14.016 25.562 1 96.5 41 THR B C 1
ATOM 3243 O O . THR B 1 41 ? 9.984 13.586 26.016 1 96.5 41 THR B O 1
ATOM 3246 N N . LEU B 1 42 ? 8.891 14.852 24.516 1 97.38 42 LEU B N 1
ATOM 3247 C CA . LEU B 1 42 ? 10.109 15.312 23.875 1 97.38 42 LEU B CA 1
ATOM 3248 C C . LEU B 1 42 ? 11 16.062 24.859 1 97.38 42 LEU B C 1
ATOM 3250 O O . LEU B 1 42 ? 12.219 15.898 24.844 1 97.38 42 LEU B O 1
ATOM 3254 N N . ALA B 1 43 ? 10.359 16.844 25.75 1 96.5 43 ALA B N 1
ATOM 3255 C CA . ALA B 1 43 ? 11.094 17.656 26.719 1 96.5 43 ALA B CA 1
ATOM 3256 C C . ALA B 1 43 ? 11.836 16.781 27.719 1 96.5 43 ALA B C 1
ATOM 3258 O O . ALA B 1 43 ? 12.82 17.203 28.328 1 96.5 43 ALA B O 1
ATOM 3259 N N . GLN B 1 44 ? 11.344 15.562 27.922 1 95.5 44 GLN B N 1
ATOM 3260 C CA . GLN B 1 44 ? 12.016 14.609 28.797 1 95.5 44 GLN B CA 1
ATOM 3261 C C . GLN B 1 44 ? 13.227 13.984 28.109 1 95.5 44 GLN B C 1
ATOM 3263 O O . GLN B 1 44 ? 14.109 13.438 28.766 1 95.5 44 GLN B O 1
ATOM 3268 N N . ILE B 1 45 ? 13.281 14.086 26.828 1 95.62 45 ILE B N 1
ATOM 3269 C CA . ILE B 1 45 ? 14.352 13.484 26.062 1 95.62 45 ILE B CA 1
ATOM 3270 C C . ILE B 1 45 ? 15.445 14.523 25.797 1 95.62 45 ILE B C 1
ATOM 3272 O O . ILE B 1 45 ? 16.641 14.227 25.922 1 95.62 45 ILE B O 1
ATOM 3276 N N . GLY B 1 46 ? 15.062 15.727 25.484 1 96.56 46 GLY B N 1
ATOM 3277 C CA . GLY B 1 46 ? 15.945 16.859 25.25 1 96.56 46 GLY B CA 1
ATOM 3278 C C . GLY B 1 46 ? 15.305 18.203 25.547 1 96.56 46 GLY B C 1
ATOM 3279 O O . GLY B 1 46 ? 14.078 18.281 25.688 1 96.56 46 GLY B O 1
ATOM 3280 N N . ARG B 1 47 ? 16.156 19.203 25.609 1 97.62 47 ARG B N 1
ATOM 3281 C CA . ARG B 1 47 ? 15.625 20.547 25.844 1 97.62 47 ARG B CA 1
ATOM 3282 C C . ARG B 1 47 ? 14.945 21.094 24.594 1 97.62 47 ARG B C 1
ATOM 3284 O O . ARG B 1 47 ? 15.516 21.031 23.5 1 97.62 47 ARG B O 1
ATOM 3291 N N . ILE B 1 48 ? 13.773 21.594 24.766 1 98.19 48 ILE B N 1
ATOM 3292 C CA . ILE B 1 48 ? 13.102 22.281 23.656 1 98.19 48 ILE B CA 1
ATOM 3293 C C . ILE B 1 48 ? 13.594 23.719 23.562 1 98.19 48 ILE B C 1
ATOM 3295 O O . ILE B 1 48 ? 13.289 24.547 24.438 1 98.19 48 ILE B O 1
ATOM 3299 N N . GLY B 1 49 ? 14.336 24 22.531 1 98.19 49 GLY B N 1
ATOM 3300 C CA . GLY B 1 49 ? 14.852 25.344 22.328 1 98.19 49 GLY B CA 1
ATOM 3301 C C . GLY B 1 49 ? 13.773 26.344 21.938 1 98.19 49 GLY B C 1
ATOM 3302 O O . GLY B 1 49 ? 13.773 27.469 22.422 1 98.19 49 GLY B O 1
ATOM 3303 N N . ALA B 1 50 ? 12.945 25.891 21.016 1 98.56 50 ALA B N 1
ATOM 3304 C CA . ALA B 1 50 ? 11.805 26.688 20.594 1 98.56 50 ALA B CA 1
ATOM 3305 C C . ALA B 1 50 ? 10.773 25.828 19.875 1 98.56 50 ALA B C 1
ATOM 3307 O O . ALA B 1 50 ? 11.094 24.75 19.359 1 98.56 50 ALA B O 1
ATOM 3308 N N . ILE B 1 51 ? 9.57 26.266 19.922 1 98.56 51 ILE B N 1
ATOM 3309 C CA . ILE B 1 51 ? 8.477 25.656 19.188 1 98.56 51 ILE B CA 1
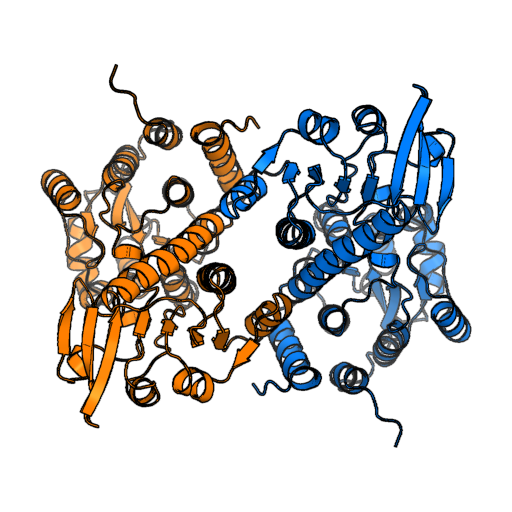ATOM 3310 C C . ILE B 1 51 ? 8.023 26.594 18.062 1 98.56 51 ILE B C 1
ATOM 3312 O O . ILE B 1 51 ? 7.871 27.797 18.281 1 98.56 51 ILE B O 1
ATOM 3316 N N . LEU B 1 52 ? 7.98 26.109 16.891 1 98.19 52 LEU B N 1
ATOM 3317 C CA . LEU B 1 52 ? 7.469 26.812 15.719 1 98.19 52 LEU B CA 1
ATOM 3318 C C . LEU B 1 52 ? 6.121 26.25 15.297 1 98.19 52 LEU B C 1
ATOM 3320 O O . LEU B 1 52 ? 6.062 25.281 14.523 1 98.19 52 LEU B O 1
ATOM 3324 N N . PRO B 1 53 ? 5 26.828 15.711 1 96.88 53 PRO B N 1
ATOM 3325 C CA . PRO B 1 53 ? 3.676 26.297 15.383 1 96.88 53 PRO B CA 1
ATOM 3326 C C . PRO B 1 53 ? 3.322 26.469 13.906 1 96.88 53 PRO B C 1
ATOM 3328 O O . PRO B 1 53 ? 3.564 27.531 13.32 1 96.88 53 PRO B O 1
ATOM 3331 N N . LYS B 1 54 ? 2.803 25.438 13.352 1 92.44 54 LYS B N 1
ATOM 3332 C CA . LYS B 1 54 ? 2.211 25.562 12.023 1 92.44 54 LYS B CA 1
ATOM 3333 C C . LYS B 1 54 ? 1.042 26.547 12.039 1 92.44 54 LYS B C 1
ATOM 3335 O O . LYS B 1 54 ? 0.112 26.406 12.836 1 92.44 54 LYS B O 1
ATOM 3340 N N . PRO B 1 55 ? 1.011 27.562 11.242 1 83.12 55 PRO B N 1
ATOM 3341 C CA . PRO B 1 55 ? 0.062 28.672 11.344 1 83.12 55 PRO B CA 1
ATOM 3342 C C . PRO B 1 55 ? -1.391 28.234 11.203 1 83.12 55 PRO B C 1
ATOM 3344 O O . PRO B 1 55 ? -2.271 28.75 11.898 1 83.12 55 PRO B O 1
ATOM 3347 N N . LYS B 1 56 ? -1.846 27.328 10.406 1 80.19 56 LYS B N 1
ATOM 3348 C CA . LYS B 1 56 ? -3.246 27.031 10.133 1 80.19 56 LYS B CA 1
ATOM 3349 C C . LYS B 1 56 ? -3.695 25.781 10.875 1 80.19 56 LYS B C 1
ATOM 3351 O O . LYS B 1 56 ? -4.688 25.141 10.508 1 80.19 56 LYS B O 1
ATOM 3356 N N . SER B 1 57 ? -2.967 25.469 11.961 1 86.81 57 SER B N 1
ATOM 3357 C CA . SER B 1 57 ? -3.301 24.297 12.75 1 86.81 57 SER B CA 1
ATOM 3358 C C . SER B 1 57 ? -3 24.516 14.227 1 86.81 57 SER B C 1
ATOM 3360 O O . SER B 1 57 ? -2.217 23.781 14.828 1 86.81 57 SER B O 1
ATOM 3362 N N . ILE B 1 58 ? -3.684 25.547 14.773 1 90.44 58 ILE B N 1
ATOM 3363 C CA . ILE B 1 58 ? -3.396 25.969 16.141 1 90.44 58 ILE B CA 1
ATOM 3364 C C . ILE B 1 58 ? -4.68 25.953 16.969 1 90.44 58 ILE B C 1
ATOM 3366 O O . ILE B 1 58 ? -5.676 26.578 16.594 1 90.44 58 ILE B O 1
ATOM 3370 N N . HIS B 1 59 ? -4.641 25.219 17.984 1 90.62 59 HIS B N 1
ATOM 3371 C CA . HIS B 1 59 ? -5.641 25.25 19.047 1 90.62 59 HIS B CA 1
ATOM 3372 C C . HIS B 1 59 ? -5.281 26.297 20.109 1 90.62 59 HIS B C 1
ATOM 3374 O O . HIS B 1 59 ? -4.191 26.25 20.672 1 90.62 59 HIS B O 1
ATOM 3380 N N . ALA B 1 60 ? -6.148 27.109 20.438 1 92.56 60 ALA B N 1
ATOM 3381 C CA . ALA B 1 60 ? -5.875 28.281 21.25 1 92.56 60 ALA B CA 1
ATOM 3382 C C . ALA B 1 60 ? -5.348 27.891 22.625 1 92.56 60 ALA B C 1
ATOM 3384 O O . ALA B 1 60 ? -4.352 28.438 23.094 1 92.56 60 ALA B O 1
ATOM 3385 N N . ASP B 1 61 ? -5.992 26.953 23.25 1 94 61 ASP B N 1
ATOM 3386 C CA . ASP B 1 61 ? -5.586 26.547 24.594 1 94 61 ASP B CA 1
ATOM 3387 C C . ASP B 1 61 ? -4.199 25.906 24.578 1 94 61 ASP B C 1
ATOM 3389 O O . ASP B 1 61 ? -3.398 26.125 25.5 1 94 61 ASP B O 1
ATOM 3393 N N . THR B 1 62 ? -3.961 25.156 23.562 1 95.5 62 THR B N 1
ATOM 3394 C CA . THR B 1 62 ? -2.648 24.531 23.438 1 95.5 62 THR B CA 1
ATOM 3395 C C . THR B 1 62 ? -1.568 25.578 23.203 1 95.5 62 THR B C 1
ATOM 3397 O O . THR B 1 62 ? -0.486 25.516 23.781 1 95.5 62 THR B O 1
ATOM 3400 N N . LEU B 1 63 ? -1.853 26.547 22.406 1 96.62 63 LEU B N 1
ATOM 3401 C CA . LEU B 1 63 ? -0.912 27.641 22.172 1 96.62 63 LEU B CA 1
ATOM 3402 C C . LEU B 1 63 ? -0.604 28.375 23.469 1 96.62 63 LEU B C 1
ATOM 3404 O O . LEU B 1 63 ? 0.558 28.656 23.766 1 96.62 63 LEU B O 1
ATOM 3408 N N . ALA B 1 64 ? -1.607 28.641 24.203 1 97.06 64 ALA B N 1
ATOM 3409 C CA . ALA B 1 64 ? -1.434 29.328 25.469 1 97.06 64 ALA B CA 1
ATOM 3410 C C . ALA B 1 64 ? -0.553 28.516 26.422 1 97.06 64 ALA B C 1
ATOM 3412 O O . ALA B 1 64 ? 0.323 29.078 27.094 1 97.06 64 ALA B O 1
ATOM 3413 N N . TRP B 1 65 ? -0.862 27.25 26.453 1 97 65 TRP B N 1
ATOM 3414 C CA . TRP B 1 65 ? -0.075 26.359 27.297 1 97 65 TRP B CA 1
ATOM 3415 C C . TRP B 1 65 ? 1.391 26.359 26.875 1 97 65 TRP B C 1
ATOM 3417 O O . TRP B 1 65 ? 2.285 26.5 27.703 1 97 65 TRP B O 1
ATOM 3427 N N . VAL B 1 66 ? 1.665 26.297 25.625 1 97.56 66 VAL B N 1
ATOM 3428 C CA . VAL B 1 66 ? 3.016 26.281 25.078 1 97.56 66 VAL B CA 1
ATOM 3429 C C . VAL B 1 66 ? 3.715 27.609 25.375 1 97.56 66 VAL B C 1
ATOM 3431 O O . VAL B 1 66 ? 4.875 27.625 25.797 1 97.56 66 VAL B O 1
ATOM 3434 N N . ALA B 1 67 ? 3.021 28.703 25.188 1 97.25 67 ALA B N 1
ATOM 3435 C CA . ALA B 1 67 ? 3.586 30.031 25.344 1 97.25 67 ALA B CA 1
ATOM 3436 C C . ALA B 1 67 ? 4.078 30.266 26.766 1 97.25 67 ALA B C 1
ATOM 3438 O O . ALA B 1 67 ? 4.988 31.062 27 1 97.25 67 ALA B O 1
ATOM 3439 N N . ARG B 1 68 ? 3.541 29.562 27.719 1 97.31 68 ARG B N 1
ATOM 3440 C CA . ARG B 1 68 ? 3.916 29.703 29.125 1 97.31 68 ARG B CA 1
ATOM 3441 C C . ARG B 1 68 ? 5.191 28.938 29.438 1 97.31 68 ARG B C 1
ATOM 3443 O O . ARG B 1 68 ? 5.887 29.234 30.406 1 97.31 68 ARG B O 1
ATOM 3450 N N . GLN B 1 69 ? 5.5 28 28.625 1 96.94 69 GLN B N 1
ATOM 3451 C CA . GLN B 1 69 ? 6.523 27.047 29.031 1 96.94 69 GLN B CA 1
ATOM 3452 C C . GLN B 1 69 ? 7.727 27.094 28.094 1 96.94 69 GLN B C 1
ATOM 3454 O O . GLN B 1 69 ? 8.836 26.719 28.484 1 96.94 69 GLN B O 1
ATOM 3459 N N . TYR B 1 70 ? 7.48 27.5 26.828 1 97.56 70 TYR B N 1
ATOM 3460 C CA . TYR B 1 70 ? 8.531 27.391 25.828 1 97.56 70 TYR B CA 1
ATOM 3461 C C . TYR B 1 70 ? 8.625 28.656 25 1 97.56 70 TYR B C 1
ATOM 3463 O O . TYR B 1 70 ? 7.625 29.344 24.781 1 97.56 70 TYR B O 1
ATOM 3471 N N . PRO B 1 71 ? 9.844 29.016 24.516 1 97.38 71 PRO B N 1
ATOM 3472 C CA . PRO B 1 71 ? 9.93 30.062 23.5 1 97.38 71 PRO B CA 1
ATOM 3473 C C . PRO B 1 71 ? 9.18 29.719 22.219 1 97.38 71 PRO B C 1
ATOM 3475 O O . PRO B 1 71 ? 9.203 28.562 21.781 1 97.38 71 PRO B O 1
ATOM 3478 N N . ILE B 1 72 ? 8.469 30.625 21.641 1 97.81 72 ILE B N 1
ATOM 3479 C CA . ILE B 1 72 ? 7.738 30.438 20.391 1 97.81 72 ILE B CA 1
ATOM 3480 C C . ILE B 1 72 ? 8.344 31.328 19.297 1 97.81 72 ILE B C 1
ATOM 3482 O O . ILE B 1 72 ? 8.664 32.5 19.531 1 97.81 72 ILE B O 1
ATOM 3486 N N . ILE B 1 73 ? 8.648 30.75 18.188 1 97.44 73 ILE B N 1
ATOM 3487 C CA . ILE B 1 73 ? 9.055 31.484 16.984 1 97.44 73 ILE B CA 1
ATOM 3488 C C . ILE B 1 73 ? 8.008 31.281 15.883 1 97.44 73 ILE B C 1
ATOM 3490 O O . ILE B 1 73 ? 7.629 30.156 15.578 1 97.44 73 ILE B O 1
ATOM 3494 N N . GLU B 1 74 ? 7.531 32.375 15.289 1 96 74 GLU B N 1
ATOM 3495 C CA . GLU B 1 74 ? 6.57 32.281 14.195 1 96 74 GLU B CA 1
ATOM 3496 C C . GLU B 1 74 ? 7.184 31.578 12.984 1 96 74 GLU B C 1
ATOM 3498 O O . GLU B 1 74 ? 8.289 31.922 12.562 1 96 74 GLU B O 1
ATOM 3503 N N . LEU B 1 75 ? 6.492 30.625 12.531 1 95.19 75 LEU B N 1
ATOM 3504 C CA . LEU B 1 75 ? 6.977 29.859 11.391 1 95.19 75 LEU B CA 1
ATOM 3505 C C . LEU B 1 75 ? 6.621 30.562 10.078 1 95.19 75 LEU B C 1
ATOM 3507 O O . LEU B 1 75 ? 5.457 30.906 9.852 1 95.19 75 LEU B O 1
ATOM 3511 N N . ASP B 1 76 ? 7.617 30.734 9.234 1 91.81 76 ASP B N 1
ATOM 3512 C CA . ASP B 1 76 ? 7.484 31.391 7.938 1 91.81 76 ASP B CA 1
ATOM 3513 C C . ASP B 1 76 ? 8.508 30.859 6.938 1 91.81 76 ASP B C 1
ATOM 3515 O O . ASP B 1 76 ? 9.664 30.641 7.285 1 91.81 76 ASP B O 1
ATOM 3519 N N . ARG B 1 77 ? 8.062 30.672 5.695 1 89.94 77 ARG B N 1
ATOM 3520 C CA . ARG B 1 77 ? 8.945 30.094 4.691 1 89.94 77 ARG B CA 1
ATOM 3521 C C . ARG B 1 77 ? 10.023 31.078 4.273 1 89.94 77 ARG B C 1
ATOM 3523 O O . ARG B 1 77 ? 11.086 30.688 3.795 1 89.94 77 ARG B O 1
ATOM 3530 N N . ARG B 1 78 ? 9.812 32.312 4.449 1 92 78 ARG B N 1
ATOM 3531 C CA . ARG B 1 78 ? 10.773 33.344 4.035 1 92 78 ARG B CA 1
ATOM 3532 C C . ARG B 1 78 ? 12.047 33.25 4.867 1 92 78 ARG B C 1
ATOM 3534 O O . ARG B 1 78 ? 13.141 33.094 4.316 1 92 78 ARG B O 1
ATOM 3541 N N . TRP B 1 79 ? 11.883 33.25 6.16 1 95.19 79 TRP B N 1
ATOM 3542 C CA . TRP B 1 79 ? 13.109 33.25 6.953 1 95.19 79 TRP B CA 1
ATOM 3543 C C . TRP B 1 79 ? 13.719 31.875 7.051 1 95.19 79 TRP B C 1
ATOM 3545 O O . TRP B 1 79 ? 14.938 31.719 7.145 1 95.19 79 TRP B O 1
ATOM 3555 N N . THR B 1 80 ? 12.914 30.781 6.992 1 96.5 80 THR B N 1
ATOM 3556 C CA . THR B 1 80 ? 13.461 29.438 7.09 1 96.5 80 THR B CA 1
ATOM 3557 C C . THR B 1 80 ? 14.266 29.094 5.84 1 96.5 80 THR B C 1
ATOM 3559 O O . THR B 1 80 ? 15.109 28.188 5.867 1 96.5 80 THR B O 1
ATOM 3562 N N . ALA B 1 81 ? 14.031 29.828 4.719 1 94.56 81 ALA B N 1
ATOM 3563 C CA . ALA B 1 81 ? 14.758 29.594 3.475 1 94.56 81 ALA B CA 1
ATOM 3564 C C . ALA B 1 81 ? 15.961 30.516 3.355 1 94.56 81 ALA B C 1
ATOM 3566 O O . ALA B 1 81 ? 16.719 30.438 2.391 1 94.56 81 ALA B O 1
ATOM 3567 N N . SER B 1 82 ? 16.219 31.406 4.305 1 97.12 82 SER B N 1
ATOM 3568 C CA . SER B 1 82 ? 17.328 32.344 4.32 1 97.12 82 SER B CA 1
ATOM 3569 C C . SER B 1 82 ? 18.422 31.906 5.277 1 97.12 82 SER B C 1
ATOM 3571 O O . SER B 1 82 ? 18.25 31.938 6.5 1 97.12 82 SER B O 1
ATOM 3573 N N . PRO B 1 83 ? 19.562 31.578 4.707 1 96.88 83 PRO B N 1
ATOM 3574 C CA . PRO B 1 83 ? 20.656 31.109 5.574 1 96.88 83 PRO B CA 1
ATOM 3575 C C . PRO B 1 83 ? 20.969 32.094 6.695 1 96.88 83 PRO B C 1
ATOM 3577 O O . PRO B 1 83 ? 21.109 31.703 7.855 1 96.88 83 PRO B O 1
ATOM 3580 N N . GLY B 1 84 ? 21.031 33.344 6.34 1 97.69 84 GLY B N 1
ATOM 3581 C CA . GLY B 1 84 ? 21.328 34.344 7.336 1 97.69 84 GLY B CA 1
ATOM 3582 C C . GLY B 1 84 ? 20.281 34.469 8.422 1 97.69 84 GLY B C 1
ATOM 3583 O O . GLY B 1 84 ? 20.609 34.5 9.609 1 97.69 84 GLY B O 1
ATOM 3584 N N . ASP B 1 85 ? 19.016 34.406 8.055 1 98 85 ASP B N 1
ATOM 3585 C CA . ASP B 1 85 ? 17.922 34.562 9.008 1 98 85 ASP B CA 1
ATOM 3586 C C . ASP B 1 85 ? 17.844 33.312 9.914 1 98 85 ASP B C 1
ATOM 3588 O O . ASP B 1 85 ? 17.594 33.438 11.117 1 98 85 ASP B O 1
ATOM 3592 N N . VAL B 1 86 ? 18.031 32.156 9.336 1 98.19 86 VAL B N 1
ATOM 3593 C CA . VAL B 1 86 ? 17.953 30.938 10.109 1 98.19 86 VAL B CA 1
ATOM 3594 C C . VAL B 1 86 ? 19.047 30.922 11.164 1 98.19 86 VAL B C 1
ATOM 3596 O O . VAL B 1 86 ? 18.797 30.594 12.328 1 98.19 86 VAL B O 1
ATOM 3599 N N . LEU B 1 87 ? 20.297 31.312 10.789 1 98.19 87 LEU B N 1
ATOM 3600 C CA . LEU B 1 87 ? 21.406 31.328 11.742 1 98.19 87 LEU B CA 1
ATOM 3601 C C . LEU B 1 87 ? 21.172 32.344 12.844 1 98.19 87 LEU B C 1
ATOM 3603 O O . LEU B 1 87 ? 21.406 32.062 14.023 1 98.19 87 LEU B O 1
ATOM 3607 N N . ALA B 1 88 ? 20.609 33.469 12.477 1 97.75 88 ALA B N 1
ATOM 3608 C CA . ALA B 1 88 ? 20.359 34.531 13.43 1 97.75 88 ALA B CA 1
ATOM 3609 C C . ALA B 1 88 ? 19.312 34.156 14.461 1 97.75 88 ALA B C 1
ATOM 3611 O O . ALA B 1 88 ? 19.359 34.594 15.609 1 97.75 88 ALA B O 1
ATOM 3612 N N . ARG B 1 89 ? 18.391 33.281 14.094 1 97.44 89 ARG B N 1
ATOM 3613 C CA . ARG B 1 89 ? 17.266 32.969 14.969 1 97.44 89 ARG B CA 1
ATOM 3614 C C . ARG B 1 89 ? 17.531 31.656 15.734 1 97.44 89 ARG B C 1
ATOM 3616 O O . ARG B 1 89 ? 17.078 31.5 16.859 1 97.44 89 ARG B O 1
ATOM 3623 N N . VAL B 1 90 ? 18.25 30.75 15.133 1 97.69 90 VAL B N 1
ATOM 3624 C CA . VAL B 1 90 ? 18.375 29.406 15.68 1 97.69 90 VAL B CA 1
ATOM 3625 C C . VAL B 1 90 ? 19.594 29.312 16.594 1 97.69 90 VAL B C 1
ATOM 3627 O O . VAL B 1 90 ? 19.516 28.734 17.688 1 97.69 90 VAL B O 1
ATOM 3630 N N . LEU B 1 91 ? 20.766 29.922 16.25 1 97.44 91 LEU B N 1
ATOM 3631 C CA . LEU B 1 91 ? 22.016 29.75 16.969 1 97.44 91 LEU B CA 1
ATOM 3632 C C . LEU B 1 91 ? 21.906 30.281 18.406 1 97.44 91 LEU B C 1
ATOM 3634 O O . LEU B 1 91 ? 22.391 29.656 19.344 1 97.44 91 LEU B O 1
ATOM 3638 N N . PRO B 1 92 ? 21.188 31.438 18.594 1 97.25 92 PRO B N 1
ATOM 3639 C CA . PRO B 1 92 ? 21.078 31.953 19.953 1 97.25 92 PRO B CA 1
ATOM 3640 C C . PRO B 1 92 ? 20.281 31.047 20.891 1 97.25 92 PRO B C 1
ATOM 3642 O O . PRO B 1 92 ? 20.312 31.219 22.109 1 97.25 92 PRO B O 1
ATOM 3645 N N . LEU B 1 93 ? 19.5 30.156 20.328 1 96.69 93 LEU B N 1
ATOM 3646 C CA . LEU B 1 93 ? 18.688 29.25 21.125 1 96.69 93 LEU B CA 1
ATOM 3647 C C . LEU B 1 93 ? 19.562 28.203 21.812 1 96.69 93 LEU B C 1
ATOM 3649 O O . LEU B 1 93 ? 19.125 27.562 22.781 1 96.69 93 LEU B O 1
ATOM 3653 N N . LEU B 1 94 ? 20.766 27.938 21.281 1 97.44 94 LEU B N 1
ATOM 3654 C CA . LEU B 1 94 ? 21.625 26.859 21.766 1 97.44 94 LEU B CA 1
ATOM 3655 C C . LEU B 1 94 ? 22.516 27.344 22.906 1 97.44 94 LEU B C 1
ATOM 3657 O O . LEU B 1 94 ? 23.094 28.422 22.828 1 97.44 94 LEU B O 1
ATOM 3661 N N . ARG B 1 95 ? 22.5 26.609 24 1 95.31 95 ARG B N 1
ATOM 3662 C CA . ARG B 1 95 ? 23.531 26.781 25.031 1 95.31 95 ARG B CA 1
ATOM 3663 C C . ARG B 1 95 ? 24.875 26.281 24.547 1 95.31 95 ARG B C 1
ATOM 3665 O O . ARG B 1 95 ? 24.953 25.547 23.578 1 95.31 95 ARG B O 1
ATOM 3672 N N . PRO B 1 96 ? 25.906 26.703 25.484 1 90.12 96 PRO B N 1
ATOM 3673 C CA . PRO B 1 96 ? 27.219 26.203 25.094 1 90.12 96 PRO B CA 1
ATOM 3674 C C . PRO B 1 96 ? 27.297 24.672 25.094 1 90.12 96 PRO B C 1
ATOM 3676 O O . PRO B 1 96 ? 26.703 24.031 25.969 1 90.12 96 PRO B O 1
ATOM 3679 N N . HIS B 1 97 ? 27.688 23.969 24.125 1 92.31 97 HIS B N 1
ATOM 3680 C CA . HIS B 1 97 ? 27.969 22.531 24.016 1 92.31 97 HIS B CA 1
ATOM 3681 C C . HIS B 1 97 ? 26.75 21.766 23.531 1 92.31 97 HIS B C 1
ATOM 3683 O O . HIS B 1 97 ? 26.812 20.547 23.359 1 92.31 97 HIS B O 1
ATOM 3689 N N . GLU B 1 98 ? 25.562 22.453 23.5 1 97.19 98 GLU B N 1
ATOM 3690 C CA . GLU B 1 98 ? 24.359 21.766 23.062 1 97.19 98 GLU B CA 1
ATOM 3691 C C . GLU B 1 98 ? 24.438 21.391 21.578 1 97.19 98 GLU B C 1
ATOM 3693 O O . GLU B 1 98 ? 25.094 22.094 20.797 1 97.19 98 GLU B O 1
ATOM 3698 N N . ARG B 1 99 ? 23.844 20.312 21.281 1 97.19 99 ARG B N 1
ATOM 3699 C CA . ARG B 1 99 ? 23.688 19.844 19.906 1 97.19 99 ARG B CA 1
ATOM 3700 C C . ARG B 1 99 ? 22.266 20.062 19.406 1 97.19 99 ARG B C 1
ATOM 3702 O O . ARG B 1 99 ? 21.312 19.938 20.188 1 97.19 99 ARG B O 1
ATOM 3709 N N . LEU B 1 100 ? 22.109 20.359 18.094 1 98.19 100 LEU B N 1
ATOM 3710 C CA . LEU B 1 100 ? 20.812 20.75 17.547 1 98.19 100 LEU B CA 1
ATOM 3711 C C . LEU B 1 100 ? 20.188 19.609 16.75 1 98.19 100 LEU B C 1
ATOM 3713 O O . LEU B 1 100 ? 20.859 18.953 15.969 1 98.19 100 LEU B O 1
ATOM 3717 N N . LEU B 1 101 ? 18.984 19.359 17 1 98.25 101 LEU B N 1
ATOM 3718 C CA . LEU B 1 101 ? 18.141 18.516 16.172 1 98.25 101 LEU B CA 1
ATOM 3719 C C . LEU B 1 101 ? 16.844 19.234 15.812 1 98.25 101 LEU B C 1
ATOM 3721 O O . LEU B 1 101 ? 16.188 19.828 16.672 1 98.25 101 LEU B O 1
ATOM 3725 N N . ILE B 1 102 ? 16.469 19.203 14.555 1 98.56 102 ILE B N 1
ATOM 3726 C CA . ILE B 1 102 ? 15.266 19.875 14.094 1 98.56 102 ILE B CA 1
ATOM 3727 C C . ILE B 1 102 ? 14.18 18.828 13.797 1 98.56 102 ILE B C 1
ATOM 3729 O O . ILE B 1 102 ? 14.43 17.859 13.086 1 98.56 102 ILE B O 1
ATOM 3733 N N . LEU B 1 103 ? 13.07 18.984 14.398 1 98.69 103 LEU B N 1
ATOM 3734 C CA . LEU B 1 103 ? 11.867 18.266 13.992 1 98.69 103 LEU B CA 1
ATOM 3735 C C . LEU B 1 103 ? 11.031 19.109 13.039 1 98.69 103 LEU B C 1
ATOM 3737 O O . LEU B 1 103 ? 10.516 20.172 13.43 1 98.69 103 LEU B O 1
ATOM 3741 N N . ASP B 1 104 ? 10.938 18.641 11.844 1 97.94 104 ASP B N 1
ATOM 3742 C CA . ASP B 1 104 ? 10.328 19.453 10.797 1 97.94 104 ASP B CA 1
ATOM 3743 C C . ASP B 1 104 ? 9.055 18.812 10.266 1 97.94 104 ASP B C 1
ATOM 3745 O O . ASP B 1 104 ? 8.922 17.578 10.266 1 97.94 104 ASP B O 1
ATOM 3749 N N . ILE B 1 105 ? 8.07 19.641 9.922 1 95.56 105 ILE B N 1
ATOM 3750 C CA . ILE B 1 105 ? 6.832 19.266 9.25 1 95.56 105 ILE B CA 1
ATOM 3751 C C . ILE B 1 105 ? 6.652 20.125 8 1 95.56 105 ILE B C 1
ATOM 3753 O O . ILE B 1 105 ? 6.133 21.25 8.086 1 95.56 105 ILE B O 1
ATOM 3757 N N . GLY B 1 106 ? 7.082 19.594 6.883 1 92.81 106 GLY B N 1
ATOM 3758 C CA . GLY B 1 106 ? 6.855 20.344 5.652 1 92.81 106 GLY B CA 1
ATOM 3759 C C . GLY B 1 106 ? 8.141 20.781 4.984 1 92.81 106 GLY B C 1
ATOM 3760 O O . GLY B 1 106 ? 8.109 21.531 4.004 1 92.81 106 GLY B O 1
ATOM 3761 N N . GLY B 1 107 ? 9.273 20.484 5.477 1 94.94 107 GLY B N 1
ATOM 3762 C CA . GLY B 1 107 ? 10.555 20.75 4.844 1 94.94 107 GLY B CA 1
ATOM 3763 C C . GLY B 1 107 ? 10.961 22.203 4.895 1 94.94 107 GLY B C 1
ATOM 3764 O O . GLY B 1 107 ? 11.516 22.734 3.93 1 94.94 107 GLY B O 1
ATOM 3765 N N . TYR B 1 108 ? 10.719 22.844 5.973 1 95.81 108 TYR B N 1
ATOM 3766 C CA . TYR B 1 108 ? 10.945 24.281 6.094 1 95.81 108 TYR B CA 1
ATOM 3767 C C . TYR B 1 108 ? 12.438 24.594 6.062 1 95.81 108 TYR B C 1
ATOM 3769 O O . TYR B 1 108 ? 12.836 25.688 5.641 1 95.81 108 TYR B O 1
ATOM 3777 N N . PHE B 1 109 ? 13.273 23.656 6.402 1 97.12 109 PHE B N 1
ATOM 3778 C CA . PHE B 1 109 ? 14.695 23.938 6.555 1 97.12 109 PHE B CA 1
ATOM 3779 C C . PHE B 1 109 ? 15.508 23.25 5.469 1 97.12 109 PHE B C 1
ATOM 3781 O O . PHE B 1 109 ? 16.734 23.125 5.586 1 97.12 109 PHE B O 1
ATOM 3788 N N . ALA B 1 110 ? 14.828 22.719 4.434 1 95.88 110 ALA B N 1
ATOM 3789 C CA . ALA B 1 110 ? 15.477 21.922 3.398 1 95.88 110 ALA B CA 1
ATOM 3790 C C . ALA B 1 110 ? 16.578 22.703 2.705 1 95.88 110 ALA B C 1
ATOM 3792 O O . ALA B 1 110 ? 17.656 22.156 2.406 1 95.88 110 ALA B O 1
ATOM 3793 N N . THR B 1 111 ? 16.484 24.031 2.518 1 94.88 111 THR B N 1
ATOM 3794 C CA . THR B 1 111 ? 17.438 24.812 1.735 1 94.88 111 THR B CA 1
ATOM 3795 C C . THR B 1 111 ? 18.5 25.422 2.635 1 94.88 111 THR B C 1
ATOM 3797 O O . THR B 1 111 ? 19.438 26.062 2.148 1 94.88 111 THR B O 1
ATOM 3800 N N . THR B 1 112 ? 18.438 25.281 3.963 1 96.19 112 THR B N 1
ATOM 3801 C CA . THR B 1 112 ? 19.359 25.953 4.859 1 96.19 112 THR B CA 1
ATOM 3802 C C . THR B 1 112 ? 20.172 24.953 5.668 1 96.19 112 THR B C 1
ATOM 3804 O O . THR B 1 112 ? 20.859 25.328 6.625 1 96.19 112 THR B O 1
ATOM 3807 N N . LEU B 1 113 ? 20.078 23.688 5.324 1 94.88 113 LEU B N 1
ATOM 3808 C CA . LEU B 1 113 ? 20.797 22.641 6.035 1 94.88 113 LEU B CA 1
ATOM 3809 C C . LEU B 1 113 ? 22.312 22.875 5.984 1 94.88 113 LEU B C 1
ATOM 3811 O O . LEU B 1 113 ? 23 22.719 6.988 1 94.88 113 LEU B O 1
ATOM 3815 N N . ALA B 1 114 ? 22.766 23.25 4.812 1 93.69 114 ALA B N 1
ATOM 3816 C CA . ALA B 1 114 ? 24.203 23.469 4.625 1 93.69 114 ALA B CA 1
ATOM 3817 C C . ALA B 1 114 ? 24.719 24.594 5.516 1 93.69 114 ALA B C 1
ATOM 3819 O O . ALA B 1 114 ? 25.797 24.5 6.086 1 93.69 114 ALA B O 1
ATOM 3820 N N . ALA B 1 115 ? 23.969 25.656 5.609 1 95.88 115 ALA B N 1
ATOM 3821 C CA . ALA B 1 115 ? 24.359 26.781 6.445 1 95.88 115 ALA B CA 1
ATOM 3822 C C . ALA B 1 115 ? 24.438 26.375 7.914 1 95.88 115 ALA B C 1
ATOM 3824 O O . ALA B 1 115 ? 25.391 26.75 8.609 1 95.88 115 ALA B O 1
ATOM 3825 N N . LEU B 1 116 ? 23.469 25.625 8.344 1 96.31 116 LEU B N 1
ATOM 3826 C CA . LEU B 1 116 ? 23.453 25.156 9.719 1 96.31 116 LEU B CA 1
ATOM 3827 C C . LEU B 1 116 ? 24.625 24.203 9.984 1 96.31 116 LEU B C 1
ATOM 3829 O O . LEU B 1 116 ? 25.266 24.281 11.039 1 96.31 116 LEU B O 1
ATOM 3833 N N . HIS B 1 117 ? 24.891 23.359 9.031 1 95 117 HIS B N 1
ATOM 3834 C CA . HIS B 1 117 ? 26 22.422 9.164 1 95 117 HIS B CA 1
ATOM 3835 C C . HIS B 1 117 ? 27.328 23.156 9.219 1 95 117 HIS B C 1
ATOM 3837 O O . HIS B 1 117 ? 28.219 22.766 9.984 1 95 117 HIS B O 1
ATOM 3843 N N . ARG B 1 118 ? 27.531 24.094 8.406 1 95.38 118 ARG B N 1
ATOM 3844 C CA . ARG B 1 118 ? 28.766 24.875 8.406 1 95.38 118 ARG B CA 1
ATOM 3845 C C . ARG B 1 118 ? 28.969 25.594 9.742 1 95.38 118 ARG B C 1
ATOM 3847 O O . ARG B 1 118 ? 30.078 25.656 10.258 1 95.38 118 ARG B O 1
ATOM 3854 N N . ALA B 1 119 ? 27.953 26.078 10.266 1 96.62 119 ALA B N 1
ATOM 3855 C CA . ALA B 1 119 ? 28.031 26.875 11.492 1 96.62 119 ALA B CA 1
ATOM 3856 C C . ALA B 1 119 ? 28.234 25.969 12.711 1 96.62 119 ALA B C 1
ATOM 3858 O O . ALA B 1 119 ? 28.969 26.328 13.633 1 96.62 119 ALA B O 1
ATOM 3859 N N . LEU B 1 120 ? 27.594 24.75 12.711 1 96.19 120 LEU B N 1
ATOM 3860 C CA . LEU B 1 120 ? 27.547 23.969 13.938 1 96.19 120 LEU B CA 1
ATOM 3861 C C . LEU B 1 120 ? 28.406 22.719 13.805 1 96.19 120 LEU B C 1
ATOM 3863 O O . LEU B 1 120 ? 28.766 22.078 14.805 1 96.19 120 LEU B O 1
ATOM 3867 N N . GLY B 1 121 ? 28.703 22.297 12.555 1 92.88 121 GLY B N 1
ATOM 3868 C CA . GLY B 1 121 ? 29.469 21.078 12.328 1 92.88 121 GLY B CA 1
ATOM 3869 C C . GLY B 1 121 ? 28.797 19.844 12.914 1 92.88 121 GLY B C 1
ATOM 3870 O O . GLY B 1 121 ? 27.625 19.594 12.656 1 92.88 121 GLY B O 1
ATOM 3871 N N . GLU B 1 122 ? 29.5 19.172 13.797 1 92.06 122 GLU B N 1
ATOM 3872 C CA . GLU B 1 122 ? 29.031 17.922 14.383 1 92.06 122 GLU B CA 1
ATOM 3873 C C . GLU B 1 122 ? 27.938 18.172 15.414 1 92.06 122 GLU B C 1
ATOM 3875 O O . GLU B 1 122 ? 27.25 17.234 15.828 1 92.06 122 GLU B O 1
ATOM 3880 N N . ARG B 1 123 ? 27.812 19.375 15.758 1 95.12 123 ARG B N 1
ATOM 3881 C CA . ARG B 1 123 ? 26.781 19.703 16.734 1 95.12 123 ARG B CA 1
ATOM 3882 C C . ARG B 1 123 ? 25.406 19.75 16.094 1 95.12 123 ARG B C 1
ATOM 3884 O O . ARG B 1 123 ? 24.391 19.797 16.781 1 95.12 123 ARG B O 1
ATOM 3891 N N . PHE B 1 124 ? 25.328 19.797 14.82 1 96.69 124 PHE B N 1
ATOM 3892 C CA . PHE B 1 124 ? 24.062 19.672 14.109 1 96.69 124 PHE B CA 1
ATOM 3893 C C . PHE B 1 124 ? 23.766 18.203 13.789 1 96.69 124 PHE B C 1
ATOM 3895 O O . PHE B 1 124 ? 24.375 17.641 12.883 1 96.69 124 PHE B O 1
ATOM 3902 N N . LEU B 1 125 ? 22.828 17.672 14.438 1 96.75 125 LEU B N 1
ATOM 3903 C CA . LEU B 1 125 ? 22.578 16.234 14.406 1 96.75 125 LEU B CA 1
ATOM 3904 C C . LEU B 1 125 ? 21.703 15.852 13.219 1 96.75 125 LEU B C 1
ATOM 3906 O O . LEU B 1 125 ? 21.609 14.68 12.844 1 96.75 125 LEU B O 1
ATOM 3910 N N . GLY B 1 126 ? 20.953 16.891 12.656 1 96.69 126 GLY B N 1
ATOM 3911 C CA . GLY B 1 126 ? 20.125 16.609 11.492 1 96.69 126 GLY B CA 1
ATOM 3912 C C . GLY B 1 126 ? 18.672 16.953 11.695 1 96.69 126 GLY B C 1
ATOM 3913 O O . GLY B 1 126 ? 18.344 17.844 12.484 1 96.69 126 GLY B O 1
ATOM 3914 N N . VAL B 1 127 ? 17.828 16.328 10.867 1 97.88 127 VAL B N 1
ATOM 3915 C CA . VAL B 1 127 ? 16.406 16.656 10.836 1 97.88 127 VAL B CA 1
ATOM 3916 C C . VAL B 1 127 ? 15.578 15.375 10.875 1 97.88 127 VAL B C 1
ATOM 3918 O O . VAL B 1 127 ? 15.938 14.375 10.25 1 97.88 127 VAL B O 1
ATOM 3921 N N . VAL B 1 128 ? 14.547 15.391 11.648 1 98.19 128 VAL B N 1
ATOM 3922 C CA . VAL B 1 128 ? 13.484 14.398 11.516 1 98.19 128 VAL B CA 1
ATOM 3923 C C . VAL B 1 128 ? 12.289 15.016 10.797 1 98.19 128 VAL B C 1
ATOM 3925 O O . VAL B 1 128 ? 11.75 16.031 11.234 1 98.19 128 VAL B O 1
ATOM 3928 N N . GLU B 1 129 ? 11.898 14.445 9.68 1 98.06 129 GLU B N 1
ATOM 3929 C CA . GLU B 1 129 ? 10.828 14.977 8.836 1 98.06 129 GLU B CA 1
ATOM 3930 C C . GLU B 1 129 ? 9.602 14.078 8.867 1 98.06 129 GLU B C 1
ATOM 3932 O O . GLU B 1 129 ? 9.711 12.852 8.75 1 98.06 129 GLU B O 1
ATOM 3937 N N . MET B 1 130 ? 8.461 14.727 8.938 1 96.56 130 MET B N 1
ATOM 3938 C CA . MET B 1 130 ? 7.246 13.953 9.156 1 96.56 130 MET B CA 1
ATOM 3939 C C . MET B 1 130 ? 6.457 13.805 7.855 1 96.56 130 MET B C 1
ATOM 3941 O O . MET B 1 130 ? 5.836 12.773 7.617 1 96.56 130 MET B O 1
ATOM 3945 N N . THR B 1 131 ? 6.434 14.812 7 1 93.81 131 THR B N 1
ATOM 3946 C CA . THR B 1 131 ? 5.441 14.844 5.93 1 93.81 131 THR B CA 1
ATOM 3947 C C . THR B 1 131 ? 6.078 14.469 4.594 1 93.81 131 THR B C 1
ATOM 3949 O O . THR B 1 131 ? 7.285 14.641 4.406 1 93.81 131 THR B O 1
ATOM 3952 N N . GLU B 1 132 ? 5.27 14.016 3.703 1 92.75 132 GLU B N 1
ATOM 3953 C CA . GLU B 1 132 ? 5.684 13.688 2.344 1 92.75 132 GLU B CA 1
ATOM 3954 C C . GLU B 1 132 ? 6.219 14.914 1.613 1 92.75 132 GLU B C 1
ATOM 3956 O O . GLU B 1 132 ? 7.242 14.844 0.933 1 92.75 132 GLU B O 1
ATOM 3961 N N . ASN B 1 133 ? 5.512 16.062 1.708 1 89.38 133 ASN B N 1
ATOM 3962 C CA . ASN B 1 133 ? 5.996 17.297 1.075 1 89.38 133 ASN B CA 1
ATOM 3963 C C . ASN B 1 133 ? 7.395 17.656 1.563 1 89.38 133 ASN B C 1
ATOM 3965 O O . ASN B 1 133 ? 8.258 18.016 0.764 1 89.38 133 ASN B O 1
ATOM 3969 N N . GLY B 1 134 ? 7.547 17.562 2.859 1 93.69 134 GLY B N 1
ATOM 3970 C CA . GLY B 1 134 ? 8.875 17.812 3.406 1 93.69 134 GLY B CA 1
ATOM 3971 C C . GLY B 1 134 ? 9.914 16.812 2.91 1 93.69 134 GLY B C 1
ATOM 3972 O O . GLY B 1 134 ? 11.023 17.203 2.561 1 93.69 134 GLY B O 1
ATOM 3973 N N . HIS B 1 135 ? 9.523 15.562 2.92 1 94.81 135 HIS B N 1
ATOM 3974 C CA . HIS B 1 135 ? 10.406 14.531 2.391 1 94.81 135 HIS B CA 1
ATOM 3975 C C . HIS B 1 135 ? 10.891 14.883 0.986 1 94.81 135 HIS B C 1
ATOM 3977 O O . HIS B 1 135 ? 12.078 14.797 0.692 1 94.81 135 HIS B O 1
ATOM 3983 N N . GLN B 1 136 ? 10 15.242 0.122 1 91.62 136 GLN B N 1
ATOM 3984 C CA . GLN B 1 136 ? 10.328 15.586 -1.256 1 91.62 136 GLN B CA 1
ATOM 3985 C C . GLN B 1 136 ? 11.281 16.781 -1.311 1 91.62 136 GLN B C 1
ATOM 3987 O O . GLN B 1 136 ? 12.203 16.812 -2.127 1 91.62 136 GLN B O 1
ATOM 3992 N N . ARG B 1 137 ? 11.094 17.75 -0.498 1 92.88 137 ARG B N 1
ATOM 3993 C CA . ARG B 1 137 ? 11.945 18.922 -0.47 1 92.88 137 ARG B CA 1
ATOM 3994 C C . ARG B 1 137 ? 13.359 18.578 -0.027 1 92.88 137 ARG B C 1
ATOM 3996 O O . ARG B 1 137 ? 14.336 19.078 -0.589 1 92.88 137 ARG B O 1
ATOM 4003 N N . TYR B 1 138 ? 13.445 17.703 0.944 1 95.75 138 TYR B N 1
ATOM 4004 C CA . TYR B 1 138 ? 14.766 17.281 1.389 1 95.75 138 TYR B CA 1
ATOM 4005 C C . TYR B 1 138 ? 15.438 16.406 0.335 1 95.75 138 TYR B C 1
ATOM 4007 O O . TYR B 1 138 ? 16.641 16.516 0.108 1 95.75 138 TYR B O 1
ATOM 4015 N N . GLU B 1 139 ? 14.617 15.539 -0.254 1 92.75 139 GLU B N 1
ATOM 4016 C CA . GLU B 1 139 ? 15.133 14.672 -1.312 1 92.75 139 GLU B CA 1
ATOM 4017 C C . GLU B 1 139 ? 15.672 15.492 -2.48 1 92.75 139 GLU B C 1
ATOM 4019 O O . GLU B 1 139 ? 16.641 15.094 -3.127 1 92.75 139 GLU B O 1
ATOM 4024 N N . ALA B 1 140 ? 15.117 16.594 -2.768 1 90.81 140 ALA B N 1
ATOM 4025 C CA . ALA B 1 140 ? 15.477 17.453 -3.889 1 90.81 140 ALA B CA 1
ATOM 4026 C C . ALA B 1 140 ? 16.828 18.125 -3.654 1 90.81 140 ALA B C 1
ATOM 4028 O O . ALA B 1 140 ? 17.469 18.609 -4.594 1 90.81 140 ALA B O 1
ATOM 4029 N N . GLN B 1 141 ? 17.281 18.297 -2.348 1 87.75 141 GLN B N 1
ATOM 4030 C CA . GLN B 1 141 ? 18.547 18.922 -2.025 1 87.75 141 GLN B CA 1
ATOM 4031 C C . GLN B 1 141 ? 19.719 17.984 -2.303 1 87.75 141 GLN B C 1
ATOM 4033 O O . GLN B 1 141 ? 20.875 18.406 -2.334 1 87.75 141 GLN B O 1
ATOM 4038 N N . ALA B 1 142 ? 20.047 17.547 -3.463 1 67.56 142 ALA B N 1
ATOM 4039 C CA . ALA B 1 142 ? 21.141 16.656 -3.834 1 67.56 142 ALA B CA 1
ATOM 4040 C C . ALA B 1 142 ? 21.953 16.234 -2.607 1 67.56 142 ALA B C 1
ATOM 4042 O O . ALA B 1 142 ? 22.594 17.062 -1.968 1 67.56 142 ALA B O 1
ATOM 4043 N N . ALA B 1 143 ? 22.031 14.984 -2.09 1 67.69 143 ALA B N 1
ATOM 4044 C CA . ALA B 1 143 ? 22.734 14.305 -1.006 1 67.69 143 AL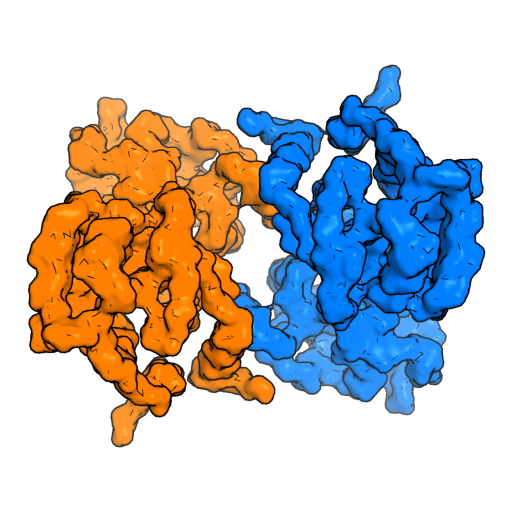A B CA 1
ATOM 4045 C C . ALA B 1 143 ? 23.047 15.266 0.133 1 67.69 143 ALA B C 1
ATOM 4047 O O . ALA B 1 143 ? 24.094 15.914 0.13 1 67.69 143 ALA B O 1
ATOM 4048 N N . PRO B 1 144 ? 22.047 15.5 1.095 1 75.38 144 PRO B N 1
ATOM 4049 C CA . PRO B 1 144 ? 22.312 16.375 2.23 1 75.38 144 PRO B CA 1
ATOM 4050 C C . PRO B 1 144 ? 23.547 15.961 3.021 1 75.38 144 PRO B C 1
ATOM 4052 O O . PRO B 1 144 ? 23.812 14.766 3.168 1 75.38 144 PRO B O 1
ATOM 4055 N N . GLN B 1 145 ? 24.422 16.875 3.371 1 83.81 145 GLN B N 1
ATOM 4056 C CA . GLN B 1 145 ? 25.625 16.625 4.156 1 83.81 145 GLN B CA 1
ATOM 4057 C C . GLN B 1 145 ? 25.266 16.156 5.566 1 83.81 145 GLN B C 1
ATOM 4059 O O . GLN B 1 145 ? 26.125 15.602 6.27 1 83.81 145 GLN B O 1
ATOM 4064 N N . VAL B 1 146 ? 24.031 16.469 5.953 1 91.94 146 VAL B N 1
ATOM 4065 C CA . VAL B 1 146 ? 23.562 16.062 7.273 1 91.94 146 VAL B CA 1
ATOM 4066 C C . VAL B 1 146 ? 22.453 15.023 7.133 1 91.94 146 VAL B C 1
ATOM 4068 O O . VAL B 1 146 ? 21.766 14.977 6.113 1 91.94 146 VAL B O 1
ATOM 4071 N N . PRO B 1 147 ? 22.25 14.219 8.203 1 95.88 147 PRO B N 1
ATOM 4072 C CA . PRO B 1 147 ? 21.203 13.188 8.117 1 95.88 147 PRO B CA 1
ATOM 4073 C C . PRO B 1 147 ? 19.797 13.766 8.234 1 95.88 147 PRO B C 1
ATOM 4075 O O . PRO B 1 147 ? 19.562 14.656 9.047 1 95.88 147 PRO B O 1
ATOM 4078 N N . VAL B 1 148 ? 18.953 13.336 7.383 1 97.25 148 VAL B N 1
ATOM 4079 C CA . VAL B 1 148 ? 17.516 13.594 7.453 1 97.25 148 VAL B CA 1
ATOM 4080 C C . VAL B 1 148 ? 16.766 12.273 7.605 1 97.25 148 VAL B C 1
ATOM 4082 O O . VAL B 1 148 ? 16.766 11.445 6.695 1 97.25 148 VAL B O 1
ATOM 4085 N N . LEU B 1 149 ? 16.219 12.055 8.766 1 97.5 149 LEU B N 1
ATOM 4086 C CA . LEU B 1 149 ? 15.383 10.875 8.984 1 97.5 149 LEU B CA 1
ATOM 4087 C C . LEU B 1 149 ? 13.914 11.188 8.711 1 97.5 149 LEU B C 1
ATOM 4089 O O . LEU B 1 149 ? 13.289 11.953 9.445 1 97.5 149 LEU B O 1
ATOM 4093 N N . SER B 1 150 ? 13.406 10.609 7.66 1 97.56 150 SER B N 1
ATOM 4094 C CA . SER B 1 150 ? 12.023 10.883 7.27 1 97.56 150 SER B CA 1
ATOM 4095 C C . SER B 1 150 ? 11.109 9.719 7.652 1 97.56 150 SER B C 1
ATOM 4097 O O . SER B 1 150 ? 11.414 8.562 7.363 1 97.56 150 SER B O 1
ATOM 4099 N N . VAL B 1 151 ? 10 10.078 8.312 1 97.94 151 VAL B N 1
ATOM 4100 C CA . VAL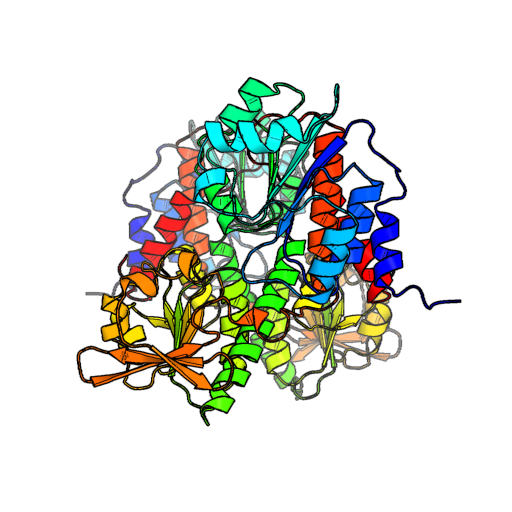 B 1 151 ? 9.023 9.047 8.641 1 97.94 151 VAL B CA 1
ATOM 4101 C C . VAL B 1 151 ? 7.812 9.172 7.727 1 97.94 151 VAL B C 1
ATOM 4103 O O . VAL B 1 151 ? 6.809 8.484 7.914 1 97.94 151 VAL B O 1
ATOM 4106 N N . ALA B 1 152 ? 7.906 10.016 6.699 1 96 152 ALA B N 1
ATOM 4107 C CA . ALA B 1 152 ? 6.789 10.359 5.82 1 96 152 ALA B CA 1
ATOM 4108 C C . ALA B 1 152 ? 6.289 9.133 5.062 1 96 152 ALA B C 1
ATOM 4110 O O . ALA B 1 152 ? 5.105 9.047 4.727 1 96 152 ALA B O 1
ATOM 4111 N N . ARG B 1 153 ? 7.18 8.195 4.832 1 94.06 153 ARG B N 1
ATOM 4112 C CA . ARG B 1 153 ? 6.836 7.055 3.988 1 94.06 153 ARG B CA 1
ATOM 4113 C C . ARG B 1 153 ? 6.926 5.746 4.77 1 94.06 153 ARG B C 1
ATOM 4115 O O . ARG B 1 153 ? 7.035 4.672 4.18 1 94.06 153 ARG B O 1
ATOM 4122 N N . SER B 1 154 ? 6.934 5.906 6.094 1 95.62 154 SER B N 1
ATOM 4123 C CA . SER B 1 154 ? 7.008 4.723 6.949 1 95.62 154 SER B CA 1
ATOM 4124 C C . SER B 1 154 ? 5.715 3.92 6.895 1 95.62 154 SER B C 1
ATOM 4126 O O . SER B 1 154 ? 4.664 4.449 6.523 1 95.62 154 SER B O 1
ATOM 4128 N N . PHE B 1 155 ? 5.797 2.662 7.293 1 92.69 155 PHE B N 1
ATOM 4129 C CA . PHE B 1 155 ? 4.645 1.77 7.355 1 92.69 155 PHE B CA 1
ATOM 4130 C C . PHE B 1 155 ? 3.611 2.289 8.352 1 92.69 155 PHE B C 1
ATOM 4132 O O . PHE B 1 155 ? 2.41 2.262 8.07 1 92.69 155 PHE B O 1
ATOM 4139 N N . LEU B 1 156 ? 4.027 2.781 9.461 1 95.5 156 LEU B N 1
ATOM 4140 C CA . LEU B 1 156 ? 3.115 3.244 10.5 1 95.5 156 LEU B CA 1
ATOM 4141 C C . LEU B 1 156 ? 2.42 4.535 10.078 1 95.5 156 LEU B C 1
ATOM 4143 O O . LEU B 1 156 ? 1.263 4.766 10.438 1 95.5 156 LEU B O 1
ATOM 4147 N N . LYS B 1 157 ? 3.117 5.344 9.32 1 96 157 LYS B N 1
ATOM 4148 C CA . LYS B 1 157 ? 2.531 6.582 8.82 1 96 157 LYS B CA 1
ATOM 4149 C C . LYS B 1 157 ? 1.354 6.301 7.891 1 96 157 LYS B C 1
ATOM 4151 O O . LYS B 1 157 ? 0.404 7.086 7.828 1 96 157 LYS B O 1
ATOM 4156 N N . GLN B 1 158 ? 1.375 5.207 7.246 1 94.12 158 GLN B N 1
ATOM 4157 C CA . GLN B 1 158 ? 0.295 4.844 6.336 1 94.12 158 GLN B CA 1
ATOM 4158 C C . GLN B 1 158 ? -1.029 4.699 7.082 1 94.12 158 GLN B C 1
ATOM 4160 O O . GLN B 1 158 ? -2.088 5.035 6.547 1 94.12 158 GLN B O 1
ATOM 4165 N N . ALA B 1 159 ? -0.942 4.176 8.297 1 95.19 159 ALA B N 1
ATOM 4166 C CA . ALA B 1 159 ? -2.148 4.043 9.109 1 95.19 159 ALA B CA 1
ATOM 4167 C C . ALA B 1 159 ? -2.744 5.41 9.43 1 95.19 159 ALA B C 1
ATOM 4169 O O . ALA B 1 159 ? -3.965 5.582 9.414 1 95.19 159 ALA B O 1
ATOM 4170 N N . GLU B 1 160 ? -1.9 6.293 9.703 1 94.31 160 GLU B N 1
ATOM 4171 C CA . GLU B 1 160 ? -2.35 7.66 9.93 1 94.31 160 GLU B CA 1
ATOM 4172 C C . GLU B 1 160 ? -2.975 8.258 8.672 1 94.31 160 GLU B C 1
ATOM 4174 O O . GLU B 1 160 ? -4.016 8.914 8.734 1 94.31 160 GLU B O 1
ATOM 4179 N N . ASP B 1 161 ? -2.338 8.062 7.504 1 95 161 ASP B N 1
ATOM 4180 C CA . ASP B 1 161 ? -2.793 8.625 6.238 1 95 161 ASP B CA 1
ATOM 4181 C C . ASP B 1 161 ? -4.203 8.148 5.898 1 95 161 ASP B C 1
ATOM 4183 O O . ASP B 1 161 ? -5.008 8.914 5.355 1 95 161 ASP B O 1
ATOM 4187 N N . VAL B 1 162 ? -4.492 6.898 6.242 1 96.06 162 VAL B N 1
ATOM 4188 C CA . VAL B 1 162 ? -5.832 6.363 6.023 1 96.06 162 VAL B CA 1
ATOM 4189 C C . VAL B 1 162 ? -6.852 7.188 6.805 1 96.06 162 VAL B C 1
ATOM 4191 O O . VAL B 1 162 ? -7.875 7.602 6.254 1 96.06 162 VAL B O 1
ATOM 4194 N N . GLN B 1 163 ? -6.551 7.484 8.039 1 95.25 163 GLN B N 1
ATOM 4195 C CA . GLN B 1 163 ? -7.473 8.227 8.891 1 95.25 163 GLN B CA 1
ATOM 4196 C C . GLN B 1 163 ? -7.598 9.68 8.438 1 95.25 163 GLN B C 1
ATOM 4198 O O . GLN B 1 163 ? -8.672 10.273 8.539 1 95.25 163 GLN B O 1
ATOM 4203 N N . ILE B 1 164 ? -6.523 10.219 7.957 1 95.12 164 ILE B N 1
ATOM 4204 C CA . ILE B 1 164 ? -6.57 11.578 7.426 1 95.12 164 ILE B CA 1
ATOM 4205 C C . ILE B 1 164 ? -7.543 11.633 6.25 1 95.12 164 ILE B C 1
ATOM 4207 O O . ILE B 1 164 ? -8.344 12.562 6.148 1 95.12 164 ILE B O 1
ATOM 4211 N N . GLY B 1 165 ? -7.508 10.656 5.363 1 96.69 165 GLY B N 1
ATOM 4212 C CA . GLY B 1 165 ? -8.445 10.609 4.25 1 96.69 165 GLY B CA 1
ATOM 4213 C C . GLY B 1 165 ? -9.898 10.562 4.695 1 96.69 165 GLY B C 1
ATOM 4214 O O . GLY B 1 165 ? -10.742 11.25 4.125 1 96.69 165 GLY B O 1
ATOM 4215 N N . LEU B 1 166 ? -10.156 9.758 5.738 1 94.75 166 LEU B N 1
ATOM 4216 C CA . LEU B 1 166 ? -11.508 9.688 6.293 1 94.75 166 LEU B CA 1
ATOM 4217 C C . LEU B 1 166 ? -11.938 11.039 6.848 1 94.75 166 LEU B C 1
ATOM 4219 O O . LEU B 1 166 ? -13.078 11.469 6.629 1 94.75 166 LEU B O 1
ATOM 4223 N N . SER B 1 167 ? -10.977 11.656 7.516 1 95.38 167 SER B N 1
ATOM 4224 C CA . SER B 1 167 ? -11.258 12.961 8.109 1 95.38 167 SER B CA 1
ATOM 4225 C C . SER B 1 167 ? -11.547 14 7.031 1 95.38 167 SER B C 1
ATOM 4227 O O . SER B 1 167 ? -12.438 14.836 7.195 1 95.38 167 SER B O 1
ATOM 4229 N N . VAL B 1 168 ? -10.852 13.961 5.934 1 96.69 168 VAL B N 1
ATOM 4230 C CA . VAL B 1 168 ? -11.039 14.898 4.828 1 96.69 168 VAL B CA 1
ATOM 4231 C C . VAL B 1 168 ? -12.461 14.758 4.277 1 96.69 168 VAL B C 1
ATOM 4233 O O . VAL B 1 168 ? -13.164 15.758 4.113 1 96.69 168 VAL B O 1
ATOM 4236 N N . VAL B 1 169 ? -12.898 13.555 4.031 1 96.81 169 VAL B N 1
ATOM 4237 C CA . VAL B 1 169 ? -14.211 13.32 3.453 1 96.81 169 VAL B CA 1
ATOM 4238 C C . VAL B 1 169 ? -15.297 13.742 4.445 1 96.81 169 VAL B C 1
ATOM 4240 O O . VAL B 1 169 ? -16.266 14.406 4.07 1 96.81 169 VAL B O 1
ATOM 4243 N N . TYR B 1 170 ? -15.055 13.406 5.734 1 95.06 170 TYR B N 1
ATOM 4244 C CA . TYR B 1 170 ? -16 13.789 6.777 1 95.06 170 TYR B CA 1
ATOM 4245 C C . TYR B 1 170 ? -16.156 15.305 6.84 1 95.06 170 TYR B C 1
ATOM 4247 O O . TYR B 1 170 ? -17.281 15.82 6.797 1 95.06 170 TYR B O 1
ATOM 4255 N N . SER B 1 171 ? -15.062 16 6.93 1 96.25 171 SER B N 1
ATOM 4256 C CA . SER B 1 171 ? -15.078 17.453 7.082 1 96.25 171 SER B CA 1
ATOM 4257 C C . SER B 1 171 ? -15.633 18.125 5.836 1 96.25 171 SER B C 1
ATOM 4259 O O . SER B 1 171 ? -16.391 19.094 5.938 1 96.25 171 SER B O 1
ATOM 4261 N N . ALA B 1 172 ? -15.258 17.641 4.66 1 96.75 172 ALA B N 1
ATOM 4262 C CA . ALA B 1 172 ? -15.789 18.203 3.42 1 96.75 172 ALA B CA 1
ATOM 4263 C C . ALA B 1 172 ? -17.297 18.047 3.35 1 96.75 172 ALA B C 1
ATOM 4265 O O . ALA B 1 172 ? -18.016 18.984 2.982 1 96.75 172 ALA B O 1
ATOM 4266 N N . GLU B 1 173 ? -17.766 16.922 3.736 1 95.81 173 GLU B N 1
ATOM 4267 C CA . GLU B 1 173 ? -19.203 16.688 3.701 1 95.81 173 GLU B CA 1
ATOM 4268 C C . GLU B 1 173 ? -19.938 17.562 4.723 1 95.81 173 GLU B C 1
ATOM 4270 O O . GLU B 1 173 ? -21.016 18.078 4.445 1 95.81 173 GLU B O 1
ATOM 4275 N N . SER B 1 174 ? -19.328 17.641 5.898 1 95.31 174 SER B N 1
ATOM 4276 C CA . SER B 1 174 ? -19.891 18.516 6.918 1 95.31 174 SER B CA 1
ATOM 4277 C C . SER B 1 174 ? -20.062 19.938 6.387 1 95.31 174 SER B C 1
ATOM 4279 O O . SER B 1 174 ? -21.125 20.531 6.555 1 95.31 174 SER B O 1
ATOM 4281 N N . LEU B 1 175 ? -19.094 20.422 5.695 1 96.38 175 LEU B N 1
ATOM 4282 C CA . LEU B 1 175 ? -19.156 21.781 5.156 1 96.38 175 LEU B CA 1
ATOM 4283 C C . LEU B 1 175 ? -20.125 21.844 3.979 1 96.38 175 LEU B C 1
ATOM 4285 O O . LEU B 1 175 ? -20.844 22.844 3.822 1 96.38 175 LEU B O 1
ATOM 4289 N N . ALA B 1 176 ? -20.203 20.828 3.164 1 95.5 176 ALA B N 1
ATOM 4290 C CA . ALA B 1 176 ? -21.172 20.766 2.072 1 95.5 176 ALA B CA 1
ATOM 4291 C C . ALA B 1 176 ? -22.594 20.859 2.6 1 95.5 176 ALA B C 1
ATOM 4293 O O . ALA B 1 176 ? -23.438 21.531 2.004 1 95.5 176 ALA B O 1
ATOM 4294 N N . ARG B 1 177 ? -22.859 20.25 3.674 1 92.81 177 ARG B N 1
ATOM 4295 C CA . ARG B 1 177 ? -24.188 20.266 4.266 1 92.81 177 ARG B CA 1
ATOM 4296 C C . ARG B 1 177 ? -24.562 21.672 4.746 1 92.81 177 ARG B C 1
ATOM 4298 O O . ARG B 1 177 ? -25.734 22.047 4.719 1 92.81 177 ARG B O 1
ATOM 4305 N N . SER B 1 178 ? -23.531 22.406 5.148 1 94.44 178 SER B N 1
ATOM 4306 C CA . SER B 1 178 ? -23.797 23.797 5.496 1 94.44 178 SER B CA 1
ATOM 4307 C C . SER B 1 178 ? -24.266 24.594 4.277 1 94.44 178 SER B C 1
ATOM 4309 O O . SER B 1 178 ? -24.859 25.656 4.414 1 94.44 178 SER B O 1
ATOM 4311 N N . LEU B 1 179 ? -23.984 24.078 3.094 1 94.56 179 LEU B N 1
ATOM 4312 C CA . LEU B 1 179 ? -24.438 24.672 1.837 1 94.56 179 LEU B CA 1
ATOM 4313 C C . LEU B 1 179 ? -25.703 23.984 1.327 1 94.56 179 LEU B C 1
ATOM 4315 O O . LEU B 1 179 ? -26.094 24.203 0.181 1 94.56 179 LEU B O 1
ATOM 4319 N N . ASN B 1 180 ? -26.281 23.172 2.143 1 93.31 180 ASN B N 1
ATOM 4320 C CA . ASN B 1 180 ? -27.469 22.391 1.819 1 93.31 180 ASN B CA 1
ATOM 4321 C C . ASN B 1 180 ? -27.219 21.422 0.674 1 93.31 180 ASN B C 1
ATOM 4323 O O . ASN B 1 180 ? -28.062 21.234 -0.196 1 93.31 180 ASN B O 1
ATOM 4327 N N . ARG B 1 181 ? -26.016 20.844 0.673 1 93 181 ARG B N 1
ATOM 4328 C CA . ARG B 1 181 ? -25.609 19.859 -0.329 1 93 181 ARG B CA 1
ATOM 4329 C C . ARG B 1 181 ? -25.172 18.562 0.328 1 93 181 ARG B C 1
ATOM 4331 O O . ARG B 1 181 ? -24.703 18.562 1.472 1 93 181 ARG B O 1
ATOM 4338 N N . THR B 1 182 ? -25.391 17.469 -0.453 1 91.19 182 THR B N 1
ATOM 4339 C CA . THR B 1 182 ? -24.906 16.172 -0.006 1 91.19 182 THR B CA 1
ATOM 4340 C C . THR B 1 182 ? -24.016 15.531 -1.064 1 91.19 182 THR B C 1
ATOM 4342 O O . THR B 1 182 ? -23.938 16.016 -2.191 1 91.19 182 THR B O 1
ATOM 4345 N N . PHE B 1 183 ? -23.344 14.469 -0.665 1 91.62 183 PHE B N 1
ATOM 4346 C CA . PHE B 1 183 ? -22.422 13.781 -1.565 1 91.62 183 PHE B CA 1
ATOM 4347 C C . PHE B 1 183 ? -23.172 12.766 -2.43 1 91.62 183 PHE B C 1
ATOM 4349 O O . PHE B 1 183 ? -22.641 12.281 -3.428 1 91.62 183 PHE B O 1
ATOM 4356 N N . ASN B 1 184 ? -24.484 12.539 -2.107 1 88.06 184 ASN B N 1
ATOM 4357 C CA . ASN B 1 184 ? -25.234 11.539 -2.857 1 88.06 184 ASN B CA 1
ATOM 4358 C C . ASN B 1 184 ? -25.422 11.961 -4.312 1 88.06 184 ASN B C 1
ATOM 4360 O O . ASN B 1 184 ? -25.906 13.055 -4.59 1 88.06 184 ASN B O 1
ATOM 4364 N N . ALA B 1 185 ? -24.984 11.094 -5.246 1 88.94 185 ALA B N 1
ATOM 4365 C CA . ALA B 1 185 ? -25.125 11.273 -6.688 1 88.94 185 ALA B CA 1
ATOM 4366 C C . ALA B 1 185 ? -24.375 12.523 -7.156 1 88.94 185 ALA B C 1
ATOM 4368 O O . ALA B 1 185 ? -24.672 13.078 -8.211 1 88.94 185 ALA B O 1
ATOM 4369 N N . CYS B 1 186 ? -23.422 12.914 -6.328 1 93.12 186 CYS B N 1
ATOM 4370 C CA . CYS B 1 186 ? -22.562 14.047 -6.648 1 93.12 186 CYS B CA 1
ATOM 4371 C C . CYS B 1 186 ? -21.469 13.648 -7.625 1 93.12 186 CYS B C 1
ATOM 4373 O O . CYS B 1 186 ? -20.875 12.578 -7.496 1 93.12 186 CYS B O 1
ATOM 4375 N N . GLN B 1 187 ? -21.234 14.492 -8.664 1 96 187 GLN B N 1
ATOM 4376 C CA . GLN B 1 187 ? -20.062 14.312 -9.516 1 96 187 GLN B CA 1
ATOM 4377 C C . GLN B 1 187 ? -18.812 14.922 -8.883 1 96 187 GLN B C 1
ATOM 4379 O O . GLN B 1 187 ? -18.703 16.141 -8.766 1 96 187 GLN B O 1
ATOM 4384 N N . ALA B 1 188 ? -17.859 14.109 -8.539 1 97.62 188 ALA B N 1
ATOM 4385 C CA . ALA B 1 188 ? -16.672 14.586 -7.844 1 97.62 188 ALA B CA 1
ATOM 4386 C C . ALA B 1 188 ? -15.414 14.32 -8.664 1 97.62 188 ALA B C 1
ATOM 4388 O O . ALA B 1 188 ? -15.422 13.469 -9.562 1 97.62 188 ALA B O 1
ATOM 4389 N N . ALA B 1 189 ? -14.414 15.125 -8.422 1 98.06 189 ALA B N 1
ATOM 4390 C CA . ALA B 1 189 ? -13.07 14.906 -8.945 1 98.06 189 ALA B CA 1
ATOM 4391 C C . ALA B 1 189 ? -12.039 14.875 -7.82 1 98.06 189 ALA B C 1
ATOM 4393 O O . ALA B 1 189 ? -12.125 15.656 -6.867 1 98.06 189 ALA B O 1
ATOM 4394 N N . LEU B 1 190 ? -11.156 13.977 -7.875 1 98.31 190 LEU B N 1
ATOM 4395 C CA . LEU B 1 190 ? -10.031 13.891 -6.957 1 98.31 190 LEU B CA 1
ATOM 4396 C C . LEU B 1 190 ? -8.711 14.047 -7.707 1 98.31 190 LEU B C 1
ATOM 4398 O O . LEU B 1 190 ? -8.43 13.289 -8.641 1 98.31 190 LEU B O 1
ATOM 4402 N N . PHE B 1 191 ? -7.973 15.078 -7.348 1 97.75 191 PHE B N 1
ATOM 4403 C CA . PHE B 1 191 ? -6.625 15.258 -7.875 1 97.75 191 PHE B CA 1
ATOM 4404 C C . PHE B 1 191 ? -5.594 14.617 -6.949 1 97.75 191 PHE B C 1
ATOM 4406 O O . PHE B 1 191 ? -5.395 15.07 -5.82 1 97.75 191 PHE B O 1
ATOM 4413 N N . GLY B 1 192 ? -4.941 13.562 -7.496 1 96.94 192 GLY B N 1
ATOM 4414 C CA . GLY B 1 192 ? -3.898 12.906 -6.723 1 96.94 192 GLY B CA 1
ATOM 4415 C C . GLY B 1 192 ? -4.336 11.578 -6.141 1 96.94 192 GLY B C 1
ATOM 4416 O O . GLY B 1 192 ? -5.328 11.508 -5.41 1 96.94 192 GLY B O 1
ATOM 4417 N N . TYR B 1 193 ? -3.59 10.539 -6.395 1 96.94 193 TYR B N 1
ATOM 4418 C CA . TYR B 1 193 ? -3.846 9.195 -5.875 1 96.94 193 TYR B CA 1
ATOM 4419 C C . TYR B 1 193 ? -2.643 8.672 -5.098 1 96.94 193 TYR B C 1
ATOM 4421 O O . TYR B 1 193 ? -2.205 7.539 -5.305 1 96.94 193 TYR B O 1
ATOM 4429 N N . GLY B 1 194 ? -2.146 9.547 -4.25 1 94.19 194 GLY B N 1
ATOM 4430 C CA . GLY B 1 194 ? -1.153 9.141 -3.268 1 94.19 194 GLY B CA 1
ATOM 4431 C C . GLY B 1 194 ? -1.755 8.453 -2.057 1 94.19 194 GLY B C 1
ATOM 4432 O O . GLY B 1 194 ? -2.867 7.93 -2.125 1 94.19 194 GLY B O 1
ATOM 4433 N N . LYS B 1 195 ? -1.063 8.422 -0.944 1 92.88 195 LYS B N 1
ATOM 4434 C CA . LYS B 1 195 ? -1.477 7.68 0.244 1 92.88 195 LYS B CA 1
ATOM 4435 C C . LYS B 1 195 ? -2.818 8.18 0.768 1 92.88 195 LYS B C 1
ATOM 4437 O O . LYS B 1 195 ? -3.746 7.398 0.97 1 92.88 195 LYS B O 1
ATOM 4442 N N . VAL B 1 196 ? -2.871 9.492 0.977 1 95.62 196 VAL B N 1
ATOM 4443 C CA . VAL B 1 196 ? -4.121 10.047 1.482 1 95.62 196 VAL B CA 1
ATOM 4444 C C . VAL B 1 196 ? -5.199 9.961 0.406 1 95.62 196 VAL B C 1
ATOM 4446 O O . VAL B 1 196 ? -6.363 9.695 0.706 1 95.62 196 VAL B O 1
ATOM 4449 N N . GLY B 1 197 ? -4.824 10.203 -0.875 1 96.94 197 GLY B N 1
ATOM 4450 C CA . GLY B 1 197 ? -5.75 10.086 -1.991 1 96.94 197 GLY B CA 1
ATOM 4451 C C . GLY B 1 197 ? -6.414 8.727 -2.076 1 96.94 197 GLY B C 1
ATOM 4452 O O . GLY B 1 197 ? -7.59 8.625 -2.428 1 96.94 197 GLY B O 1
ATOM 4453 N N . HIS B 1 198 ? -5.68 7.637 -1.75 1 95.75 198 HIS B N 1
ATOM 4454 C CA . HIS B 1 198 ? -6.227 6.289 -1.712 1 95.75 198 HIS B CA 1
ATOM 4455 C C . HIS B 1 198 ? -7.418 6.203 -0.764 1 95.75 198 HIS B C 1
ATOM 4457 O O . HIS B 1 198 ? -8.477 5.691 -1.136 1 95.75 198 HIS B O 1
ATOM 4463 N N . SER B 1 199 ? -7.18 6.723 0.403 1 96.5 199 SER B N 1
ATOM 4464 C CA . SER B 1 199 ? -8.211 6.68 1.436 1 96.5 199 SER B CA 1
ATOM 4465 C C . SER B 1 199 ? -9.414 7.535 1.054 1 96.5 199 SER B C 1
ATOM 4467 O O . SER B 1 199 ? -10.562 7.113 1.215 1 96.5 199 SER B O 1
ATOM 4469 N N . ILE B 1 200 ? -9.148 8.695 0.5 1 97.56 200 ILE B N 1
ATOM 4470 C CA . ILE B 1 200 ? -10.227 9.594 0.094 1 97.56 200 ILE B CA 1
ATOM 4471 C C . ILE B 1 200 ? -11.07 8.93 -0.992 1 97.56 200 ILE B C 1
ATOM 4473 O O . ILE B 1 200 ? -12.297 8.906 -0.901 1 97.56 200 ILE B O 1
ATOM 4477 N N . ALA B 1 201 ? -10.414 8.391 -2.031 1 97.25 201 ALA B N 1
ATOM 4478 C CA . ALA B 1 201 ? -11.125 7.75 -3.139 1 97.25 201 ALA B CA 1
ATOM 4479 C C . ALA B 1 201 ? -12.008 6.613 -2.639 1 97.25 201 ALA B C 1
ATOM 4481 O O . ALA B 1 201 ? -13.18 6.512 -3.027 1 97.25 201 ALA B O 1
ATOM 4482 N N . ALA B 1 202 ? -11.453 5.777 -1.769 1 94.44 202 ALA B N 1
ATOM 4483 C CA . ALA B 1 202 ? -12.203 4.648 -1.229 1 94.44 202 ALA B CA 1
ATOM 4484 C C . ALA B 1 202 ? -13.422 5.125 -0.441 1 94.44 202 ALA B C 1
ATOM 4486 O O . ALA B 1 202 ? -14.516 4.574 -0.582 1 94.44 202 ALA B O 1
ATOM 4487 N N . GLU B 1 203 ? -13.219 6.148 0.408 1 93.88 203 GLU B N 1
ATOM 4488 C CA . GLU B 1 203 ? -14.297 6.672 1.24 1 93.88 203 GLU B CA 1
ATOM 4489 C C . GLU B 1 203 ? -15.383 7.332 0.391 1 93.88 203 GLU B C 1
ATOM 4491 O O . GLU B 1 203 ? -16.578 7.164 0.656 1 93.88 203 GLU B O 1
ATOM 4496 N N . LEU B 1 204 ? -15 8.078 -0.659 1 94.88 204 LEU B N 1
ATOM 4497 C CA . LEU B 1 204 ? -15.961 8.727 -1.542 1 94.88 204 LEU B CA 1
ATOM 4498 C C . LEU B 1 204 ? -16.812 7.695 -2.279 1 94.88 204 LEU B C 1
ATOM 4500 O O . LEU B 1 204 ? -18.016 7.879 -2.451 1 94.88 204 LEU B O 1
ATOM 4504 N N . ARG B 1 205 ? -16.203 6.656 -2.717 1 89.81 205 ARG B N 1
ATOM 4505 C CA . ARG B 1 205 ? -16.922 5.594 -3.41 1 89.81 205 ARG B CA 1
ATOM 4506 C C . ARG B 1 205 ? -18.031 5.016 -2.527 1 89.81 205 ARG B C 1
ATOM 4508 O O . ARG B 1 205 ? -19.094 4.652 -3.02 1 89.81 205 ARG B O 1
ATOM 4515 N N . ARG B 1 206 ? -17.844 5.02 -1.222 1 87.81 206 ARG B N 1
ATOM 4516 C CA . ARG B 1 206 ? -18.812 4.477 -0.279 1 87.81 206 ARG B CA 1
ATOM 4517 C C . ARG B 1 206 ? -19.969 5.445 -0.07 1 87.81 206 ARG B C 1
ATOM 4519 O O . ARG B 1 206 ? -21 5.086 0.524 1 87.81 206 ARG B O 1
ATOM 4526 N N . ARG B 1 207 ? -19.891 6.664 -0.592 1 89.56 207 ARG B N 1
ATOM 4527 C CA . ARG B 1 207 ? -20.938 7.68 -0.43 1 89.56 207 ARG B CA 1
ATOM 4528 C C . ARG B 1 207 ? -21.812 7.758 -1.668 1 89.56 207 ARG B C 1
ATOM 4530 O O . ARG B 1 207 ? -22.578 8.711 -1.83 1 89.56 207 ARG B O 1
ATOM 4537 N N . ASN B 1 208 ? -21.797 6.887 -2.598 1 83.44 208 ASN B N 1
ATOM 4538 C CA . ASN B 1 208 ? -22.641 6.793 -3.789 1 83.44 208 ASN B CA 1
ATOM 4539 C C . ASN B 1 208 ? -22.406 7.977 -4.727 1 83.44 208 ASN B C 1
ATOM 4541 O O . ASN B 1 208 ? -23.375 8.57 -5.223 1 83.44 208 ASN B O 1
ATOM 4545 N N . LEU B 1 209 ? -21.219 8.352 -4.887 1 89.88 209 LEU B N 1
ATOM 4546 C CA . LEU B 1 209 ? -20.953 9.438 -5.82 1 89.88 209 LEU B CA 1
ATOM 4547 C C . LEU B 1 209 ? -20.188 8.938 -7.043 1 89.88 209 LEU B C 1
ATOM 4549 O O . LEU B 1 209 ? -19.734 7.789 -7.07 1 89.88 209 LEU B O 1
ATOM 4553 N N . TRP B 1 210 ? -20.188 9.773 -8.117 1 92.31 210 TRP B N 1
ATOM 4554 C CA . TRP B 1 210 ? -19.391 9.516 -9.312 1 92.31 210 TRP B CA 1
ATOM 4555 C C . TRP B 1 210 ? -18.031 10.211 -9.219 1 92.31 210 TRP B C 1
ATOM 4557 O O . TRP B 1 210 ? -17.969 11.43 -9.062 1 92.31 210 TRP B O 1
ATOM 4567 N N . LEU B 1 211 ? -16.984 9.375 -9.328 1 96.38 211 LEU B N 1
ATOM 4568 C CA . LEU B 1 211 ? -15.664 9.93 -9.039 1 96.38 211 LEU B CA 1
ATOM 4569 C C . LEU B 1 211 ? -14.773 9.875 -10.281 1 96.38 211 LEU B C 1
ATOM 4571 O O . LEU B 1 211 ? -14.547 8.797 -10.836 1 96.38 211 LEU B O 1
ATOM 4575 N N . ASP B 1 212 ? -14.305 11.039 -10.734 1 96.62 212 ASP B N 1
ATOM 4576 C CA . ASP B 1 212 ? -13.219 11.148 -11.703 1 96.62 212 ASP B CA 1
ATOM 4577 C C . ASP B 1 212 ? -11.875 11.344 -11 1 96.62 212 ASP B C 1
ATOM 4579 O O . ASP B 1 212 ? -11.703 12.281 -10.219 1 96.62 212 ASP B O 1
ATOM 4583 N N . LEU B 1 213 ? -10.938 10.453 -11.281 1 97.38 213 LEU B N 1
ATOM 4584 C CA . LEU B 1 213 ? -9.609 10.562 -10.688 1 97.38 213 LEU B CA 1
ATOM 4585 C C . LEU B 1 213 ? -8.609 11.148 -11.68 1 97.38 213 LEU B C 1
ATOM 4587 O O . LEU B 1 213 ? -8.508 10.672 -12.812 1 97.38 213 LEU B O 1
ATOM 4591 N N . VAL B 1 214 ? -7.977 12.203 -11.258 1 97.31 214 VAL B N 1
ATOM 4592 C CA . VAL B 1 214 ? -6.91 12.805 -12.055 1 97.31 214 VAL B CA 1
ATOM 4593 C C . VAL B 1 214 ? -5.559 12.523 -11.406 1 97.31 214 VAL B C 1
ATOM 4595 O O . VAL B 1 214 ? -5.316 12.922 -10.258 1 97.31 214 VAL B O 1
ATOM 4598 N N . GLU B 1 215 ? -4.746 11.828 -12.047 1 96.31 215 GLU B N 1
ATOM 4599 C CA . GLU B 1 215 ? -3.414 11.438 -11.602 1 96.31 215 GLU B CA 1
ATOM 4600 C C . GLU B 1 215 ? -2.4 11.523 -12.734 1 96.31 215 GLU B C 1
ATOM 4602 O O . GLU B 1 215 ? -2.693 11.133 -13.867 1 96.31 215 GLU B O 1
ATOM 4607 N N . THR B 1 216 ? -1.201 12.094 -12.391 1 94.12 216 THR B N 1
ATOM 4608 C CA . THR B 1 216 ? -0.218 12.32 -13.445 1 94.12 216 THR B CA 1
ATOM 4609 C C . THR B 1 216 ? 0.838 11.219 -13.438 1 94.12 216 THR B C 1
ATOM 4611 O O . THR B 1 216 ? 1.498 10.984 -14.453 1 94.12 216 THR B O 1
ATOM 4614 N N . CYS B 1 217 ? 1.122 10.57 -12.32 1 94.25 217 CYS B N 1
ATOM 4615 C CA . CYS B 1 217 ? 2.115 9.508 -12.234 1 94.25 217 CYS B CA 1
ATOM 4616 C C . CYS B 1 217 ? 1.588 8.219 -12.852 1 94.25 217 CYS B C 1
ATOM 4618 O O . CYS B 1 217 ? 0.598 7.656 -12.375 1 94.25 217 CYS B O 1
ATOM 4620 N N . PRO B 1 218 ? 2.258 7.711 -13.875 1 95.62 218 PRO B N 1
ATOM 4621 C CA . PRO B 1 218 ? 1.755 6.504 -14.539 1 95.62 218 PRO B CA 1
ATOM 4622 C C . PRO B 1 218 ? 1.638 5.312 -13.586 1 95.62 218 PRO B C 1
ATOM 4624 O O . PRO B 1 218 ? 0.729 4.492 -13.727 1 95.62 218 PRO B O 1
ATOM 4627 N N . LEU B 1 219 ? 2.527 5.156 -12.711 1 95.56 219 LEU B N 1
ATOM 4628 C CA . LEU B 1 219 ? 2.457 4.059 -11.75 1 95.56 219 LEU B CA 1
ATOM 4629 C C . LEU B 1 219 ? 1.187 4.148 -10.914 1 95.56 219 LEU B C 1
ATOM 4631 O O . LEU B 1 219 ? 0.497 3.145 -10.711 1 95.56 219 LEU B O 1
ATOM 4635 N N . ARG B 1 220 ? 0.882 5.332 -10.461 1 95.38 220 ARG B N 1
ATOM 4636 C CA . ARG B 1 220 ? -0.31 5.539 -9.641 1 95.38 220 ARG B CA 1
ATOM 4637 C C . ARG B 1 220 ? -1.577 5.418 -10.484 1 95.38 220 ARG B C 1
ATOM 4639 O O . ARG B 1 220 ? -2.625 5.008 -9.977 1 95.38 220 ARG B O 1
ATOM 4646 N N . GLN B 1 221 ? -1.443 5.777 -11.75 1 95.94 221 GLN B N 1
ATOM 4647 C CA . GLN B 1 221 ? -2.574 5.57 -12.648 1 95.94 221 GLN B CA 1
ATOM 4648 C C . GLN B 1 221 ? -2.92 4.09 -12.766 1 95.94 221 GLN B C 1
ATOM 4650 O O . GLN B 1 221 ? -4.09 3.711 -12.68 1 95.94 221 GLN B O 1
ATOM 4655 N N . VAL B 1 222 ? -1.907 3.236 -12.914 1 95.94 222 VAL B N 1
ATOM 4656 C CA . VAL B 1 222 ? -2.111 1.793 -12.984 1 95.94 222 VAL B CA 1
ATOM 4657 C C . VAL B 1 222 ? -2.748 1.298 -11.688 1 95.94 222 VAL B C 1
ATOM 4659 O O . VAL B 1 222 ? -3.689 0.501 -11.719 1 95.94 222 VAL B O 1
ATOM 4662 N N . GLU B 1 223 ? -2.234 1.765 -10.633 1 95.38 223 GLU B N 1
ATOM 4663 C CA . GLU B 1 223 ? -2.764 1.385 -9.328 1 95.38 223 GLU B CA 1
ATOM 4664 C C . GLU B 1 223 ? -4.242 1.743 -9.211 1 95.38 223 GLU B C 1
ATOM 4666 O O . GLU B 1 223 ? -5.055 0.917 -8.789 1 95.38 223 GLU B O 1
ATOM 4671 N N . ALA B 1 224 ? -4.578 2.975 -9.57 1 95.69 224 ALA B N 1
ATOM 4672 C CA . ALA B 1 224 ? -5.957 3.449 -9.477 1 95.69 224 ALA B CA 1
ATOM 4673 C C . ALA B 1 224 ? -6.895 2.58 -10.312 1 95.69 224 ALA B C 1
ATOM 4675 O O . ALA B 1 224 ? -7.973 2.199 -9.852 1 95.69 224 ALA B O 1
ATOM 4676 N N . LEU B 1 225 ? -6.496 2.273 -11.539 1 94.56 225 LEU B N 1
ATOM 4677 C CA . LEU B 1 225 ? -7.297 1.417 -12.406 1 94.56 225 LEU B CA 1
ATOM 4678 C C . LEU B 1 225 ? -7.492 0.041 -11.781 1 94.56 225 LEU B C 1
ATOM 4680 O O . LEU B 1 225 ? -8.594 -0.515 -11.82 1 94.56 225 LEU B O 1
ATOM 4684 N N . SER B 1 226 ? -6.449 -0.461 -11.18 1 94.44 226 SER B N 1
ATOM 4685 C CA . SER B 1 226 ? -6.535 -1.779 -10.562 1 94.44 226 SER B CA 1
ATOM 4686 C C . SER B 1 226 ? -7.531 -1.783 -9.406 1 94.44 226 SER B C 1
ATOM 4688 O O . SER B 1 226 ? -8.109 -2.822 -9.086 1 94.44 226 SER B O 1
ATOM 4690 N N . HIS B 1 227 ? -7.707 -0.626 -8.742 1 93.31 227 HIS B N 1
ATOM 4691 C CA . HIS B 1 227 ? -8.664 -0.49 -7.648 1 93.31 227 HIS B CA 1
ATOM 4692 C C . HIS B 1 227 ? -10.062 -0.186 -8.172 1 93.31 227 HIS B C 1
ATOM 4694 O O . HIS B 1 227 ? -11 -0.034 -7.395 1 93.31 227 HIS B O 1
ATOM 4700 N N . GLY B 1 228 ? -10.211 -0.004 -9.555 1 92.5 228 GLY B N 1
ATOM 4701 C CA . GLY B 1 228 ? -11.523 0.153 -10.164 1 92.5 228 GLY B CA 1
ATOM 4702 C C . GLY B 1 228 ? -11.938 1.604 -10.32 1 92.5 228 GLY B C 1
ATOM 4703 O O . GLY B 1 228 ? -13.125 1.901 -10.484 1 92.5 228 GLY B O 1
ATOM 4704 N N . PHE B 1 229 ? -10.992 2.496 -10.266 1 94.12 229 PHE B N 1
ATOM 4705 C CA . PHE B 1 229 ? -11.344 3.904 -10.398 1 94.12 229 PHE B CA 1
ATOM 4706 C C . PHE B 1 229 ? -11.188 4.375 -11.836 1 94.12 229 PHE B C 1
ATOM 4708 O O . PHE B 1 229 ? -10.344 3.859 -12.578 1 94.12 229 PHE B O 1
ATOM 4715 N N . HIS B 1 230 ? -11.953 5.309 -12.18 1 93.81 230 HIS B N 1
ATOM 4716 C CA . HIS B 1 230 ? -11.93 5.902 -13.508 1 93.81 230 HIS B CA 1
ATOM 4717 C C . HIS B 1 230 ? -10.945 7.066 -13.57 1 93.81 230 HIS B C 1
ATOM 4719 O O . HIS B 1 230 ? -11.016 7.988 -12.758 1 93.81 230 HIS B O 1
ATOM 4725 N N . LEU B 1 231 ? -10.047 6.969 -14.586 1 95.75 231 LEU B N 1
ATOM 4726 C CA . LEU B 1 231 ? -9.109 8.062 -14.82 1 95.75 231 LEU B CA 1
ATOM 4727 C C . LEU B 1 231 ? -9.695 9.078 -15.797 1 95.75 231 LEU B C 1
ATOM 4729 O O . LEU B 1 231 ? -10.352 8.703 -16.766 1 95.75 231 LEU B O 1
ATOM 4733 N N . ALA B 1 232 ? -9.531 10.336 -15.492 1 95.94 232 ALA B N 1
ATOM 4734 C CA . ALA B 1 232 ? -9.984 11.414 -16.359 1 95.94 232 ALA B CA 1
ATOM 4735 C C . ALA B 1 232 ? -8.883 12.445 -16.594 1 95.94 232 ALA B C 1
ATOM 4737 O O . ALA B 1 232 ? -7.957 12.555 -15.781 1 95.94 232 ALA B O 1
ATOM 4738 N N . ASP B 1 233 ? -8.922 13.086 -17.719 1 95.25 233 ASP B N 1
ATOM 4739 C CA . ASP B 1 233 ? -8.031 14.234 -17.906 1 95.25 233 ASP B CA 1
ATOM 4740 C C . ASP B 1 233 ? -8.484 15.422 -17.062 1 95.25 233 ASP B C 1
ATOM 4742 O O . ASP B 1 233 ? -9.664 15.547 -16.734 1 95.25 233 ASP B O 1
ATOM 4746 N N . LYS B 1 234 ? -7.586 16.297 -16.812 1 96.25 234 LYS B N 1
ATOM 4747 C CA . LYS B 1 234 ? -7.801 17.406 -15.891 1 96.25 234 LYS B CA 1
ATOM 4748 C C . LYS B 1 234 ? -8.969 18.281 -16.344 1 96.25 234 LYS B C 1
ATOM 4750 O O . LYS B 1 234 ? -9.875 18.578 -15.562 1 96.25 234 LYS B O 1
ATOM 4755 N N . ALA B 1 235 ? -9 18.656 -17.594 1 96.44 235 ALA B N 1
ATOM 4756 C CA . ALA B 1 235 ? -10 19.578 -18.109 1 96.44 235 ALA B CA 1
ATOM 4757 C C . ALA B 1 235 ? -11.406 18.984 -18.016 1 96.44 235 ALA B C 1
ATOM 4759 O O . ALA B 1 235 ? -12.336 19.641 -17.531 1 96.44 235 ALA B O 1
ATOM 4760 N N . SER B 1 236 ? -11.547 17.734 -18.406 1 96.25 236 SER B N 1
ATOM 4761 C CA . SER B 1 236 ? -12.844 17.062 -18.375 1 96.25 236 SER B CA 1
ATOM 4762 C C . SER B 1 236 ? -13.336 16.891 -16.938 1 96.25 236 SER B C 1
ATOM 4764 O O . SER B 1 236 ? -14.523 17.062 -16.656 1 96.25 236 SER B O 1
ATOM 4766 N N . ALA B 1 237 ? -12.414 16.547 -16.062 1 97.31 237 ALA B N 1
ATOM 4767 C CA . ALA B 1 237 ? -12.773 16.344 -14.664 1 97.31 237 ALA B CA 1
ATOM 4768 C C . ALA B 1 237 ? -13.25 17.656 -14.039 1 97.31 237 ALA B C 1
ATOM 4770 O O . ALA B 1 237 ? -14.25 17.672 -13.312 1 97.31 237 ALA B O 1
ATOM 4771 N N . LEU B 1 238 ? -12.523 18.734 -14.32 1 97.69 238 LEU B N 1
ATOM 4772 C CA . LEU B 1 238 ? -12.875 20.047 -13.781 1 97.69 238 LEU B CA 1
ATOM 4773 C C . LEU B 1 238 ? -14.242 20.484 -14.289 1 97.69 238 LEU B C 1
ATOM 4775 O O . LEU B 1 238 ? -15.078 20.953 -13.516 1 97.69 238 LEU B O 1
ATOM 4779 N N . ALA B 1 239 ? -14.531 20.281 -15.539 1 96.5 239 ALA B N 1
ATOM 4780 C CA . ALA B 1 239 ? -15.758 20.766 -16.188 1 96.5 239 ALA B CA 1
ATOM 4781 C C . ALA B 1 239 ? -16.984 20.078 -15.609 1 96.5 239 ALA B C 1
ATOM 4783 O O . ALA B 1 239 ? -18.078 20.641 -15.602 1 96.5 239 ALA B O 1
ATOM 4784 N N . ARG B 1 240 ? -16.828 18.922 -15.055 1 96.25 240 ARG B N 1
ATOM 4785 C CA . ARG B 1 240 ? -17.984 18.141 -14.602 1 96.25 240 ARG B CA 1
ATOM 4786 C C . ARG B 1 240 ? -18.109 18.188 -13.086 1 96.25 240 ARG B C 1
ATOM 4788 O O . ARG B 1 240 ? -19.172 17.859 -12.539 1 96.25 240 ARG B O 1
ATOM 4795 N N . ALA B 1 241 ? -17.125 18.609 -12.375 1 97.5 241 ALA B N 1
ATOM 4796 C CA . ALA B 1 241 ? -17.031 18.391 -10.93 1 97.5 241 ALA B CA 1
ATOM 4797 C C . ALA B 1 241 ? -17.938 19.359 -10.172 1 97.5 241 ALA B C 1
ATOM 4799 O O . ALA B 1 241 ? -17.859 20.578 -10.375 1 97.5 241 ALA B O 1
ATOM 4800 N N . GLU B 1 242 ? -18.766 18.766 -9.375 1 97.31 242 GLU B N 1
ATOM 4801 C CA . GLU B 1 242 ? -19.484 19.531 -8.352 1 97.31 242 GLU B CA 1
ATOM 4802 C C . GLU B 1 242 ? -18.672 19.656 -7.078 1 97.31 242 GLU B C 1
ATOM 4804 O O . GLU B 1 242 ? -18.844 20.609 -6.309 1 97.31 242 GLU B O 1
ATOM 4809 N N . LEU B 1 243 ? -17.844 18.734 -6.855 1 98 243 LEU B N 1
ATOM 4810 C CA . LEU B 1 243 ? -16.891 18.672 -5.75 1 98 243 LEU B CA 1
ATOM 4811 C C . LEU B 1 243 ? -15.492 18.328 -6.254 1 98 243 LEU B C 1
ATOM 4813 O O . LEU B 1 243 ? -15.312 17.312 -6.941 1 98 243 LEU B O 1
ATOM 4817 N N . LEU B 1 244 ? -14.57 19.188 -5.992 1 98.06 244 LEU B N 1
ATOM 4818 C CA . LEU B 1 244 ? -13.164 18.938 -6.293 1 98.06 244 LEU B CA 1
ATOM 4819 C C . LEU B 1 244 ? -12.352 18.812 -5.008 1 98.06 244 LEU B C 1
ATOM 4821 O O . LEU B 1 244 ? -12.359 19.719 -4.172 1 98.06 244 LEU B O 1
ATOM 4825 N N . ILE B 1 245 ? -11.68 17.734 -4.793 1 97.62 245 ILE B N 1
ATOM 4826 C CA . ILE B 1 245 ? -10.727 17.562 -3.701 1 97.62 245 ILE B CA 1
ATOM 4827 C C . ILE B 1 245 ? -9.312 17.453 -4.262 1 97.62 245 ILE B C 1
ATOM 4829 O O . ILE B 1 245 ? -9.023 16.578 -5.078 1 97.62 245 ILE B O 1
ATOM 4833 N N . CYS B 1 246 ? -8.484 18.328 -3.877 1 96.81 246 CYS B N 1
ATOM 4834 C CA . CYS B 1 246 ? -7.094 18.344 -4.332 1 96.81 246 CYS B CA 1
ATOM 4835 C C . CYS B 1 246 ? -6.168 17.766 -3.273 1 96.81 246 CYS B C 1
ATOM 4837 O O . CYS B 1 246 ? -6.039 18.312 -2.178 1 96.81 246 CYS B O 1
ATOM 4839 N N . ALA B 1 247 ? -5.508 16.672 -3.609 1 96 247 ALA B N 1
ATOM 4840 C CA . ALA B 1 247 ? -4.645 15.961 -2.664 1 96 247 ALA B CA 1
ATOM 4841 C C . ALA B 1 247 ? -3.25 15.75 -3.242 1 96 247 ALA B C 1
ATOM 4843 O O . ALA B 1 247 ? -2.664 14.672 -3.092 1 96 247 ALA B O 1
ATOM 4844 N N . THR B 1 248 ? -2.705 16.672 -3.904 1 92.94 248 THR B N 1
ATOM 4845 C CA . THR B 1 248 ? -1.412 16.516 -4.562 1 92.94 248 THR B CA 1
ATOM 4846 C C . THR B 1 248 ? -0.313 17.219 -3.77 1 92.94 248 THR B C 1
ATOM 4848 O O . THR B 1 248 ? 0.829 16.75 -3.74 1 92.94 248 THR B O 1
ATOM 4851 N N . GLY B 1 249 ? -0.659 18.328 -3.242 1 87.06 249 GLY B N 1
ATOM 4852 C CA . GLY B 1 249 ? 0.305 19.172 -2.547 1 87.06 249 GLY B CA 1
ATOM 4853 C C . GLY B 1 249 ? 1.342 19.781 -3.473 1 87.06 249 GLY B C 1
ATOM 4854 O O . GLY B 1 249 ? 2.457 20.094 -3.047 1 87.06 249 GLY B O 1
ATOM 4855 N N . ASN B 1 250 ? 1.021 19.906 -4.762 1 87.88 250 ASN B N 1
ATOM 4856 C CA . ASN B 1 250 ? 2.047 20.312 -5.719 1 87.88 250 ASN B CA 1
ATOM 4857 C C . ASN B 1 250 ? 1.53 21.375 -6.672 1 87.88 250 ASN B C 1
ATOM 4859 O O . ASN B 1 250 ? 1.877 21.375 -7.855 1 87.88 250 ASN B O 1
ATOM 4863 N N . GLY B 1 251 ? 0.604 22.219 -6.18 1 89.88 251 GLY B N 1
ATOM 4864 C CA . GLY B 1 251 ? 0.124 23.328 -7.004 1 89.88 251 GLY B CA 1
ATOM 4865 C C . GLY B 1 251 ? -0.631 22.859 -8.234 1 89.88 251 GLY B C 1
ATOM 4866 O O . GLY B 1 251 ? -0.436 23.391 -9.328 1 89.88 251 GLY B O 1
ATOM 4867 N N . ALA B 1 252 ? -1.434 21.875 -8.062 1 89.94 252 ALA B N 1
ATOM 4868 C CA . ALA B 1 252 ? -2.068 21.188 -9.188 1 89.94 252 ALA B CA 1
ATOM 4869 C C . ALA B 1 252 ? -3.219 22.016 -9.75 1 89.94 252 ALA B C 1
ATOM 4871 O O . ALA B 1 252 ? -3.705 21.75 -10.852 1 89.94 252 ALA B O 1
ATOM 4872 N N . LEU B 1 253 ? -3.627 23.047 -9.039 1 93.44 253 LEU B N 1
ATOM 4873 C CA . LEU B 1 253 ? -4.781 23.828 -9.461 1 93.44 253 LEU B CA 1
ATOM 4874 C C . LEU B 1 253 ? -4.383 25.281 -9.719 1 93.44 253 LEU B C 1
ATOM 4876 O O . LEU B 1 253 ? -3.951 25.984 -8.805 1 93.44 253 LEU B O 1
ATOM 4880 N N . SER B 1 254 ? -4.547 25.766 -10.93 1 93.75 254 SER B N 1
ATOM 4881 C CA . SER B 1 254 ? -4.262 27.141 -11.297 1 93.75 254 SER B CA 1
ATOM 4882 C C . SER B 1 254 ? -5.527 28 -11.258 1 93.75 254 SER B C 1
ATOM 4884 O O . SER B 1 254 ? -6.637 27.469 -11.156 1 93.75 254 SER B O 1
ATOM 4886 N N . SER B 1 255 ? -5.27 29.297 -11.367 1 92.75 255 SER B N 1
ATOM 4887 C CA . SER B 1 255 ? -6.41 30.203 -11.453 1 92.75 255 SER B CA 1
ATOM 4888 C C . SER B 1 255 ? -7.242 29.938 -12.703 1 92.75 255 SER B C 1
ATOM 4890 O O . SER B 1 255 ? -8.469 30.062 -12.68 1 92.75 255 SER B O 1
ATOM 4892 N N . ALA B 1 256 ? -6.574 29.547 -13.805 1 93.88 256 ALA B N 1
ATOM 4893 C CA . ALA B 1 256 ? -7.273 29.203 -15.039 1 93.88 256 ALA B CA 1
ATOM 4894 C C . ALA B 1 256 ? -8.148 27.969 -14.852 1 93.88 256 ALA B C 1
ATOM 4896 O O . ALA B 1 256 ? -9.234 27.875 -15.422 1 93.88 256 ALA B O 1
ATOM 4897 N N . ASP B 1 257 ? -7.688 27.062 -14.047 1 95.81 257 ASP B N 1
ATOM 4898 C CA . ASP B 1 257 ? -8.445 25.844 -13.773 1 95.81 257 ASP B CA 1
ATOM 4899 C C . ASP B 1 257 ? -9.75 26.156 -13.055 1 95.81 257 ASP B C 1
ATOM 4901 O O . ASP B 1 257 ? -10.766 25.484 -13.281 1 95.81 257 ASP B O 1
ATOM 4905 N N . LEU B 1 258 ? -9.734 27.141 -12.219 1 95.06 258 LEU B N 1
ATOM 4906 C CA . LEU B 1 258 ? -10.922 27.516 -11.453 1 95.06 258 LEU B CA 1
ATOM 4907 C C . LEU B 1 258 ? -12.047 27.984 -12.375 1 95.06 258 LEU B C 1
ATOM 4909 O O . LEU B 1 258 ? -13.227 27.812 -12.055 1 95.06 258 LEU B O 1
ATOM 4913 N N . LEU B 1 259 ? -11.648 28.484 -13.492 1 95.31 259 LEU B N 1
ATOM 4914 C CA . LEU B 1 259 ? -12.625 29.016 -14.438 1 95.31 259 LEU B CA 1
ATOM 4915 C C . LEU B 1 259 ? -13.312 27.875 -15.188 1 95.31 259 LEU B C 1
ATOM 4917 O O . LEU B 1 259 ? -14.359 28.078 -15.805 1 95.31 259 LEU B O 1
ATOM 4921 N N . LEU B 1 260 ? -12.75 26.688 -15.148 1 96.5 260 LEU B N 1
ATOM 4922 C CA . LEU B 1 260 ? -13.305 25.531 -15.844 1 96.5 260 LEU B CA 1
ATOM 4923 C C . LEU B 1 260 ? -14.375 24.859 -14.992 1 96.5 260 LEU B C 1
ATOM 4925 O O . LEU B 1 260 ? -15.148 24.047 -15.5 1 96.5 260 LEU B O 1
ATOM 4929 N N . LEU B 1 261 ? -14.414 25.172 -13.688 1 97 261 LEU B N 1
ATOM 4930 C CA . LEU B 1 261 ? -15.336 24.516 -12.773 1 97 261 LEU B CA 1
ATOM 4931 C C . LEU B 1 261 ? -16.781 24.922 -13.055 1 97 261 LEU B C 1
ATOM 4933 O O . LEU B 1 261 ? -17.031 26 -13.594 1 97 261 LEU B O 1
ATOM 4937 N N . GLN B 1 262 ? -17.703 24.109 -12.641 1 95.5 262 GLN B N 1
ATOM 4938 C CA . GLN B 1 262 ? -19.125 24.438 -12.719 1 95.5 262 GLN B CA 1
ATOM 4939 C C . GLN B 1 262 ? -19.484 25.547 -11.734 1 95.5 262 GLN B C 1
ATOM 4941 O O . GLN B 1 262 ? -18.828 25.703 -10.703 1 95.5 262 GLN B O 1
ATOM 4946 N N . ASP B 1 263 ? -20.562 26.25 -12.195 1 96.88 263 ASP B N 1
ATOM 4947 C CA . ASP B 1 263 ? -21.125 27.188 -11.234 1 96.88 263 ASP B CA 1
ATOM 4948 C C . ASP B 1 263 ? -21.562 26.469 -9.961 1 96.88 263 ASP B C 1
ATOM 4950 O O . ASP B 1 263 ? -22.25 25.438 -10.023 1 96.88 263 ASP B O 1
ATOM 4954 N N . GLY B 1 264 ? -21.031 26.969 -8.852 1 97.12 264 GLY B N 1
ATOM 4955 C CA . GLY B 1 264 ? -21.438 26.391 -7.574 1 97.12 264 GLY B CA 1
ATOM 4956 C C . GLY B 1 264 ? -20.547 25.266 -7.109 1 97.12 264 GLY B C 1
ATOM 4957 O O . GLY B 1 264 ? -20.781 24.688 -6.047 1 97.12 264 GLY B O 1
ATOM 4958 N N . ALA B 1 265 ? -19.5 24.953 -7.836 1 97.94 265 ALA B N 1
ATOM 4959 C CA . ALA B 1 265 ? -18.609 23.859 -7.477 1 97.94 265 ALA B CA 1
ATOM 4960 C C . ALA B 1 265 ? -17.938 24.109 -6.129 1 97.94 265 ALA B C 1
ATOM 4962 O O . ALA B 1 265 ? -17.625 25.25 -5.789 1 97.94 265 ALA B O 1
ATOM 4963 N N . MET B 1 266 ? -17.719 23.078 -5.352 1 97.94 266 MET B N 1
ATOM 4964 C CA . MET B 1 266 ? -17 23.125 -4.078 1 97.94 266 MET B CA 1
ATOM 4965 C C . MET B 1 266 ? -15.578 22.609 -4.238 1 97.94 266 MET B C 1
ATOM 4967 O O . MET B 1 266 ? -15.352 21.609 -4.918 1 97.94 266 MET B O 1
ATOM 4971 N N . LEU B 1 267 ? -14.688 23.359 -3.641 1 97.19 267 LEU B N 1
ATOM 4972 C CA . LEU B 1 267 ? -13.281 22.984 -3.695 1 97.19 267 LEU B CA 1
ATOM 4973 C C . LEU B 1 267 ? -12.727 22.734 -2.295 1 97.19 267 LEU B C 1
ATOM 4975 O O . LEU B 1 267 ? -12.867 23.594 -1.413 1 97.19 267 LEU B O 1
ATOM 4979 N N . ALA B 1 268 ? -12.133 21.578 -2.076 1 96.44 268 ALA B N 1
ATOM 4980 C CA . ALA B 1 268 ? -11.484 21.219 -0.816 1 96.44 268 ALA B CA 1
ATOM 4981 C C . ALA B 1 268 ? -10.008 20.891 -1.034 1 96.44 268 ALA B C 1
ATOM 4983 O O . ALA B 1 268 ? -9.656 20.234 -2.014 1 96.44 268 ALA B O 1
ATOM 4984 N N . SER B 1 269 ? -9.219 21.359 -0.144 1 95.12 269 SER B N 1
ATOM 4985 C CA . SER B 1 269 ? -7.785 21.062 -0.165 1 95.12 269 SER B CA 1
ATOM 4986 C C . SER B 1 269 ? -7.395 20.141 0.979 1 95.12 269 SER B C 1
ATOM 4988 O O . SER B 1 269 ? -7.918 20.25 2.09 1 95.12 269 SER B O 1
ATOM 4990 N N . VAL B 1 270 ? -6.465 19.203 0.653 1 94.06 270 VAL B N 1
ATOM 4991 C CA . VAL B 1 270 ? -5.988 18.25 1.654 1 94.06 270 VAL B CA 1
ATOM 4992 C C . VAL B 1 270 ? -4.773 18.828 2.377 1 94.06 270 VAL B C 1
ATOM 4994 O O . VAL B 1 270 ? -4.574 18.578 3.568 1 94.06 270 VAL B O 1
ATOM 4997 N N . THR B 1 271 ? -3.939 19.531 1.66 1 89 271 THR B N 1
ATOM 4998 C CA . THR B 1 271 ? -2.801 20.219 2.246 1 89 271 THR B CA 1
ATOM 4999 C C . THR B 1 271 ? -3.043 21.734 2.273 1 89 271 THR B C 1
ATOM 5001 O O . THR B 1 271 ? -4.133 22.203 1.938 1 89 271 THR B O 1
ATOM 5004 N N . SER B 1 272 ? -2.086 22.469 2.756 1 84.19 272 SER B N 1
ATOM 5005 C CA . SER B 1 272 ? -2.215 23.922 2.812 1 84.19 272 SER B CA 1
ATOM 5006 C C . SER B 1 272 ? -2.506 24.5 1.433 1 84.19 272 SER B C 1
ATOM 5008 O O . SER B 1 272 ? -2.059 23.969 0.418 1 84.19 272 SER B O 1
ATOM 5010 N N . ALA B 1 273 ? -3.277 25.531 1.436 1 82.56 273 ALA B N 1
ATOM 5011 C CA . ALA B 1 273 ? -3.654 26.188 0.187 1 82.56 273 ALA B CA 1
ATOM 5012 C C . ALA B 1 273 ? -2.422 26.562 -0.636 1 82.56 273 ALA B C 1
ATOM 5014 O O . ALA B 1 273 ? -2.4 26.359 -1.854 1 82.56 273 ALA B O 1
ATOM 5015 N N . ASP B 1 274 ? -1.407 26.938 0.021 1 80.5 274 ASP B N 1
ATOM 5016 C CA . ASP B 1 274 ? -0.185 27.359 -0.65 1 80.5 274 ASP B CA 1
ATOM 5017 C C . ASP B 1 274 ? 0.529 26.188 -1.308 1 80.5 274 ASP B C 1
ATOM 5019 O O . ASP B 1 274 ? 1.341 26.375 -2.217 1 80.5 274 ASP B O 1
ATOM 5023 N N . ASP B 1 275 ? 0.22 25.047 -0.848 1 83.81 275 ASP B N 1
ATOM 5024 C CA . ASP B 1 275 ? 0.844 23.859 -1.425 1 83.81 275 ASP B CA 1
ATOM 5025 C C . ASP B 1 275 ? -0.014 23.281 -2.545 1 83.81 275 ASP B C 1
ATOM 5027 O O . ASP B 1 275 ? 0.512 22.734 -3.518 1 83.81 275 ASP B O 1
ATOM 5031 N N . GLU B 1 276 ? -1.291 23.422 -2.449 1 86.69 276 GLU B N 1
ATOM 5032 C CA . GLU B 1 276 ? -2.205 22.766 -3.377 1 86.69 276 GLU B CA 1
ATOM 5033 C C . GLU B 1 276 ? -2.479 23.641 -4.598 1 86.69 276 GLU B C 1
ATOM 5035 O O . GLU B 1 276 ? -2.639 23.125 -5.711 1 86.69 276 GLU B O 1
ATOM 5040 N N . PHE B 1 277 ? -2.527 24.953 -4.379 1 89.19 277 PHE B N 1
ATOM 5041 C CA . PHE B 1 277 ? -2.889 25.875 -5.445 1 89.19 277 PHE B CA 1
ATOM 5042 C C . PHE B 1 277 ? -1.645 26.516 -6.051 1 89.19 277 PHE B C 1
ATOM 5044 O O . PHE B 1 277 ? -0.664 26.766 -5.348 1 89.19 277 PHE B O 1
ATOM 5051 N N . ALA B 1 278 ? -1.708 26.766 -7.32 1 89.81 278 ALA B N 1
ATOM 5052 C CA . ALA B 1 278 ? -0.614 27.438 -8.016 1 89.81 278 ALA B CA 1
ATOM 5053 C C . ALA B 1 278 ? -0.739 28.953 -7.883 1 89.81 278 ALA B C 1
ATOM 5055 O O . ALA B 1 278 ? -0.166 29.703 -8.68 1 89.81 278 ALA B O 1
ATOM 5056 N N . PHE B 1 279 ? -1.638 29.391 -6.949 1 85.81 279 PHE B N 1
ATOM 5057 C CA . PHE B 1 279 ? -1.898 30.797 -6.68 1 85.81 279 PHE B CA 1
ATOM 5058 C C . PHE B 1 279 ? -2.199 31.016 -5.199 1 85.81 279 PHE B C 1
ATOM 5060 O O . PHE B 1 279 ? -2.535 30.062 -4.48 1 85.81 279 PHE B O 1
ATOM 5067 N N . THR B 1 280 ? -1.955 32.25 -4.77 1 86.19 280 THR B N 1
ATOM 5068 C CA . THR B 1 280 ? -2.512 32.625 -3.477 1 86.19 280 THR B CA 1
ATOM 5069 C C . THR B 1 280 ? -3.865 33.312 -3.648 1 86.19 280 THR B C 1
ATOM 5071 O O . THR B 1 280 ? -4.156 33.875 -4.711 1 86.19 280 THR B O 1
ATOM 5074 N N . LEU B 1 281 ? -4.676 33.188 -2.625 1 83 281 LEU B N 1
ATOM 5075 C CA . LEU B 1 281 ? -5.977 33.844 -2.691 1 83 281 LEU B CA 1
ATOM 5076 C C . LEU B 1 281 ? -5.816 35.344 -2.908 1 83 281 LEU B C 1
ATOM 5078 O O . LEU B 1 281 ? -6.621 35.969 -3.607 1 83 281 LEU B O 1
ATOM 5082 N N . ALA B 1 282 ? -4.781 35.812 -2.34 1 84.25 282 ALA B N 1
ATOM 5083 C CA . ALA B 1 282 ? -4.5 37.25 -2.512 1 84.25 282 ALA B CA 1
ATOM 5084 C C . ALA B 1 282 ? -4.188 37.562 -3.969 1 84.25 282 ALA B C 1
ATOM 5086 O O . ALA B 1 282 ? -4.645 38.594 -4.496 1 84.25 282 ALA B O 1
ATOM 5087 N N . GLU B 1 283 ? -3.496 36.688 -4.59 1 88.56 283 GLU B N 1
ATOM 5088 C CA . GLU B 1 283 ? -3.113 36.875 -5.988 1 88.56 283 GLU B CA 1
ATOM 5089 C C . GLU B 1 283 ? -4.312 36.719 -6.914 1 88.56 283 GLU B C 1
ATOM 5091 O O . GLU B 1 283 ? -4.383 37.375 -7.969 1 88.56 283 GLU B O 1
ATOM 5096 N N . LEU B 1 284 ? -5.145 35.844 -6.578 1 89.19 284 LEU B N 1
ATOM 5097 C CA . LEU B 1 284 ? -6.336 35.625 -7.391 1 89.19 284 LEU B CA 1
ATOM 5098 C C . LEU B 1 284 ? -7.141 36.906 -7.531 1 89.19 284 LEU B C 1
ATOM 5100 O O . LEU B 1 284 ? -7.574 37.25 -8.633 1 89.19 284 LEU B O 1
ATOM 5104 N N . GLY B 1 285 ? -7.344 37.625 -6.473 1 89.88 285 GLY B N 1
ATOM 5105 C CA . GLY B 1 285 ? -7.945 38.969 -6.492 1 89.88 285 GLY B CA 1
ATOM 5106 C C . GLY B 1 285 ? -9.445 38.938 -6.727 1 89.88 285 GLY B C 1
ATOM 5107 O O . GLY B 1 285 ? -10.055 39.969 -7.02 1 89.88 285 GLY B O 1
ATOM 5108 N N . TRP B 1 286 ? -10.094 37.812 -6.738 1 93.88 286 TRP B N 1
ATOM 5109 C CA . TRP B 1 286 ? -11.539 37.688 -6.879 1 93.88 286 TRP B CA 1
ATOM 5110 C C . TRP B 1 286 ? -12.242 38.062 -5.57 1 93.88 286 TRP B C 1
ATOM 5112 O O . TRP B 1 286 ? -11.758 37.719 -4.488 1 93.88 286 TRP B O 1
ATOM 5122 N N . PRO B 1 287 ? -13.352 38.844 -5.68 1 95.44 287 PRO B N 1
ATOM 5123 C CA . PRO B 1 287 ? -14.102 39.094 -4.445 1 95.44 287 PRO B CA 1
ATOM 5124 C C . PRO B 1 287 ? -14.461 37.812 -3.709 1 95.44 287 PRO B C 1
ATOM 5126 O O . PRO B 1 287 ? -14.82 36.812 -4.344 1 95.44 287 PRO B O 1
ATOM 5129 N N . SER B 1 288 ? -14.164 37.781 -2.506 1 94.75 288 SER B N 1
ATOM 5130 C CA . SER B 1 288 ? -14.438 36.594 -1.683 1 94.75 288 SER B CA 1
ATOM 5131 C C . SER B 1 288 ? -15.195 36.969 -0.415 1 94.75 288 SER B C 1
ATOM 5133 O O . SER B 1 288 ? -15 38.062 0.132 1 94.75 288 SER B O 1
ATOM 5135 N N . GLN B 1 289 ? -16.188 36.125 -0.011 1 96.31 289 GLN B N 1
ATOM 5136 C CA . GLN B 1 289 ? -16.984 36.344 1.19 1 96.31 289 GLN B CA 1
ATOM 5137 C C . GLN B 1 289 ? -17.25 35.031 1.913 1 96.31 289 GLN B C 1
ATOM 5139 O O . GLN B 1 289 ? -17.594 34.031 1.283 1 96.31 289 GLN B O 1
ATOM 5144 N N . GLU B 1 290 ? -16.984 35 3.203 1 97 290 GLU B N 1
ATOM 5145 C CA . GLU B 1 290 ? -17.391 33.812 3.977 1 97 290 GLU B CA 1
ATOM 5146 C C . GLU B 1 290 ? -18.891 33.781 4.188 1 97 290 GLU B C 1
ATOM 5148 O O . GLU B 1 290 ? -19.453 34.625 4.875 1 97 290 GLU B O 1
ATOM 5153 N N . ILE B 1 291 ? -19.578 32.844 3.658 1 96.31 291 ILE B N 1
ATOM 5154 C CA . ILE B 1 291 ? -21.047 32.844 3.627 1 96.31 291 ILE B CA 1
ATOM 5155 C C . ILE B 1 291 ? -21.594 31.953 4.727 1 96.31 291 ILE B C 1
ATOM 5157 O O . ILE B 1 291 ? -22.75 32.062 5.109 1 96.31 291 ILE B O 1
ATOM 5161 N N . CYS B 1 292 ? -20.891 31.016 5.207 1 93.31 292 CYS B N 1
ATOM 5162 C CA . CYS B 1 292 ? -21.141 30.203 6.391 1 93.31 292 CYS B CA 1
ATOM 5163 C C . CYS B 1 292 ? -19.828 29.75 7.027 1 93.31 292 CYS B C 1
ATOM 5165 O O . CYS B 1 292 ? -18.75 30.125 6.57 1 93.31 292 CYS B O 1
ATOM 5167 N N . HIS B 1 293 ? -19.922 29 8.055 1 92.12 293 HIS B N 1
ATOM 5168 C CA . HIS B 1 293 ? -18.75 28.641 8.836 1 92.12 293 HIS B CA 1
ATOM 5169 C C . HIS B 1 293 ? -17.672 28 7.965 1 92.12 293 HIS B C 1
ATOM 5171 O O . HIS B 1 293 ? -17.828 26.875 7.5 1 92.12 293 HIS B O 1
ATOM 5177 N N . ARG B 1 294 ? -16.578 28.734 7.66 1 95.06 294 ARG B N 1
ATOM 5178 C CA . ARG B 1 294 ? -15.352 28.281 7.02 1 95.06 294 ARG B CA 1
ATOM 5179 C C . ARG B 1 294 ? -15.578 27.984 5.543 1 95.06 294 ARG B C 1
ATOM 5181 O O . ARG B 1 294 ? -14.82 27.219 4.93 1 95.06 294 ARG B O 1
ATOM 5188 N N . VAL B 1 295 ? -16.688 28.547 4.977 1 97.06 295 VAL B N 1
ATOM 5189 C CA . VAL B 1 295 ? -16.922 28.406 3.545 1 97.06 295 VAL B CA 1
ATOM 5190 C C . VAL B 1 295 ? -16.797 29.766 2.863 1 97.06 295 VAL B C 1
ATOM 5192 O O . VAL B 1 295 ? -17.578 30.688 3.152 1 97.06 295 VAL B O 1
ATOM 5195 N N . LEU B 1 296 ? -15.852 29.844 2.01 1 96.75 296 LEU B N 1
ATOM 5196 C CA . LEU B 1 296 ? -15.617 31.078 1.264 1 96.75 296 LEU B CA 1
ATOM 5197 C C . LEU B 1 296 ? -16.25 31.016 -0.121 1 96.75 296 LEU B C 1
ATOM 5199 O O . LEU B 1 296 ? -15.984 30.078 -0.883 1 96.75 296 LEU B O 1
ATOM 5203 N N . ARG B 1 297 ? -17.125 31.906 -0.419 1 97.44 297 ARG B N 1
ATOM 5204 C CA . ARG B 1 297 ? -17.672 32.062 -1.768 1 97.44 297 ARG B CA 1
ATOM 5205 C C . ARG B 1 297 ? -16.781 32.969 -2.611 1 97.44 297 ARG B C 1
ATOM 5207 O O . ARG B 1 297 ? -16.438 34.094 -2.197 1 97.44 297 ARG B O 1
ATOM 5214 N N . LEU B 1 298 ? -16.328 32.5 -3.719 1 96.56 298 LEU B N 1
ATOM 5215 C CA . LEU B 1 298 ? -15.531 33.25 -4.668 1 96.56 298 LEU B CA 1
ATOM 5216 C C . LEU B 1 298 ? -16.359 33.688 -5.875 1 96.56 298 LEU B C 1
ATOM 5218 O O . LEU B 1 298 ? -16.984 32.844 -6.527 1 96.56 298 LEU B O 1
ATOM 5222 N N . ALA B 1 299 ? -16.344 34.969 -6.113 1 96.94 299 ALA B N 1
ATOM 5223 C CA . ALA B 1 299 ? -17.016 35.5 -7.305 1 96.94 299 ALA B CA 1
ATOM 5224 C C . ALA B 1 299 ? -16.078 35.5 -8.508 1 96.94 299 ALA B C 1
ATOM 5226 O O . ALA B 1 299 ? -15.078 36.219 -8.516 1 96.94 299 ALA B O 1
ATOM 5227 N N . ARG B 1 300 ? -16.406 34.781 -9.523 1 95.69 300 ARG B N 1
ATOM 5228 C CA . ARG B 1 300 ? -15.594 34.719 -10.734 1 95.69 300 ARG B CA 1
ATOM 5229 C C . ARG B 1 300 ? -15.883 35.906 -11.656 1 95.69 300 ARG B C 1
ATOM 5231 O O . ARG B 1 300 ? -16.922 36.562 -11.516 1 95.69 300 ARG B O 1
ATOM 5238 N N . PRO B 1 301 ? -14.953 36.125 -12.539 1 93.75 301 PRO B N 1
ATOM 5239 C CA . PRO B 1 301 ? -15.125 37.281 -13.438 1 93.75 301 PRO B CA 1
ATOM 5240 C C . PRO B 1 301 ? -16.391 37.188 -14.289 1 93.75 301 PRO B C 1
ATOM 5242 O O . PRO B 1 301 ? -16.938 38.219 -14.695 1 93.75 301 PRO B O 1
ATOM 5245 N N . ASP B 1 302 ? -16.891 36.062 -14.5 1 94.31 302 ASP B N 1
ATOM 5246 C CA . ASP B 1 302 ? -18.062 35.875 -15.367 1 94.31 302 ASP B CA 1
ATOM 5247 C C . ASP B 1 302 ? -19.359 35.969 -14.57 1 94.31 302 ASP B C 1
ATOM 5249 O O . ASP B 1 302 ? -20.438 35.719 -15.109 1 94.31 302 ASP B O 1
ATOM 5253 N N . GLY B 1 303 ? -19.25 36.219 -13.289 1 94.94 303 GLY B N 1
ATOM 5254 C CA . GLY B 1 303 ? -20.422 36.438 -12.469 1 94.94 303 GLY B CA 1
ATOM 5255 C C . GLY B 1 303 ? -20.875 35.219 -11.719 1 94.94 303 GLY B C 1
ATOM 5256 O O . GLY B 1 303 ? -21.766 35.281 -10.875 1 94.94 303 GLY B O 1
ATOM 5257 N N . THR B 1 304 ? -20.281 34.125 -12.062 1 96.56 304 THR B N 1
ATOM 5258 C CA . THR B 1 304 ? -20.625 32.875 -11.352 1 96.56 304 THR B CA 1
ATOM 5259 C C . THR B 1 304 ? -19.797 32.75 -10.07 1 96.56 304 THR B C 1
ATOM 5261 O O . THR B 1 304 ? -18.938 33.594 -9.797 1 96.56 304 THR B O 1
ATOM 5264 N N . PHE B 1 305 ? -20.188 31.688 -9.234 1 97.25 305 PHE B N 1
ATOM 5265 C CA . PHE B 1 305 ? -19.531 31.531 -7.949 1 97.25 305 PHE B CA 1
ATOM 5266 C C . PHE B 1 305 ? -19.016 30.109 -7.781 1 97.25 305 PHE B C 1
ATOM 5268 O O . PHE B 1 305 ? -19.578 29.172 -8.328 1 97.25 305 PHE B O 1
ATOM 5275 N N . ILE B 1 306 ? -17.953 29.984 -7.07 1 97.56 306 ILE B N 1
ATOM 5276 C CA . ILE B 1 306 ? -17.5 28.703 -6.559 1 97.56 306 ILE B CA 1
ATOM 5277 C C . ILE B 1 306 ? -17.219 28.812 -5.059 1 97.56 306 ILE B C 1
ATOM 5279 O O . ILE B 1 306 ? -17.172 29.922 -4.512 1 97.56 306 ILE B O 1
ATOM 5283 N N . TYR B 1 307 ? -17.109 27.688 -4.391 1 97.69 307 TYR B N 1
ATOM 5284 C CA . TYR B 1 307 ? -16.953 27.688 -2.941 1 97.69 307 TYR B CA 1
ATOM 5285 C C . TYR B 1 307 ? -15.641 27.016 -2.533 1 97.69 307 TYR B C 1
ATOM 5287 O O . TYR B 1 307 ? -15.328 25.922 -2.996 1 97.69 307 TYR B O 1
ATOM 5295 N N . LEU B 1 308 ? -14.883 27.703 -1.721 1 96.81 308 LEU B N 1
ATOM 5296 C CA . LEU B 1 308 ? -13.703 27.109 -1.09 1 96.81 308 LEU B CA 1
ATOM 5297 C C . LEU B 1 308 ? -14.039 26.609 0.309 1 96.81 308 LEU B C 1
ATOM 5299 O O . LEU B 1 308 ? -14.383 27.391 1.195 1 96.81 308 LEU B O 1
ATOM 5303 N N . LEU B 1 309 ? -13.953 25.312 0.469 1 97.06 309 LEU B N 1
ATOM 5304 C CA . LEU B 1 309 ? -14.156 24.719 1.785 1 97.06 309 LEU B CA 1
ATOM 5305 C C . LEU B 1 309 ? -12.961 24.969 2.689 1 97.06 309 LEU B C 1
ATOM 5307 O O . LEU B 1 309 ? -11.812 24.953 2.227 1 97.06 309 LEU B O 1
ATOM 5311 N N . ASN B 1 310 ? -13.266 25.266 3.945 1 96.19 310 ASN B N 1
ATOM 5312 C CA . ASN B 1 310 ? -12.266 25.656 4.934 1 96.19 310 ASN B CA 1
ATOM 5313 C C . ASN B 1 310 ? -11.422 26.828 4.445 1 96.19 310 ASN B C 1
ATOM 5315 O O . ASN B 1 310 ? -10.203 26.844 4.625 1 96.19 310 ASN B O 1
ATOM 5319 N N . ARG B 1 311 ? -12.055 27.719 3.674 1 93.69 311 ARG B N 1
ATOM 5320 C CA . ARG B 1 311 ? -11.43 28.922 3.152 1 93.69 311 ARG B CA 1
ATOM 5321 C C . ARG B 1 311 ? -10.242 28.578 2.252 1 93.69 311 ARG B C 1
ATOM 5323 O O . ARG B 1 311 ? -9.266 29.328 2.188 1 93.69 311 ARG B O 1
ATOM 5330 N N . GLY B 1 312 ? -10.211 27.344 1.757 1 92.81 312 GLY B N 1
ATOM 5331 C CA . GLY B 1 312 ? -9.156 26.906 0.854 1 92.81 312 GLY B CA 1
ATOM 5332 C C . GLY B 1 312 ? -8.031 26.188 1.56 1 92.81 312 GLY B C 1
ATOM 5333 O O . GLY B 1 312 ? -7.172 25.578 0.911 1 92.81 312 GLY B O 1
ATOM 5334 N N . GLU B 1 313 ? -8.07 26.203 2.877 1 92.56 313 GLU B N 1
ATOM 5335 C CA . GLU B 1 313 ? -7.035 25.531 3.658 1 92.56 313 GLU B CA 1
ATOM 5336 C C . GLU B 1 313 ? -7.344 24.047 3.822 1 92.56 313 GLU B C 1
ATOM 5338 O O . GLU B 1 313 ? -8.406 23.578 3.398 1 92.56 313 GLU B O 1
ATOM 5343 N N . ALA B 1 314 ? -6.445 23.328 4.445 1 93.62 314 ALA B N 1
ATOM 5344 C CA . ALA B 1 314 ? -6.629 21.891 4.629 1 93.62 314 ALA B CA 1
ATOM 5345 C C . ALA B 1 314 ? -7.938 21.594 5.355 1 93.62 314 ALA B C 1
ATOM 5347 O O . ALA B 1 314 ? -8.117 21.984 6.512 1 93.62 314 ALA B O 1
ATOM 5348 N N . VAL B 1 315 ? -8.797 20.875 4.734 1 95.62 315 VAL B N 1
ATOM 5349 C CA . VAL B 1 315 ? -10.188 20.75 5.164 1 95.62 315 VAL B CA 1
ATOM 5350 C C . VAL B 1 315 ? -10.273 19.844 6.391 1 95.62 315 VAL B C 1
ATOM 5352 O O . VAL B 1 315 ? -11.18 19.984 7.215 1 95.62 315 VAL B O 1
ATOM 5355 N N . ASN B 1 316 ? -9.266 18.922 6.582 1 93.06 316 ASN B N 1
ATOM 5356 C CA . ASN B 1 316 ? -9.328 17.984 7.695 1 93.06 316 ASN B CA 1
ATOM 5357 C C . ASN B 1 316 ? -9.133 18.688 9.031 1 93.06 316 ASN B C 1
ATOM 5359 O O . ASN B 1 316 ? -9.406 18.109 10.086 1 93.06 316 ASN B O 1
ATOM 5363 N N . PHE B 1 317 ? -8.797 19.938 9.039 1 91.31 317 PHE B N 1
ATOM 5364 C CA . PHE B 1 317 ? -8.531 20.641 10.289 1 91.31 317 PHE B CA 1
ATOM 5365 C C . PHE B 1 317 ? -9.789 21.344 10.789 1 91.31 317 PHE B C 1
ATOM 5367 O O . PHE B 1 317 ? -9.805 21.875 11.906 1 91.31 317 PHE B O 1
ATOM 5374 N N . VAL B 1 318 ? -10.859 21.328 10.039 1 89.75 318 VAL B N 1
ATOM 5375 C CA . VAL B 1 318 ? -12.109 21.984 10.406 1 89.75 318 VAL B CA 1
ATOM 5376 C C . VAL B 1 318 ? -12.617 21.406 11.727 1 89.75 318 VAL B C 1
ATOM 5378 O O . VAL B 1 318 ? -13.133 22.156 12.57 1 89.75 318 VAL B O 1
ATOM 5381 N N . HIS B 1 319 ? -12.477 20.188 11.93 1 86.44 319 HIS B N 1
ATOM 5382 C CA . HIS B 1 319 ? -12.992 19.516 13.117 1 86.44 319 HIS B CA 1
ATOM 5383 C C . HIS B 1 319 ? -11.859 19.016 14.008 1 86.44 319 HIS B C 1
ATOM 5385 O O . HIS B 1 319 ? -11.969 17.953 14.617 1 86.44 319 HIS B O 1
ATOM 5391 N N . GLY B 1 320 ? -10.719 19.734 13.906 1 84.25 320 GLY B N 1
ATOM 5392 C CA . GLY B 1 320 ? -9.625 19.484 14.836 1 84.25 320 GLY B CA 1
ATOM 5393 C C . GLY B 1 320 ? -8.648 18.438 14.328 1 84.25 320 GLY B C 1
ATOM 5394 O O . GLY B 1 320 ? -7.75 18.016 15.062 1 84.25 320 GLY B O 1
ATOM 5395 N N . ALA B 1 321 ? -8.883 17.953 13.109 1 86.94 321 ALA B N 1
ATOM 5396 C CA . ALA B 1 321 ? -8 16.953 12.5 1 86.94 321 ALA B CA 1
ATOM 5397 C C . ALA B 1 321 ? -7.879 15.711 13.367 1 86.94 321 ALA B C 1
ATOM 5399 O O . ALA B 1 321 ? -6.789 15.156 13.523 1 86.94 321 ALA B O 1
ATOM 5400 N N . VAL B 1 322 ? -9 15.289 13.953 1 83.75 322 VAL B N 1
ATOM 5401 C CA . VAL B 1 322 ? -9 14.164 14.883 1 83.75 322 VAL B CA 1
ATOM 5402 C C . VAL B 1 322 ? -8.891 12.852 14.117 1 83.75 322 VAL B C 1
ATOM 5404 O O . VAL B 1 322 ? -9.703 12.57 13.242 1 83.75 322 VAL B O 1
ATOM 5407 N N . ILE B 1 323 ? -7.855 12.078 14.484 1 88.88 323 ILE B N 1
ATOM 5408 C CA . ILE B 1 323 ? -7.668 10.789 13.82 1 88.88 323 ILE B CA 1
ATOM 5409 C C . ILE B 1 323 ? -7.426 9.703 14.867 1 88.88 323 ILE B C 1
ATOM 5411 O O . ILE B 1 323 ? -6.879 8.641 14.547 1 88.88 323 ILE B O 1
ATOM 5415 N N . GLY B 1 324 ? -7.797 10.008 16.094 1 89.44 324 GLY B N 1
ATOM 5416 C CA . GLY B 1 324 ? -7.703 9.031 17.172 1 89.44 324 GLY B CA 1
ATOM 5417 C C . GLY B 1 324 ? -6.273 8.68 17.531 1 89.44 324 GLY B C 1
ATOM 5418 O O . GLY B 1 324 ? -5.383 9.531 17.453 1 89.44 324 GLY B O 1
ATOM 5419 N N . GLU B 1 325 ? -6.102 7.453 17.969 1 93.62 325 GLU B N 1
ATOM 5420 C CA . GLU B 1 325 ? -4.812 7.027 18.5 1 93.62 325 GLU B CA 1
ATOM 5421 C C . GLU B 1 325 ? -3.805 6.766 17.391 1 93.62 325 GLU B C 1
ATOM 5423 O O . GLU B 1 325 ? -2.621 6.543 17.656 1 93.62 325 GLU B O 1
ATOM 5428 N N . TYR B 1 326 ? -4.203 6.852 16.125 1 94.56 326 TYR B N 1
ATOM 5429 C CA . TYR B 1 326 ? -3.311 6.551 15.016 1 94.56 326 TYR B CA 1
ATOM 5430 C C . TYR B 1 326 ? -2.223 7.613 14.883 1 94.56 326 TYR B C 1
ATOM 5432 O O . TYR B 1 326 ? -1.12 7.324 14.414 1 94.56 326 TYR B O 1
ATOM 5440 N N . VAL B 1 327 ? -2.504 8.875 15.336 1 94.56 327 VAL B N 1
ATOM 5441 C CA . VAL B 1 327 ? -1.512 9.945 15.266 1 94.56 327 VAL B CA 1
ATOM 5442 C C . VAL B 1 327 ? -0.335 9.617 16.188 1 94.56 327 VAL B C 1
ATOM 5444 O O . VAL B 1 327 ? 0.799 10.016 15.922 1 94.56 327 VAL B O 1
ATOM 5447 N N . TYR B 1 328 ? -0.552 8.812 17.219 1 96 328 TYR B N 1
ATOM 5448 C CA . TYR B 1 328 ? 0.488 8.516 18.203 1 96 328 TYR B CA 1
ATOM 5449 C C . TYR B 1 328 ? 1.538 7.578 17.609 1 96 328 TYR B C 1
ATOM 5451 O O . TYR B 1 328 ? 2.672 7.527 18.094 1 96 328 TYR B O 1
ATOM 5459 N N . LEU B 1 329 ? 1.141 6.789 16.547 1 97.31 329 LEU B N 1
ATOM 5460 C CA . LEU B 1 329 ? 2.115 5.953 15.859 1 97.31 329 LEU B CA 1
ATOM 5461 C C . LEU B 1 329 ? 3.225 6.805 15.25 1 97.31 329 LEU B C 1
ATOM 5463 O O . LEU B 1 329 ? 4.41 6.527 15.453 1 97.31 329 LEU B O 1
ATOM 5467 N N . VAL B 1 330 ? 2.861 7.895 14.609 1 97.12 330 VAL B N 1
ATOM 5468 C CA . VAL B 1 330 ? 3.822 8.742 13.906 1 97.12 330 VAL B CA 1
ATOM 5469 C C . VAL B 1 330 ? 4.609 9.57 14.922 1 97.12 330 VAL B C 1
ATOM 5471 O O . VAL B 1 330 ? 5.812 9.781 14.758 1 97.12 330 VAL B O 1
ATOM 5474 N N . LEU B 1 331 ? 3.916 10.023 15.977 1 97.38 331 LEU B N 1
ATOM 5475 C CA . LEU B 1 331 ? 4.617 10.781 17.016 1 97.38 331 LEU B CA 1
ATOM 5476 C C . LEU B 1 331 ? 5.672 9.914 17.688 1 97.38 331 LEU B C 1
ATOM 5478 O O . LEU B 1 331 ? 6.762 10.391 18 1 97.38 331 LEU B O 1
ATOM 5482 N N . ALA B 1 332 ? 5.34 8.633 17.875 1 97.62 332 ALA B N 1
ATOM 5483 C CA . ALA B 1 332 ? 6.312 7.699 18.438 1 97.62 332 ALA B CA 1
ATOM 5484 C C . ALA B 1 332 ? 7.496 7.512 17.484 1 97.62 332 ALA B C 1
ATOM 5486 O O . ALA B 1 332 ? 8.648 7.43 17.922 1 97.62 332 ALA B O 1
ATOM 5487 N N . GLU B 1 333 ? 7.207 7.438 16.188 1 98.19 333 GLU B N 1
ATOM 5488 C CA . GLU B 1 333 ? 8.281 7.328 15.211 1 98.19 333 GLU B CA 1
ATOM 5489 C C . GLU B 1 333 ? 9.211 8.531 15.273 1 98.19 333 GLU B C 1
ATOM 5491 O O . GLU B 1 333 ? 10.438 8.391 15.172 1 98.19 333 GLU B O 1
ATOM 5496 N N . ILE B 1 334 ? 8.633 9.703 15.414 1 98.06 334 ILE B N 1
ATOM 5497 C CA . ILE B 1 334 ? 9.414 10.93 15.5 1 98.06 334 ILE B CA 1
ATOM 5498 C C . ILE B 1 334 ? 10.312 10.883 16.734 1 98.06 334 ILE B C 1
ATOM 5500 O O . ILE B 1 334 ? 11.5 11.203 16.641 1 98.06 334 ILE B O 1
ATOM 5504 N N . ILE B 1 335 ? 9.766 10.461 17.844 1 97.5 335 ILE B N 1
ATOM 5505 C CA . ILE B 1 335 ? 10.531 10.359 19.094 1 97.5 335 ILE B CA 1
ATOM 5506 C C . ILE B 1 335 ? 11.703 9.398 18.891 1 97.5 335 ILE B C 1
ATOM 5508 O O . ILE B 1 335 ? 12.836 9.719 19.266 1 97.5 335 ILE B O 1
ATOM 5512 N N . GLU B 1 336 ? 11.445 8.25 18.281 1 97 336 GLU B N 1
ATOM 5513 C CA . GLU B 1 336 ? 12.508 7.277 18.047 1 97 336 GLU B CA 1
ATOM 5514 C C . GLU B 1 336 ? 13.531 7.82 17.047 1 97 336 GLU B C 1
ATOM 5516 O O . GLU B 1 336 ? 14.719 7.516 17.156 1 97 336 GLU B O 1
ATOM 5521 N N . GLY B 1 337 ? 13.031 8.578 16.078 1 97 337 GLY B N 1
ATOM 5522 C CA . GLY B 1 337 ? 13.945 9.242 15.156 1 97 337 GLY B CA 1
ATOM 5523 C C . GLY B 1 337 ? 14.906 10.195 15.859 1 97 337 GLY B C 1
ATOM 5524 O O . GLY B 1 337 ? 16.094 10.227 15.547 1 97 337 GLY B O 1
ATOM 5525 N N . VAL B 1 338 ? 14.414 10.938 16.828 1 96.56 338 VAL B N 1
ATOM 5526 C CA . VAL B 1 338 ? 15.227 11.852 17.625 1 96.56 338 VAL B CA 1
ATOM 5527 C C . VAL B 1 338 ? 16.297 11.062 18.359 1 96.56 338 VAL B C 1
ATOM 5529 O O . VAL B 1 338 ? 17.484 11.422 18.328 1 96.56 338 VAL B O 1
ATOM 5532 N N . ARG B 1 339 ? 15.922 9.984 18.922 1 94.56 339 ARG B N 1
ATOM 5533 C CA . ARG B 1 339 ? 16.859 9.164 19.703 1 94.56 339 ARG B CA 1
ATOM 5534 C C . ARG B 1 339 ? 17.938 8.586 18.797 1 94.56 339 ARG B C 1
ATOM 5536 O O . ARG B 1 339 ? 19.125 8.578 19.172 1 94.56 339 ARG B O 1
ATOM 5543 N N . LEU B 1 340 ? 17.547 8.133 17.703 1 94.62 340 LEU B N 1
ATOM 5544 C CA . LEU B 1 340 ? 18.484 7.512 16.781 1 94.62 340 LEU B CA 1
ATOM 5545 C C . LEU B 1 340 ? 19.531 8.523 16.312 1 94.62 340 LEU B C 1
ATOM 5547 O O . LEU B 1 340 ? 20.719 8.227 16.266 1 94.62 340 LEU B O 1
ATOM 5551 N N . LEU B 1 341 ? 19.047 9.719 15.969 1 95.56 341 LEU B N 1
ATOM 5552 C CA . LEU B 1 341 ? 19.969 10.734 15.477 1 95.56 341 LEU B CA 1
ATOM 5553 C C . LEU B 1 341 ? 20.828 11.297 16.609 1 95.56 341 LEU B C 1
ATOM 5555 O O . LEU B 1 341 ? 21.969 11.688 16.391 1 95.56 341 LEU B O 1
ATOM 5559 N N . ALA B 1 342 ? 20.312 11.273 17.828 1 94.06 342 ALA B N 1
ATOM 5560 C CA . ALA B 1 342 ? 21.016 11.836 18.969 1 94.06 342 ALA B CA 1
ATOM 5561 C C . ALA B 1 342 ? 22.094 10.883 19.484 1 94.06 342 ALA B C 1
ATOM 5563 O O . ALA B 1 342 ? 23.094 11.312 20.062 1 94.06 342 ALA B O 1
ATOM 5564 N N . THR B 1 343 ? 21.953 9.586 19.297 1 90.19 343 THR B N 1
ATOM 5565 C CA . THR B 1 343 ? 22.828 8.609 19.938 1 90.19 343 THR B CA 1
ATOM 5566 C C . THR B 1 343 ? 23.828 8.047 18.938 1 90.19 343 THR B C 1
ATOM 5568 O O . THR B 1 343 ? 24.891 7.543 19.328 1 90.19 343 THR B O 1
ATOM 5571 N N . ARG B 1 344 ? 23.516 8 17.688 1 83.81 344 ARG B N 1
ATOM 5572 C CA . ARG B 1 344 ? 24.406 7.449 16.672 1 83.81 344 ARG B CA 1
ATOM 5573 C C . ARG B 1 344 ? 24.578 8.414 15.508 1 83.81 344 ARG B C 1
ATOM 5575 O O . ARG B 1 344 ? 23.594 8.852 14.906 1 83.81 344 ARG B O 1
ATOM 5582 N N . GLN B 1 345 ? 25.875 8.711 15.336 1 78.5 345 GLN B N 1
ATOM 5583 C CA . GLN B 1 345 ? 26.156 9.539 14.172 1 78.5 345 GLN B CA 1
ATOM 5584 C C . GLN B 1 345 ? 25.797 8.805 12.875 1 78.5 345 GLN B C 1
ATOM 5586 O O . GLN B 1 345 ? 26.125 7.625 12.719 1 78.5 345 GLN B O 1
ATOM 5591 N N . ARG B 1 346 ? 25.016 9.508 12.047 1 83.88 346 ARG B N 1
ATOM 5592 C CA . ARG B 1 346 ? 24.625 8.961 10.75 1 83.88 346 ARG B CA 1
ATOM 5593 C C . ARG B 1 346 ? 25.25 9.758 9.609 1 83.88 346 ARG B C 1
ATOM 5595 O O . ARG B 1 346 ? 25.562 10.945 9.766 1 83.88 346 ARG B O 1
ATOM 5602 N N . ALA B 1 347 ? 25.531 9.031 8.57 1 88.44 347 ALA B N 1
ATOM 5603 C CA . ALA B 1 347 ? 26.016 9.695 7.363 1 88.44 347 ALA B CA 1
ATOM 5604 C C . ALA B 1 347 ? 24.953 10.617 6.777 1 88.44 347 ALA B C 1
ATOM 5606 O O . ALA B 1 347 ? 23.75 10.422 7.023 1 88.44 347 ALA B O 1
ATOM 5607 N N . GLY B 1 348 ? 25.438 11.641 6.094 1 91.44 348 GLY B N 1
ATOM 5608 C CA . GLY B 1 348 ? 24.5 12.508 5.402 1 91.44 348 GLY B CA 1
ATOM 5609 C C . GLY B 1 348 ? 23.594 11.766 4.434 1 91.44 348 GLY B C 1
ATOM 5610 O O . GLY B 1 348 ? 23.938 10.68 3.965 1 91.44 348 GLY B O 1
ATOM 5611 N N . GLY B 1 349 ? 22.391 12.406 4.207 1 93.69 349 GLY B N 1
ATOM 5612 C CA . GLY B 1 349 ? 21.453 11.805 3.287 1 93.69 349 GLY B CA 1
ATOM 5613 C C . GLY B 1 349 ? 20.109 11.5 3.93 1 93.69 349 GLY B C 1
ATOM 5614 O O . GLY B 1 349 ? 19.875 11.836 5.094 1 93.69 349 GLY B O 1
ATOM 5615 N N . LEU B 1 350 ? 19.25 10.906 3.158 1 94.88 350 LEU B N 1
ATOM 5616 C CA . LEU B 1 350 ? 17.906 10.539 3.627 1 94.88 350 LEU B CA 1
ATOM 5617 C C . LEU B 1 350 ? 17.922 9.148 4.246 1 94.88 350 LEU B C 1
ATOM 5619 O O . LEU B 1 350 ? 18.469 8.211 3.67 1 94.88 350 LEU B O 1
ATOM 5623 N N . HIS B 1 351 ? 17.375 9.07 5.418 1 95.19 351 HIS B N 1
ATOM 5624 C CA . HIS B 1 351 ? 17.281 7.82 6.16 1 95.19 351 HIS B CA 1
ATOM 5625 C C . HIS B 1 351 ? 15.844 7.531 6.574 1 95.19 351 HIS B C 1
ATOM 5627 O O . HIS B 1 351 ? 15 8.422 6.551 1 95.19 351 HIS B O 1
ATOM 5633 N N . GLU B 1 352 ? 15.617 6.223 6.895 1 95.38 352 GLU B N 1
ATOM 5634 C CA . GLU B 1 352 ? 14.328 5.77 7.418 1 95.38 352 GLU B CA 1
ATOM 5635 C C . GLU B 1 352 ? 14.5 5.047 8.75 1 95.38 352 GLU B C 1
ATOM 5637 O O . GLU B 1 352 ? 15.609 4.641 9.109 1 95.38 352 GLU B O 1
ATOM 5642 N N . LEU B 1 353 ? 13.445 5.016 9.484 1 96.25 353 LEU B N 1
ATOM 5643 C CA . LEU B 1 353 ? 13.469 4.227 10.711 1 96.25 353 LEU B CA 1
ATOM 5644 C C . LEU B 1 353 ? 13.617 2.74 10.398 1 96.25 353 LEU B C 1
ATOM 5646 O O . LEU B 1 353 ? 12.992 2.229 9.469 1 96.25 353 LEU B O 1
ATOM 5650 N N . PRO B 1 354 ? 14.484 2.041 11.148 1 95.38 354 PRO B N 1
ATOM 5651 C CA . PRO B 1 354 ? 14.578 0.589 10.977 1 95.38 354 PRO B CA 1
ATOM 5652 C C . PRO B 1 354 ? 13.25 -0.123 11.227 1 95.38 354 PRO B C 1
ATOM 5654 O O . PRO B 1 354 ? 12.492 0.272 12.109 1 95.38 354 PRO B O 1
ATOM 5657 N N . THR B 1 355 ? 13.023 -1.177 10.531 1 95 355 THR B N 1
ATOM 5658 C CA . THR B 1 355 ? 11.789 -1.941 10.625 1 95 355 THR B CA 1
ATOM 5659 C C . THR B 1 355 ? 11.578 -2.475 12.039 1 95 355 THR B C 1
ATOM 5661 O O . THR B 1 355 ? 10.453 -2.529 12.531 1 95 355 THR B O 1
ATOM 5664 N N . ALA B 1 356 ? 12.664 -2.9 12.648 1 95.94 356 ALA B N 1
ATOM 5665 C CA . ALA B 1 356 ? 12.57 -3.441 14.008 1 95.94 356 ALA B CA 1
ATOM 5666 C C . ALA B 1 356 ? 12 -2.41 14.977 1 95.94 356 ALA B C 1
ATOM 5668 O O . ALA B 1 356 ? 11.195 -2.746 15.844 1 95.94 356 ALA B O 1
ATOM 5669 N N . VAL B 1 357 ? 12.398 -1.131 14.805 1 96.75 357 VAL B N 1
ATOM 5670 C CA . VAL B 1 357 ? 11.914 -0.051 15.656 1 96.75 357 VAL B CA 1
ATOM 5671 C C . VAL B 1 357 ? 10.422 0.165 15.414 1 96.75 357 VAL B C 1
ATOM 5673 O O . VAL B 1 357 ? 9.648 0.305 16.359 1 96.75 357 VAL B O 1
ATOM 5676 N N . MET B 1 358 ? 10.016 0.168 14.195 1 97.62 358 MET B N 1
ATOM 5677 C CA . MET B 1 358 ? 8.609 0.332 13.859 1 97.62 358 MET B CA 1
ATOM 5678 C C . MET B 1 358 ? 7.773 -0.812 14.43 1 97.62 358 MET B C 1
ATOM 5680 O O . MET B 1 358 ? 6.66 -0.594 14.906 1 97.62 358 MET B O 1
ATOM 5684 N N . ARG B 1 359 ? 8.297 -2.041 14.375 1 97.06 359 ARG B N 1
ATOM 5685 C CA . ARG B 1 359 ? 7.605 -3.199 14.93 1 97.06 359 ARG B CA 1
ATOM 5686 C C . ARG B 1 359 ? 7.398 -3.041 16.438 1 97.06 359 ARG B C 1
ATOM 5688 O O . ARG B 1 359 ? 6.336 -3.379 16.953 1 97.06 359 ARG B O 1
ATOM 5695 N N . ASP B 1 360 ? 8.406 -2.553 17.078 1 96.81 360 ASP B N 1
ATOM 5696 C CA . ASP B 1 360 ? 8.297 -2.336 18.516 1 96.81 360 ASP B CA 1
ATOM 5697 C C . ASP B 1 360 ? 7.219 -1.308 18.828 1 96.81 360 ASP B C 1
ATOM 5699 O O . ASP B 1 360 ? 6.406 -1.518 19.734 1 96.81 360 ASP B O 1
ATOM 5703 N N . ILE B 1 361 ? 7.219 -0.222 18.109 1 97.69 361 ILE B N 1
ATOM 5704 C CA . ILE B 1 361 ? 6.195 0.804 18.281 1 97.69 361 ILE B CA 1
ATOM 5705 C C . ILE B 1 361 ? 4.812 0.195 18.078 1 97.69 361 ILE B C 1
ATOM 5707 O O . ILE B 1 361 ? 3.9 0.421 18.875 1 97.69 361 ILE B O 1
ATOM 5711 N N . ALA B 1 362 ? 4.691 -0.558 17 1 97.69 362 ALA B N 1
ATOM 5712 C CA . ALA B 1 362 ? 3.416 -1.186 16.672 1 97.69 362 ALA B CA 1
ATOM 5713 C C . ALA B 1 362 ? 2.945 -2.098 17.797 1 97.69 362 ALA B C 1
ATOM 5715 O O . ALA B 1 362 ? 1.776 -2.062 18.188 1 97.69 362 ALA B O 1
ATOM 5716 N N . ARG B 1 363 ? 3.836 -2.91 18.328 1 96.94 363 ARG B N 1
ATOM 5717 C CA . ARG B 1 363 ? 3.488 -3.83 19.406 1 96.94 363 ARG B CA 1
ATOM 5718 C C . ARG B 1 363 ? 2.973 -3.076 20.625 1 96.94 363 ARG B C 1
ATOM 5720 O O . ARG B 1 363 ? 1.956 -3.455 21.219 1 96.94 363 ARG B O 1
ATOM 5727 N N . LEU B 1 364 ? 3.666 -2.033 21 1 96.31 364 LEU B N 1
ATOM 5728 C CA . LEU B 1 364 ? 3.258 -1.227 22.141 1 96.31 364 LEU B CA 1
ATOM 5729 C C . LEU B 1 364 ? 1.891 -0.593 21.906 1 96.31 364 LEU B C 1
ATOM 5731 O O . LEU B 1 364 ? 1.031 -0.605 22.781 1 96.31 364 LEU B O 1
ATOM 5735 N N . TRP B 1 365 ? 1.727 -0.034 20.703 1 96.44 365 TRP B N 1
ATOM 5736 C CA . TRP B 1 365 ? 0.473 0.62 20.344 1 96.44 365 TRP B CA 1
ATOM 5737 C C . TRP B 1 365 ? -0.684 -0.373 20.359 1 96.44 365 TRP B C 1
ATOM 5739 O O . TRP B 1 365 ? -1.755 -0.078 20.891 1 96.44 365 TRP B O 1
ATOM 5749 N N . LEU B 1 366 ? -0.486 -1.615 19.812 1 96.31 366 LEU B N 1
ATOM 5750 C CA . LEU B 1 366 ? -1.5 -2.664 19.766 1 96.31 366 LEU B CA 1
ATOM 5751 C C . LEU B 1 366 ? -1.879 -3.105 21.172 1 96.31 366 LEU B C 1
ATOM 5753 O O . LEU B 1 366 ? -3.062 -3.279 21.484 1 96.31 366 LEU B O 1
ATOM 5757 N N . ALA B 1 367 ? -0.914 -3.232 22.016 1 94.56 367 ALA B N 1
ATOM 5758 C CA . ALA B 1 367 ? -1.152 -3.652 23.391 1 94.56 367 ALA B CA 1
ATOM 5759 C C . ALA B 1 367 ? -1.915 -2.584 24.156 1 94.56 367 ALA B C 1
ATOM 5761 O O . ALA B 1 367 ? -2.914 -2.879 24.828 1 94.56 367 ALA B O 1
ATOM 5762 N N . ASP B 1 368 ? -1.489 -1.334 24.094 1 94.38 368 ASP B N 1
ATOM 5763 C CA . ASP B 1 368 ? -2.025 -0.255 24.922 1 94.38 368 ASP B CA 1
ATOM 5764 C C . ASP B 1 368 ? -3.426 0.144 24.453 1 94.38 368 ASP B C 1
ATOM 5766 O O . ASP B 1 368 ? -4.32 0.353 25.281 1 94.38 368 ASP B O 1
ATOM 5770 N N . PHE B 1 369 ? -3.652 0.223 23.172 1 93.94 369 PHE B N 1
ATOM 5771 C CA . PHE B 1 369 ? -4.895 0.814 22.688 1 93.94 369 PHE B CA 1
ATOM 5772 C C . PHE B 1 369 ? -5.883 -0.269 22.266 1 93.94 369 PHE B C 1
ATOM 5774 O O . PHE B 1 369 ? -7.09 -0.037 22.234 1 93.94 369 PHE B O 1
ATOM 5781 N N . HIS B 1 370 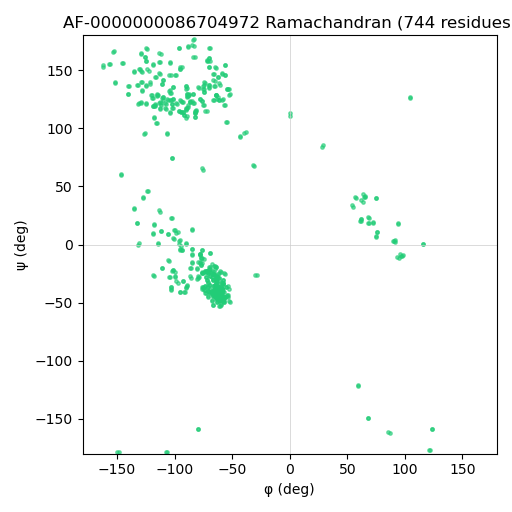? -5.391 -1.532 21.938 1 91.75 370 HIS B N 1
ATOM 5782 C CA . HIS B 1 370 ? -6.309 -2.504 21.359 1 91.75 370 HIS B CA 1
ATOM 5783 C C . HIS B 1 370 ? -6.215 -3.85 22.062 1 91.75 370 HIS B C 1
ATOM 5785 O O . HIS B 1 370 ? -6.887 -4.809 21.688 1 91.75 370 HIS B O 1
ATOM 5791 N N . GLY B 1 371 ? -5.395 -3.938 23.047 1 88 371 GLY B N 1
ATOM 5792 C CA . GLY B 1 371 ? -5.32 -5.133 23.875 1 88 371 GLY B CA 1
ATOM 5793 C C . GLY B 1 371 ? -4.773 -6.336 23.141 1 88 371 GLY B C 1
ATOM 5794 O O . GLY B 1 371 ? -5.059 -7.48 23.5 1 88 371 GLY B O 1
ATOM 5795 N N . VAL B 1 372 ? -4.121 -6.074 22.047 1 85.44 372 VAL B N 1
ATOM 5796 C CA . VAL B 1 372 ? -3.521 -7.168 21.297 1 85.44 372 VAL B CA 1
ATOM 5797 C C . VAL B 1 372 ? -2.176 -7.551 21.906 1 85.44 372 VAL B C 1
ATOM 5799 O O . VAL B 1 372 ? -1.306 -6.695 22.094 1 85.44 372 VAL B O 1
ATOM 5802 N N . LYS B 1 373 ? -2.018 -8.742 22.484 1 70.12 373 LYS B N 1
ATOM 5803 C CA . LYS B 1 373 ? -0.797 -9.195 23.156 1 70.12 373 LYS B CA 1
ATOM 5804 C C . LYS B 1 373 ? 0.13 -9.898 22.172 1 70.12 373 LYS B C 1
ATOM 5806 O O . LYS B 1 373 ? -0.333 -10.594 21.25 1 70.12 373 LYS B O 1
ATOM 5811 N N . GLY B 1 374 ? 1.37 -9.398 21.859 1 62 374 GLY B N 1
ATOM 5812 C CA . GLY B 1 374 ? 2.363 -10.016 21 1 62 374 GLY B CA 1
ATOM 5813 C C . GLY B 1 374 ? 2.615 -11.477 21.312 1 62 374 GLY B C 1
ATOM 5814 O O . GLY B 1 374 ? 2.295 -11.938 22.406 1 62 374 GLY B O 1
#

pLDDT: mean 93.31, std 7.63, range [21.89, 98.75]

Secondary structure (DSSP, 8-state):
-----HHHHHHHTTSTT---TTEEEEEEEEE-TTHHHHHHHHHHHSEEEEEEEEEEEE-HHHHHHHHHHS-B----HHHHT-HHHHHHHHGGGPPTT-EEEEEESS-TTGGGHHHHHHHHGGGEEEEEE-SHHHHHHHHHTSS-SSEEEE-TT-HHHHHHHHHHHHHHHHHHHHHHHHTT--STT-EEEEE--SHHHHHHHHHHHTTT-EEEEE---HHHHHHHHHTTPEE--HHHHHHH-SEEEE--SS--B-HHHHTTSPTT-EEEESS-HHHHBSS-HHHH---EEEEETTEEEEE-TTS-EEEEEGGGSBGGGTTTT--GGGHHHHHHHHHHHHHHHHHS---SEEE---HHHHHHHHHHHHHHHH----/-----HHHHHHHTTSTT---TTEEEEEEEEE-TTHHHHHHHHHHHSEEEEEEEEEEEE-HHHHHHHHHHS-B----HHHHT-HHHHHHHHGGGPPTT-EEEEEESS-TTGGGHHHHHHHHGGGEEEEEE-SHHHHHHHHHTSS-SSEEEE-TT-HHHHHHHHHHHHHHHHHHHHHHHHTT--STT-EEEEE--SHHHHHHHHHHHTTT-EEEEE---HHHHHHHHHTTPEE--HHHHHHH-SEEEE--SS--B-HHHHTTSPTT-EEEESS-HHHHBSS-HHHH---EEEEETTEEEEEPTTS-EEEEEGGGSBGGGTTTT--GGGHHHHHHHHHHHHHHHHHS---SEEE---HHHHHHHHHHHHHHHH----

Organism: NCBI:txid218936

Foldseek 3Di:
DPPCPLLLVLLVVLCVVWEQPLEEEEEEDAQFPVCVSLVVSVCRHDNHLEYAHDPLRHDPVSVVVCVVPYHYDHDDLVQLLPLVSCCVPPVVSGDPPHAYEYEDEQQSNLNNLVSVCVVQPVSHLEYEYEAPNNVVSNQVSPFFQHEYAYCHPPPLVLLVLLLLLVLLLVLLQVVCVVVVDHLAQFQEEEEDQPSNNVNNVVNSVVRNYQYEYEYDDVVSVVVCVVVPHHYDHLLVSQQRHLEYEYEDLAQPAELVSPVNHDFAREYAYQAALVRRHPDDPVRSVFDWDDPDDQWIWGQDPVRGIYIYHNVSGRSSPSPRVDRPCSVVLSSQLSSVVSVCSSPDRDGTGYHYDDPVSSVVSVQSSCCSPPVDHD/DPPCPLLLVLLVVLCVVWEQPLEEEEEEDAQFPVCVSLVVSVCRHDNHLEYAHDPLRHDPVSVVVCVVPGHYDHDDLVQLLPLVSCCVVPVVSGDPPHAYEYEDEQQSNLNNLVSVCVVQPVSHLEYEYEAPNNVVSNQVSPFFQHEYAYCHPPPLVLLVLLLLLVLLLVLLQVVCVVVVDHLAQFQEEEEDQPSNNVNNVVVSVVRNYQYEYEYDDVVSVVVCVVVPHHYDHLLVSQQRHLEYEYEDLAQPAELVSPVNHDFAREYAYQAALVRRHPDDPVRSVFDWDDPDDQKIWGQDPVGGIYIYHNVSGRSSPSPRVDRPCSVVLSSQLSSVVSVCSSPDRDGTDYHYDDPVSSVVSVQSSCCSPPVDHD

Nearest PDB structures (foldseek):
  3x2f-assembly1_A  TM=8.150E-01  e=3.870E-22  Thermotoga maritima MSB8
  5m66-assembly1_B  TM=8.007E-01  e=1.741E-20  Bradyrhizobium elkanii
  3n58-assembly1_A  TM=8.005E-01  e=9.821E-20  Brucella abortus 2308
  5m67-assembly1_B  TM=8.026E-01  e=6.218E-19  Bradyrhizobium elkanii
  3gvp-assembly1_B  TM=7.517E-01  e=1.237E-19  Homo sapiens